Protein AF-A0A537T2X1-F1 (afdb_monomer_lite)

Secondary structure (DSSP, 8-state):
----------PPP-PPP------PPPPPPP--------------PPPPPPP---------------------------HHHHHHHHHHHHHHHHHHHHT----HHHHHH-HHHHHHTS-HHHHHHHHHHHHHHHHTT-TT-EEEE----GGG--SS-SSGGGSGGGGT--EEEESS-STT-HHHHHHHHHHHHTT-B-TT-TT-TTTTTEEBSSS--S--TT-GGGGGB-SSSBS-HHHHHHHHHTTPPPHHHHHHHHHH-----HHHHHHHHHHHHHHHHHT--------------------------------------------------------SSSHHHHHHHHHHHHHHHHHHHHHHHTS--PPPP--------------------

Structure (mmCIF, N/CA/C/O backbone):
data_AF-A0A537T2X1-F1
#
_entry.id   AF-A0A537T2X1-F1
#
loop_
_atom_site.group_PDB
_atom_site.id
_atom_site.type_symbol
_atom_site.label_atom_id
_atom_site.label_alt_id
_atom_site.label_comp_id
_atom_site.label_asym_id
_atom_site.label_entity_id
_atom_site.label_seq_id
_atom_site.pdbx_PDB_ins_code
_atom_site.Cartn_x
_atom_site.Cartn_y
_atom_site.Cartn_z
_atom_site.occupancy
_atom_site.B_iso_or_equiv
_atom_site.auth_seq_id
_atom_site.auth_comp_id
_atom_site.auth_asym_id
_atom_site.auth_atom_id
_atom_site.pdbx_PDB_model_num
ATOM 1 N N . MET A 1 1 ? -58.963 -42.170 32.470 1.00 47.69 1 MET A N 1
ATOM 2 C CA . MET A 1 1 ? -59.673 -42.907 31.391 1.00 47.69 1 MET A CA 1
ATOM 3 C C . MET A 1 1 ? -59.727 -42.048 30.131 1.00 47.69 1 MET A C 1
ATOM 5 O O . MET A 1 1 ? -59.585 -40.842 30.259 1.00 47.69 1 MET A O 1
ATOM 9 N N . ARG A 1 2 ? -60.050 -42.671 28.984 1.00 42.38 2 ARG A N 1
ATOM 10 C CA . ARG A 1 2 ? -60.243 -42.113 27.623 1.00 42.38 2 ARG A CA 1
ATOM 11 C C . ARG A 1 2 ? -58.972 -41.994 26.766 1.00 42.38 2 ARG A C 1
ATOM 13 O O . ARG A 1 2 ? -58.047 -41.256 27.074 1.00 42.38 2 ARG A O 1
ATOM 20 N N . ARG A 1 3 ? -58.984 -42.779 25.682 1.00 45.44 3 ARG A N 1
ATOM 21 C CA . ARG A 1 3 ? -58.049 -42.795 24.550 1.00 45.44 3 ARG A CA 1
ATOM 22 C C . ARG A 1 3 ? -58.657 -41.972 23.407 1.00 45.44 3 ARG A C 1
ATOM 24 O O . ARG A 1 3 ? -59.859 -42.091 23.196 1.00 45.44 3 ARG A O 1
ATOM 31 N N . PHE A 1 4 ? -57.829 -41.287 22.626 1.00 48.16 4 PHE A N 1
ATOM 32 C CA . PHE A 1 4 ? -58.067 -40.915 21.221 1.00 48.16 4 PHE A CA 1
ATOM 33 C C . PHE A 1 4 ? -56.677 -40.968 20.558 1.00 48.16 4 PHE A C 1
ATOM 35 O O . PHE A 1 4 ? -55.762 -40.325 21.058 1.00 48.16 4 PHE A O 1
ATOM 42 N N . LEU A 1 5 ? -56.355 -41.975 19.739 1.00 48.59 5 LEU A N 1
ATOM 43 C CA . LEU A 1 5 ? -56.744 -42.234 18.338 1.00 48.59 5 LEU A CA 1
ATOM 44 C C . LEU A 1 5 ? -56.041 -41.325 17.315 1.00 48.59 5 LEU A C 1
ATOM 46 O O . LEU A 1 5 ? -55.758 -40.162 17.574 1.00 48.59 5 LEU A O 1
ATOM 50 N N . ALA A 1 6 ? -55.676 -41.945 16.192 1.00 41.53 6 ALA A N 1
ATOM 51 C CA . ALA A 1 6 ? -54.606 -41.511 15.300 1.00 41.53 6 ALA A CA 1
ATOM 52 C C . ALA A 1 6 ? -55.057 -40.564 14.177 1.00 41.53 6 ALA A C 1
ATOM 54 O O . ALA A 1 6 ? -56.232 -40.497 13.828 1.00 41.53 6 ALA A O 1
ATOM 55 N N . GLY A 1 7 ? -54.072 -39.913 13.555 1.00 37.66 7 GLY A N 1
ATOM 56 C CA . GLY A 1 7 ? -54.231 -39.138 12.327 1.00 37.66 7 GLY A CA 1
ATOM 57 C C . GLY A 1 7 ? -52.877 -38.858 11.680 1.00 37.66 7 GLY A C 1
ATOM 58 O O . GLY A 1 7 ? -52.331 -37.772 11.843 1.00 37.66 7 GLY A O 1
ATOM 59 N N . ILE A 1 8 ? -52.315 -39.842 10.972 1.00 43.75 8 ILE A N 1
ATOM 60 C CA . ILE A 1 8 ? -51.165 -39.614 10.086 1.00 43.75 8 ILE A CA 1
ATOM 61 C C . ILE A 1 8 ? -51.672 -39.098 8.736 1.00 43.75 8 ILE A C 1
ATOM 63 O O . ILE A 1 8 ? -52.534 -39.721 8.123 1.00 43.75 8 ILE A O 1
ATOM 67 N N . SER A 1 9 ? -51.145 -37.962 8.278 1.00 43.41 9 SER A N 1
ATOM 68 C CA . SER A 1 9 ? -51.460 -37.391 6.966 1.00 43.41 9 SER A CA 1
ATOM 69 C C . SER A 1 9 ? -50.169 -37.075 6.221 1.00 43.41 9 SER A C 1
ATOM 71 O O . SER A 1 9 ? -49.411 -36.182 6.600 1.00 43.41 9 SER A O 1
ATOM 73 N N . THR A 1 10 ? -49.893 -37.857 5.183 1.00 45.09 10 THR A N 1
ATOM 74 C CA . THR A 1 10 ? -48.752 -37.688 4.282 1.00 45.09 10 THR A CA 1
ATOM 75 C C . THR A 1 10 ? -49.095 -36.701 3.171 1.00 45.09 10 THR A C 1
ATOM 77 O O . THR A 1 10 ? -49.865 -37.041 2.273 1.00 45.09 10 THR A O 1
ATOM 80 N N . CYS A 1 11 ? -48.473 -35.521 3.176 1.00 36.66 11 CYS A N 1
ATOM 81 C CA . CYS A 1 11 ? -48.454 -34.634 2.010 1.00 36.66 11 CYS A CA 1
ATOM 82 C C . CYS A 1 11 ? -47.172 -34.857 1.199 1.00 36.66 11 CYS A C 1
ATOM 84 O O . CYS A 1 11 ? -46.069 -34.861 1.745 1.00 36.66 11 CYS A O 1
ATOM 86 N N . ALA A 1 12 ? -47.341 -35.081 -0.104 1.00 40.03 12 ALA A N 1
ATOM 87 C CA . ALA A 1 12 ? -46.273 -35.467 -1.018 1.00 40.03 12 ALA A CA 1
ATOM 88 C C . ALA A 1 12 ? -45.341 -34.301 -1.391 1.00 40.03 12 ALA A C 1
ATOM 90 O O . ALA A 1 12 ? -45.720 -33.131 -1.361 1.00 40.03 12 ALA A O 1
ATOM 91 N N . ALA A 1 13 ? -44.116 -34.651 -1.783 1.00 39.84 13 ALA A N 1
ATOM 92 C CA . ALA A 1 13 ? -43.125 -33.711 -2.287 1.00 39.84 13 ALA A CA 1
ATOM 93 C C . ALA A 1 13 ? -43.448 -33.231 -3.713 1.00 39.84 13 ALA A C 1
ATOM 95 O O . ALA A 1 13 ? -43.927 -34.000 -4.544 1.00 39.84 13 ALA A O 1
ATOM 96 N N . ALA A 1 14 ? -43.064 -31.991 -4.017 1.00 41.38 14 ALA A N 1
ATOM 97 C CA . ALA A 1 14 ? -42.914 -31.488 -5.378 1.00 41.38 14 ALA A CA 1
ATOM 98 C C . ALA A 1 14 ? -41.524 -30.845 -5.511 1.00 41.38 14 ALA A C 1
ATOM 100 O O . ALA A 1 14 ? -41.268 -29.773 -4.964 1.00 41.38 14 ALA A O 1
ATOM 101 N N . LEU A 1 15 ? -40.612 -31.532 -6.202 1.00 44.59 15 LEU A N 1
ATOM 102 C CA . LEU A 1 15 ? -39.289 -31.017 -6.559 1.00 44.59 15 LEU A CA 1
ATOM 103 C C . LEU A 1 15 ? -39.378 -30.289 -7.913 1.00 44.59 15 LEU A C 1
ATOM 105 O O . LEU A 1 15 ? -39.927 -30.868 -8.854 1.00 44.59 15 LEU A O 1
ATOM 109 N N . PRO A 1 16 ? -38.832 -29.069 -8.063 1.00 52.66 16 PRO A N 1
ATOM 110 C CA . PRO A 1 16 ? -38.683 -28.445 -9.374 1.00 52.66 16 PRO A CA 1
ATOM 111 C C . PRO A 1 16 ? -37.537 -29.103 -10.174 1.00 52.66 16 PRO A C 1
ATOM 113 O O . PRO A 1 16 ? -36.561 -29.571 -9.579 1.00 52.66 16 PRO A O 1
ATOM 116 N N . PRO A 1 17 ? -37.622 -29.144 -11.518 1.00 48.66 17 PRO A N 1
ATOM 117 C CA . PRO A 1 17 ? -36.626 -29.800 -12.359 1.00 48.66 17 PRO A CA 1
ATOM 118 C C . PRO A 1 17 ? -35.312 -29.012 -12.436 1.00 48.66 17 PRO A C 1
ATOM 120 O O . PRO A 1 17 ? -35.293 -27.789 -12.576 1.00 48.66 17 PRO A O 1
ATOM 123 N N . LEU A 1 18 ? -34.199 -29.744 -12.400 1.00 41.09 18 LEU A N 1
ATOM 124 C CA . LEU A 1 18 ? -32.846 -29.203 -12.474 1.00 41.09 18 LEU A CA 1
ATOM 125 C C . LEU A 1 18 ? -32.428 -29.081 -13.949 1.00 41.09 18 LEU A C 1
ATOM 127 O O . LEU A 1 18 ? -32.112 -30.075 -14.600 1.00 41.09 18 LEU A O 1
ATOM 131 N N . ALA A 1 19 ? -32.468 -27.863 -14.493 1.00 45.09 19 ALA A N 1
ATOM 132 C CA . ALA A 1 19 ? -32.106 -27.600 -15.884 1.00 45.09 19 ALA A CA 1
ATOM 133 C C . ALA A 1 19 ? -30.582 -27.685 -16.087 1.00 45.09 19 ALA A C 1
ATOM 135 O O . ALA A 1 19 ? -29.830 -26.829 -15.621 1.00 45.09 19 ALA A O 1
ATOM 136 N N . ALA A 1 20 ? -30.125 -28.715 -16.802 1.00 45.88 20 ALA A N 1
ATOM 137 C CA . ALA A 1 20 ? -28.723 -28.878 -17.169 1.00 45.88 20 ALA A CA 1
ATOM 138 C C . ALA A 1 20 ? -28.353 -27.954 -18.343 1.00 45.88 20 ALA A C 1
ATOM 140 O O . ALA A 1 20 ? -28.659 -28.243 -19.500 1.00 45.88 20 ALA A O 1
ATOM 141 N N . ALA A 1 21 ? -27.674 -26.844 -18.051 1.00 45.22 21 ALA A N 1
ATOM 142 C CA . ALA A 1 21 ? -27.079 -25.991 -19.073 1.00 45.22 21 ALA A CA 1
ATOM 143 C C . ALA A 1 21 ? -25.748 -26.593 -19.557 1.00 45.22 21 ALA A C 1
ATOM 145 O O . ALA A 1 21 ? -24.740 -26.545 -18.851 1.00 45.22 21 ALA A O 1
ATOM 146 N N . PHE A 1 22 ? -25.736 -27.142 -20.774 1.00 44.53 22 PHE A N 1
ATOM 147 C CA . PHE A 1 22 ? -24.498 -27.492 -21.471 1.00 44.53 22 PHE A CA 1
ATOM 148 C C . PHE A 1 22 ? -23.734 -26.211 -21.831 1.00 44.53 22 PHE A C 1
ATOM 150 O O . PHE A 1 22 ? -24.141 -25.471 -22.725 1.00 44.53 22 PHE A O 1
ATOM 157 N N . ILE A 1 23 ? -22.611 -25.960 -21.156 1.00 51.25 23 ILE A N 1
ATOM 158 C CA . ILE A 1 23 ? -21.655 -24.923 -21.557 1.00 51.25 23 ILE A CA 1
ATOM 159 C C . ILE A 1 23 ? -20.628 -25.576 -22.481 1.00 51.25 23 ILE A C 1
ATOM 161 O O . ILE A 1 23 ? -19.811 -26.385 -22.044 1.00 51.25 23 ILE A O 1
ATOM 165 N N . ALA A 1 24 ? -20.676 -25.228 -23.766 1.00 49.78 24 ALA A N 1
ATOM 166 C CA . ALA A 1 24 ? -19.638 -25.602 -24.718 1.00 49.78 24 ALA A CA 1
ATOM 167 C C . ALA A 1 24 ? -18.341 -24.842 -24.394 1.00 49.78 24 ALA A C 1
ATOM 169 O O . ALA A 1 24 ? -18.348 -23.613 -24.310 1.00 49.78 24 ALA A O 1
ATOM 170 N N . LEU A 1 25 ? -17.227 -25.562 -24.228 1.00 50.72 25 LEU A N 1
ATOM 171 C CA . LEU A 1 25 ? -15.910 -24.933 -24.132 1.00 50.72 25 LEU A CA 1
ATOM 172 C C . LEU A 1 25 ? -15.464 -24.470 -25.531 1.00 50.72 25 LEU A C 1
ATOM 174 O O . LEU A 1 25 ? -15.489 -25.281 -26.460 1.00 50.72 25 LEU A O 1
ATOM 178 N N . PRO A 1 26 ? -15.017 -23.214 -25.708 1.00 52.19 26 PRO A N 1
ATOM 179 C CA . PRO A 1 26 ? -14.343 -22.807 -26.932 1.00 52.19 26 PRO A CA 1
ATOM 180 C C . PRO A 1 26 ? -12.956 -23.459 -27.009 1.00 52.19 26 PRO A C 1
ATOM 182 O O . PRO A 1 26 ? -12.177 -23.413 -26.056 1.00 52.19 26 PRO A O 1
ATOM 185 N N . SER A 1 27 ? -12.655 -24.058 -28.162 1.00 47.88 27 SER A N 1
ATOM 186 C CA . SER A 1 27 ? -11.349 -24.655 -28.453 1.00 47.88 27 SER A CA 1
ATOM 187 C C . SER A 1 27 ? -10.253 -23.585 -28.470 1.00 47.88 27 SER A C 1
ATOM 189 O O . SER A 1 27 ? -10.406 -22.551 -29.122 1.00 47.88 27 SER A O 1
ATOM 191 N N . VAL A 1 28 ? -9.147 -23.835 -27.769 1.00 51.75 28 VAL A N 1
ATOM 192 C CA . VAL A 1 28 ? -7.973 -22.949 -27.753 1.00 51.75 28 VAL A CA 1
ATOM 193 C C . VAL A 1 28 ? -7.101 -23.259 -28.976 1.00 51.75 28 VAL A C 1
ATOM 195 O O . VAL A 1 28 ? -6.800 -24.433 -29.192 1.00 51.75 28 VAL A O 1
ATOM 198 N N . PRO A 1 29 ? -6.672 -22.268 -29.779 1.00 53.31 29 PRO A N 1
ATOM 199 C CA . PRO A 1 29 ? -5.708 -22.514 -30.842 1.00 53.31 29 PRO A CA 1
ATOM 200 C C . PRO A 1 29 ? -4.303 -22.729 -30.267 1.00 53.31 29 PRO A C 1
ATOM 202 O O . PRO A 1 29 ? -3.816 -21.962 -29.436 1.00 53.31 29 PRO A O 1
ATOM 205 N N . GLU A 1 30 ? -3.656 -23.778 -30.759 1.00 41.47 30 GLU A N 1
ATOM 206 C CA . GLU A 1 30 ? -2.262 -24.129 -30.512 1.00 41.47 30 GLU A CA 1
ATOM 207 C C . GLU A 1 30 ? -1.337 -23.064 -31.128 1.00 41.47 30 GLU A C 1
ATOM 209 O O . GLU A 1 30 ? -1.346 -22.846 -32.340 1.00 41.47 30 GLU A O 1
ATOM 214 N N . VAL A 1 31 ? -0.560 -22.361 -30.296 1.00 49.00 31 VAL A N 1
ATOM 215 C CA . VAL A 1 31 ? 0.422 -21.369 -30.764 1.00 49.00 31 VAL A CA 1
ATOM 216 C C . VAL A 1 31 ? 1.785 -22.041 -30.858 1.00 49.00 31 VAL A C 1
ATOM 218 O O . VAL A 1 31 ? 2.351 -22.456 -29.848 1.00 49.00 31 VAL A O 1
ATOM 221 N N . ALA A 1 32 ? 2.300 -22.137 -32.082 1.00 45.56 32 ALA A N 1
ATOM 222 C CA . ALA A 1 32 ? 3.583 -22.758 -32.370 1.00 45.56 32 ALA A CA 1
ATOM 223 C C . ALA A 1 32 ? 4.750 -22.034 -31.674 1.00 45.56 32 ALA A C 1
ATOM 225 O O . ALA A 1 32 ? 4.881 -20.810 -31.742 1.00 45.56 32 ALA A O 1
ATOM 226 N N . LEU A 1 33 ? 5.628 -22.823 -31.054 1.00 40.62 33 LEU A N 1
ATOM 227 C CA . LEU A 1 33 ? 6.957 -22.396 -30.628 1.00 40.62 33 LEU A CA 1
ATOM 228 C C . LEU A 1 33 ? 7.841 -22.216 -31.868 1.00 40.62 33 LEU A C 1
ATOM 230 O O . LEU A 1 33 ? 8.155 -23.194 -32.544 1.00 40.62 33 LEU A O 1
ATOM 234 N N . SER A 1 34 ? 8.266 -20.982 -32.136 1.00 50.97 34 SER A N 1
ATOM 235 C CA . SER A 1 34 ? 9.348 -20.703 -33.084 1.00 50.97 34 SER A CA 1
ATOM 236 C C . SER A 1 34 ? 10.647 -20.466 -32.324 1.00 50.97 34 SER A C 1
ATOM 238 O O . SER A 1 34 ? 10.750 -19.506 -31.559 1.00 50.97 34 SER A O 1
ATOM 240 N N . ASP A 1 35 ? 11.641 -21.316 -32.577 1.00 43.09 35 ASP A N 1
ATOM 241 C CA . ASP A 1 35 ? 13.030 -21.072 -32.188 1.00 43.09 35 ASP A CA 1
ATOM 242 C C . ASP A 1 35 ? 13.552 -19.771 -32.813 1.00 43.09 35 ASP A C 1
ATOM 244 O O . ASP A 1 35 ? 13.407 -19.536 -34.015 1.00 43.09 35 ASP A O 1
ATOM 248 N N . ALA A 1 36 ? 14.231 -18.956 -32.006 1.00 43.66 36 ALA A N 1
ATOM 249 C CA . ALA A 1 36 ? 15.028 -17.823 -32.464 1.00 43.66 36 ALA A CA 1
ATOM 250 C C . ALA A 1 36 ? 16.471 -18.008 -31.977 1.00 43.66 36 ALA A C 1
ATOM 252 O O . ALA A 1 36 ? 16.859 -17.567 -30.896 1.00 43.66 36 ALA A O 1
ATOM 253 N N . SER A 1 37 ? 17.249 -18.721 -32.789 1.00 50.28 37 SER A N 1
ATOM 254 C CA . SER A 1 37 ? 18.665 -18.996 -32.552 1.00 50.28 37 SER A CA 1
ATOM 255 C C . SER A 1 37 ? 19.538 -17.763 -32.800 1.00 50.28 37 SER A C 1
ATOM 257 O O . SER A 1 37 ? 19.504 -17.205 -33.893 1.00 50.28 37 SER A O 1
ATOM 259 N N . GLY A 1 38 ? 20.372 -17.427 -31.810 1.00 37.88 38 GLY A N 1
ATOM 260 C CA . GLY A 1 38 ? 21.705 -16.843 -31.997 1.00 37.88 38 GLY A CA 1
ATOM 261 C C . GLY A 1 38 ? 21.808 -15.376 -32.446 1.00 37.88 38 GLY A C 1
ATOM 262 O O . GLY A 1 38 ? 21.450 -15.020 -33.565 1.00 37.88 38 GLY A O 1
ATOM 263 N N . SER A 1 39 ? 22.472 -14.548 -31.633 1.00 46.41 39 SER A N 1
ATOM 264 C CA . SER A 1 39 ? 23.580 -13.694 -32.105 1.00 46.41 39 SER A CA 1
ATOM 265 C C . SER A 1 39 ? 24.404 -13.131 -30.946 1.00 46.41 39 SER A C 1
ATOM 267 O O . SER A 1 39 ? 23.932 -13.025 -29.815 1.00 46.41 39 SER A O 1
ATOM 269 N N . ASP A 1 40 ? 25.659 -12.830 -31.264 1.00 37.81 40 ASP A N 1
ATOM 270 C CA . ASP A 1 40 ? 26.779 -12.709 -30.338 1.00 37.81 40 ASP A CA 1
ATOM 271 C C . ASP A 1 40 ? 26.89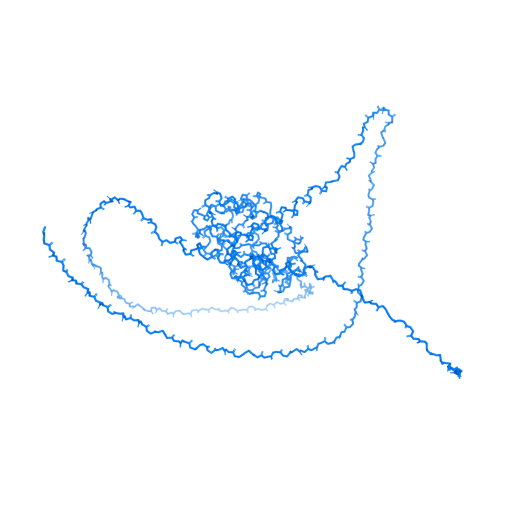9 -11.405 -29.537 1.00 37.81 40 ASP A C 1
ATOM 273 O O . ASP A 1 40 ? 26.270 -10.377 -29.788 1.00 37.81 40 ASP A O 1
ATOM 277 N N . ALA A 1 41 ? 27.807 -11.502 -28.566 1.00 42.09 41 ALA A N 1
ATOM 278 C CA . ALA A 1 41 ? 28.322 -10.463 -27.696 1.00 42.09 41 ALA A CA 1
ATOM 279 C C . ALA A 1 41 ? 28.641 -9.112 -28.366 1.00 42.09 41 ALA A C 1
ATOM 281 O O . ALA A 1 41 ? 29.246 -9.034 -29.434 1.00 42.09 41 ALA A O 1
ATOM 282 N N . SER A 1 42 ? 28.428 -8.042 -27.596 1.00 42.94 42 SER A N 1
ATOM 283 C CA . SER A 1 42 ? 29.261 -6.843 -27.675 1.00 42.94 42 SER A CA 1
ATOM 284 C C . SER A 1 42 ? 29.635 -6.390 -26.265 1.00 42.94 42 SER A C 1
ATOM 286 O O . SER A 1 42 ? 28.782 -5.989 -25.473 1.00 42.94 42 SER A O 1
ATOM 288 N N . LEU A 1 43 ? 30.924 -6.495 -25.941 1.00 45.69 43 LEU A N 1
ATOM 289 C CA . LEU A 1 43 ? 31.507 -5.933 -24.726 1.00 45.69 43 LEU A CA 1
ATOM 290 C C . LEU A 1 43 ? 31.542 -4.408 -24.869 1.00 45.69 43 LEU A C 1
ATOM 292 O O . LEU A 1 43 ? 32.286 -3.896 -25.703 1.00 45.69 43 LEU A O 1
ATOM 296 N N . HIS A 1 44 ? 30.800 -3.681 -24.032 1.00 42.50 44 HIS A N 1
ATOM 297 C CA . HIS A 1 44 ? 30.967 -2.234 -23.896 1.00 42.50 44 HIS A CA 1
ATOM 298 C C . HIS A 1 44 ? 31.601 -1.873 -22.550 1.00 42.50 44 HIS A C 1
ATOM 300 O O . HIS A 1 44 ? 31.263 -2.428 -21.507 1.00 42.50 44 HIS A O 1
ATOM 306 N N . ALA A 1 45 ? 32.589 -0.981 -22.619 1.00 44.31 45 ALA A N 1
ATOM 307 C CA . ALA A 1 45 ? 33.558 -0.737 -21.559 1.00 44.31 45 ALA A CA 1
ATOM 308 C C . ALA A 1 45 ? 32.973 -0.045 -20.316 1.00 44.31 45 ALA A C 1
ATOM 310 O O . ALA A 1 45 ? 32.061 0.777 -20.408 1.00 44.31 45 ALA A O 1
ATOM 311 N N . ALA A 1 46 ? 33.579 -0.333 -19.162 1.00 50.47 46 ALA A N 1
ATOM 312 C CA . ALA A 1 46 ? 33.309 0.366 -17.913 1.00 50.47 46 ALA A CA 1
ATOM 313 C C . ALA A 1 46 ? 33.753 1.846 -17.985 1.00 50.47 46 ALA A C 1
ATOM 315 O O . ALA A 1 46 ? 34.812 2.135 -18.553 1.00 50.47 46 ALA A O 1
ATOM 316 N N . PRO A 1 47 ? 32.993 2.787 -17.393 1.00 60.22 47 PRO A N 1
ATOM 317 C CA . PRO A 1 47 ? 33.422 4.175 -17.256 1.00 60.22 47 PRO A CA 1
ATOM 318 C C . PRO A 1 47 ? 34.554 4.312 -16.214 1.00 60.22 47 PRO A C 1
ATOM 320 O O . PRO A 1 47 ? 34.613 3.528 -15.263 1.00 60.22 47 PRO A O 1
ATOM 323 N N . PRO A 1 48 ? 35.455 5.302 -16.360 1.00 58.09 48 PRO A N 1
ATOM 324 C CA . PRO A 1 48 ? 36.568 5.500 -15.437 1.00 58.09 48 PRO A CA 1
ATOM 325 C C . PRO A 1 48 ? 36.109 6.019 -14.068 1.00 58.09 48 PRO A C 1
ATOM 327 O O . PRO A 1 48 ? 35.234 6.880 -13.965 1.00 58.09 48 PRO A O 1
ATOM 330 N N . VAL A 1 49 ? 36.764 5.522 -13.019 1.00 53.25 49 VAL A N 1
ATOM 331 C CA . VAL A 1 49 ? 36.571 5.950 -11.627 1.00 53.25 49 VAL A CA 1
ATOM 332 C C . VAL A 1 49 ? 37.131 7.372 -11.441 1.00 53.25 49 VAL A C 1
ATOM 334 O O . VAL A 1 49 ? 38.302 7.589 -11.763 1.00 53.25 49 VAL A O 1
ATOM 337 N N . PRO A 1 50 ? 36.361 8.346 -10.917 1.00 60.62 50 PRO A N 1
ATOM 338 C CA . PRO A 1 50 ? 36.911 9.643 -10.534 1.00 60.62 50 PRO A CA 1
ATOM 339 C C . PRO A 1 50 ? 37.793 9.498 -9.285 1.00 60.62 50 PRO A C 1
ATOM 341 O O . PRO A 1 50 ? 37.404 8.871 -8.301 1.00 60.62 50 PRO A O 1
ATOM 344 N N . ALA A 1 51 ? 38.995 10.071 -9.340 1.00 44.25 51 ALA A N 1
ATOM 345 C CA . ALA A 1 51 ? 39.973 10.000 -8.260 1.00 44.25 51 ALA A CA 1
ATOM 346 C C . ALA A 1 51 ? 39.527 10.780 -7.012 1.00 44.25 51 ALA A C 1
ATOM 348 O O . ALA A 1 51 ? 38.886 11.827 -7.116 1.00 44.25 51 ALA A O 1
ATOM 349 N N . CYS A 1 52 ? 39.927 10.298 -5.833 1.00 39.50 52 CYS A N 1
ATOM 350 C CA . CYS A 1 52 ? 39.719 10.996 -4.569 1.00 39.50 52 CYS A CA 1
ATOM 351 C C . CYS A 1 52 ? 40.481 12.330 -4.559 1.00 39.50 52 CYS A C 1
ATOM 353 O O . CYS A 1 52 ? 41.712 12.339 -4.512 1.00 39.50 52 CYS A O 1
ATOM 355 N N . GLY A 1 53 ? 39.748 13.445 -4.568 1.00 37.28 53 GLY A N 1
ATOM 356 C CA . GLY A 1 53 ? 40.289 14.749 -4.195 1.00 37.28 53 GLY A CA 1
ATOM 357 C C . GLY A 1 53 ? 40.571 14.766 -2.695 1.00 37.28 53 GLY A C 1
ATOM 358 O O . GLY A 1 53 ? 39.666 14.541 -1.894 1.00 37.28 53 GLY A O 1
ATOM 359 N N . LEU A 1 54 ? 41.833 14.976 -2.332 1.00 42.94 54 LEU A N 1
ATOM 360 C CA . LEU A 1 54 ? 42.289 15.099 -0.954 1.00 42.94 54 LEU A CA 1
ATOM 361 C C . LEU A 1 54 ? 42.400 16.594 -0.633 1.00 42.94 54 LEU A C 1
ATOM 363 O O . LEU A 1 54 ? 43.416 17.205 -0.949 1.00 42.94 54 LEU A O 1
ATOM 367 N N . ASP A 1 55 ? 41.344 17.185 -0.071 1.00 44.09 55 ASP A N 1
ATOM 368 C CA . ASP A 1 55 ? 41.379 18.579 0.386 1.00 44.09 55 ASP A CA 1
ATOM 369 C C . ASP A 1 55 ? 42.048 18.679 1.767 1.00 44.09 55 ASP A C 1
ATOM 371 O O . ASP A 1 55 ? 41.698 17.961 2.709 1.00 44.09 55 ASP A O 1
ATOM 375 N N . ASP A 1 56 ? 43.024 19.583 1.873 1.00 37.69 56 ASP A N 1
ATOM 376 C CA . ASP A 1 56 ? 43.858 19.788 3.057 1.00 37.69 56 ASP A CA 1
ATOM 377 C C . ASP A 1 56 ? 43.051 20.256 4.281 1.00 37.69 56 ASP A C 1
ATOM 379 O O . ASP A 1 56 ? 42.593 21.401 4.357 1.00 37.69 56 ASP A O 1
ATOM 383 N N . ILE A 1 57 ? 42.976 19.413 5.316 1.00 42.62 57 ILE A N 1
ATOM 384 C CA . ILE A 1 57 ? 42.625 19.867 6.666 1.00 42.62 57 ILE A CA 1
ATOM 385 C C . ILE A 1 57 ? 43.899 20.369 7.347 1.00 42.62 57 ILE A C 1
ATOM 387 O O . ILE A 1 57 ? 44.730 19.592 7.821 1.00 42.62 57 ILE A O 1
ATOM 391 N N . VAL A 1 58 ? 44.027 21.694 7.427 1.00 43.12 58 VAL A N 1
ATOM 392 C CA . VAL A 1 58 ? 45.080 22.372 8.192 1.00 43.12 58 VAL A CA 1
ATOM 393 C C . VAL A 1 58 ? 44.885 22.095 9.686 1.00 43.12 58 VAL A C 1
ATOM 395 O O . VAL A 1 58 ? 44.063 22.723 10.354 1.00 43.12 58 VAL A O 1
ATOM 398 N N . VAL A 1 59 ? 45.665 21.158 10.226 1.00 42.78 59 VAL A N 1
ATOM 399 C CA . VAL A 1 59 ? 45.754 20.915 11.670 1.00 42.78 59 VAL A CA 1
ATOM 400 C C . VAL A 1 59 ? 46.739 21.911 12.282 1.00 42.78 59 VAL A C 1
ATOM 402 O O . VAL A 1 59 ? 47.936 21.872 11.999 1.00 42.78 59 VAL A O 1
ATOM 405 N N . HIS A 1 60 ? 46.244 22.790 13.154 1.00 47.88 60 HIS A N 1
ATOM 406 C CA . HIS A 1 60 ? 47.101 23.621 13.998 1.00 47.88 60 HIS A CA 1
ATOM 407 C C . HIS A 1 60 ? 47.879 22.741 14.995 1.00 47.88 60 HIS A C 1
ATOM 409 O O . HIS A 1 60 ? 47.245 22.005 15.756 1.00 47.88 60 HIS A O 1
ATOM 415 N N . PRO A 1 61 ? 49.220 22.835 15.071 1.00 46.59 61 PRO A N 1
ATOM 416 C CA . PRO A 1 61 ? 49.963 22.217 16.160 1.00 46.59 61 PRO A CA 1
ATOM 417 C C . PRO A 1 61 ? 49.629 22.938 17.474 1.00 46.59 61 PRO A C 1
ATOM 419 O O . PRO A 1 61 ? 49.701 24.162 17.554 1.00 46.59 61 PRO A O 1
ATOM 422 N N . SER A 1 62 ? 49.257 22.171 18.498 1.00 46.53 62 SER A N 1
ATOM 423 C CA . SER A 1 62 ? 49.139 22.631 19.887 1.00 46.53 62 SER A CA 1
ATOM 424 C C . SER A 1 62 ? 50.133 21.851 20.747 1.00 46.53 62 SER A C 1
ATOM 426 O O . SER A 1 62 ? 50.354 20.663 20.507 1.00 46.53 62 SER A O 1
ATOM 428 N N . ASP A 1 63 ? 50.760 22.536 21.703 1.00 48.22 63 ASP A N 1
ATOM 429 C CA . ASP A 1 63 ? 51.951 22.059 22.413 1.00 48.22 63 ASP A CA 1
ATOM 430 C C . ASP A 1 63 ? 51.744 20.794 23.280 1.00 48.22 63 ASP A C 1
ATOM 432 O O . ASP A 1 63 ? 50.658 20.567 23.825 1.00 48.22 63 ASP A O 1
ATOM 436 N N . PRO A 1 64 ? 52.797 19.976 23.481 1.00 54.72 64 PRO A N 1
ATOM 437 C CA . PRO A 1 64 ? 52.725 18.752 24.274 1.00 54.72 64 PRO A CA 1
ATOM 438 C C . PRO A 1 64 ? 52.966 19.019 25.769 1.00 54.72 64 PRO A C 1
ATOM 440 O O . PRO A 1 64 ? 54.107 19.200 26.195 1.00 54.72 64 PRO A O 1
ATOM 443 N N . SER A 1 65 ? 51.921 18.977 26.604 1.00 48.59 65 SER A N 1
ATOM 444 C CA . SER A 1 65 ? 52.068 18.907 28.074 1.00 48.59 65 SER A CA 1
ATOM 445 C C . SER A 1 65 ? 50.808 18.413 28.801 1.00 48.59 65 SER A C 1
ATOM 447 O O . SER A 1 65 ? 50.006 19.222 29.254 1.00 48.59 65 SER A O 1
ATOM 449 N N . ALA A 1 66 ? 50.664 17.088 28.944 1.00 51.03 66 ALA A N 1
ATOM 450 C CA . ALA A 1 66 ? 50.187 16.376 30.151 1.00 51.03 66 ALA A CA 1
ATOM 451 C C . ALA A 1 66 ? 49.805 14.914 29.815 1.00 51.03 66 ALA A C 1
ATOM 453 O O . ALA A 1 66 ? 49.241 14.664 28.749 1.00 51.03 66 ALA A O 1
ATOM 454 N N . PRO A 1 67 ? 50.056 13.939 30.709 1.00 58.50 67 PRO A N 1
ATOM 455 C CA . PRO A 1 67 ? 49.582 12.571 30.536 1.00 58.50 67 PRO A CA 1
ATOM 456 C C . PRO A 1 67 ? 48.145 12.428 31.055 1.00 58.50 67 PRO A C 1
ATOM 458 O O . PRO A 1 67 ? 47.849 12.786 32.194 1.00 58.50 67 PRO A O 1
ATOM 461 N N . SER A 1 68 ? 47.259 11.834 30.257 1.00 45.56 68 SER A N 1
ATOM 462 C CA . SER A 1 68 ? 45.952 11.379 30.731 1.00 45.56 68 SER A CA 1
ATOM 463 C C . SER A 1 68 ? 45.694 9.974 30.207 1.00 45.56 68 SER A C 1
ATOM 465 O O . SER A 1 68 ? 45.590 9.756 29.001 1.00 45.56 68 SER A O 1
ATOM 467 N N . ALA A 1 69 ? 45.648 9.011 31.126 1.00 56.47 69 ALA A N 1
ATOM 468 C CA . ALA A 1 69 ? 45.179 7.674 30.819 1.00 56.47 69 ALA A CA 1
ATOM 469 C C . ALA A 1 69 ? 43.673 7.744 30.551 1.00 56.47 69 ALA A C 1
ATOM 471 O O . ALA A 1 69 ? 42.919 8.161 31.425 1.00 56.47 69 ALA A O 1
ATOM 472 N N . ASN A 1 70 ? 43.249 7.314 29.368 1.00 43.78 70 ASN A N 1
ATOM 473 C CA . ASN A 1 70 ? 41.871 6.920 29.123 1.00 43.78 70 ASN A CA 1
ATOM 474 C C . ASN A 1 70 ? 41.869 5.683 28.235 1.00 43.78 70 ASN A C 1
ATOM 476 O O . ASN A 1 70 ? 42.563 5.614 27.220 1.00 43.78 70 ASN A O 1
ATOM 480 N N . GLU A 1 71 ? 41.112 4.694 28.683 1.00 50.78 71 GLU A N 1
ATOM 481 C CA . GLU A 1 71 ? 40.942 3.407 28.031 1.00 50.78 71 GLU A CA 1
ATOM 482 C C . GLU A 1 71 ? 40.239 3.624 26.689 1.00 50.78 71 GLU A C 1
ATOM 484 O O . GLU A 1 71 ? 39.181 4.248 26.637 1.00 50.78 71 GLU A O 1
ATOM 489 N N . THR A 1 72 ? 40.816 3.120 25.597 1.00 51.56 72 THR A N 1
ATOM 490 C CA . THR A 1 72 ? 40.161 3.141 24.286 1.00 51.56 72 THR A CA 1
ATOM 491 C C . THR A 1 72 ? 39.004 2.142 24.305 1.00 51.56 72 THR A C 1
ATOM 493 O O . THR A 1 72 ? 39.272 0.937 24.351 1.00 51.56 72 THR A O 1
ATOM 496 N N . PRO A 1 73 ? 37.729 2.568 24.231 1.00 51.50 73 PRO A N 1
ATOM 497 C CA . PRO A 1 73 ? 36.633 1.628 24.090 1.00 51.50 73 PRO A CA 1
ATOM 498 C C . PRO A 1 73 ? 36.686 1.071 22.670 1.00 51.50 73 PRO A C 1
ATOM 500 O O . PRO A 1 73 ? 36.731 1.831 21.698 1.00 51.50 73 PRO A O 1
ATOM 503 N N . CYS A 1 74 ? 36.658 -0.252 22.532 1.00 43.25 74 CYS A N 1
ATOM 504 C CA . CYS A 1 74 ? 36.380 -0.871 21.244 1.00 43.25 74 CYS A CA 1
ATOM 505 C C . CYS A 1 74 ? 35.018 -0.361 20.759 1.00 43.25 74 CYS A C 1
ATOM 507 O O . CYS A 1 74 ? 34.004 -0.618 21.405 1.00 43.25 74 CYS A O 1
ATOM 509 N N . ILE A 1 75 ? 34.992 0.368 19.640 1.00 46.44 75 ILE A N 1
ATOM 510 C CA . ILE A 1 75 ? 33.737 0.786 19.014 1.00 46.44 75 ILE A CA 1
ATOM 511 C C . ILE A 1 75 ? 33.049 -0.481 18.505 1.00 46.44 75 ILE A C 1
ATOM 513 O O . ILE A 1 75 ? 33.454 -1.054 17.493 1.00 46.44 75 ILE A O 1
ATOM 517 N N . GLU A 1 76 ? 32.026 -0.932 19.230 1.00 42.75 76 GLU A N 1
ATOM 518 C CA . GLU A 1 76 ? 31.150 -2.004 18.776 1.00 42.75 76 GLU A CA 1
ATOM 519 C C . GLU A 1 76 ? 30.438 -1.553 17.498 1.00 42.75 76 GLU A C 1
ATOM 521 O O . GLU A 1 76 ? 29.653 -0.603 17.488 1.00 42.75 76 GLU A O 1
ATOM 526 N N . THR A 1 77 ? 30.727 -2.233 16.392 1.00 47.78 77 THR A N 1
ATOM 527 C CA . THR A 1 77 ? 30.077 -1.986 15.107 1.00 47.78 77 THR A CA 1
ATOM 528 C C . THR A 1 77 ? 28.577 -2.294 15.233 1.00 47.78 77 THR A C 1
ATOM 530 O O . THR A 1 77 ? 28.242 -3.397 15.677 1.00 47.78 77 THR A O 1
ATOM 533 N N . PRO A 1 78 ? 27.650 -1.406 14.813 1.00 46.78 78 PRO A N 1
ATOM 534 C CA . PRO A 1 78 ? 26.204 -1.583 15.006 1.00 46.78 78 PRO A CA 1
ATOM 535 C C . PRO A 1 78 ? 25.573 -2.613 14.042 1.00 46.78 78 PRO A C 1
ATOM 537 O O . PRO A 1 78 ? 24.609 -2.348 13.331 1.00 46.78 78 PRO A O 1
ATOM 540 N N . SER A 1 79 ? 26.075 -3.850 14.059 1.00 50.81 79 SER A N 1
ATOM 541 C CA . SER A 1 79 ? 25.515 -5.008 13.338 1.00 50.81 79 SER A CA 1
ATOM 542 C C . SER A 1 79 ? 24.131 -5.437 13.880 1.00 50.81 79 SER A C 1
ATOM 544 O O . SER A 1 79 ? 23.361 -6.157 13.235 1.00 50.81 79 SER A O 1
ATOM 546 N N . GLY A 1 80 ? 23.789 -4.966 15.086 1.00 46.56 80 GLY A N 1
ATOM 547 C CA . GLY A 1 80 ? 22.547 -5.282 15.789 1.00 46.56 80 GLY A CA 1
ATOM 548 C C . GLY A 1 80 ? 21.295 -4.529 15.324 1.00 46.56 80 GLY A C 1
ATOM 549 O O . GLY A 1 80 ? 20.206 -4.920 15.741 1.00 46.56 80 GLY A O 1
ATOM 550 N N . GLU A 1 81 ? 21.405 -3.480 14.500 1.00 49.69 81 GLU A N 1
ATOM 551 C CA . GLU A 1 81 ? 20.230 -2.755 13.980 1.00 49.69 81 GLU A CA 1
ATOM 552 C C . GLU A 1 81 ? 19.698 -3.387 12.689 1.00 49.69 81 GLU A C 1
ATOM 554 O O . GLU A 1 81 ? 18.560 -3.853 12.676 1.00 49.69 81 GLU A O 1
ATOM 559 N N . ALA A 1 82 ? 20.536 -3.539 11.657 1.00 55.84 82 ALA A N 1
ATOM 560 C CA . ALA A 1 82 ? 20.133 -4.123 10.368 1.00 55.84 82 ALA A CA 1
ATOM 561 C C . ALA A 1 82 ? 19.525 -5.538 10.495 1.00 55.84 82 ALA A C 1
ATOM 563 O O . ALA A 1 82 ? 18.580 -5.896 9.787 1.00 55.84 82 ALA A O 1
ATOM 564 N N . SER A 1 83 ? 20.029 -6.335 11.444 1.00 55.69 83 SER A N 1
ATOM 565 C CA . SER A 1 83 ? 19.513 -7.681 11.730 1.00 55.69 83 SER A CA 1
ATOM 566 C C . SER A 1 83 ? 18.092 -7.666 12.314 1.00 55.69 83 SER A C 1
ATOM 568 O O . SER A 1 83 ? 17.311 -8.579 12.046 1.00 55.69 83 SER A O 1
ATOM 570 N N . LYS A 1 84 ? 17.734 -6.632 13.091 1.00 57.88 84 LYS A N 1
ATOM 571 C CA . LYS A 1 84 ? 16.370 -6.454 13.617 1.00 57.88 84 LYS A CA 1
ATOM 572 C C . LYS A 1 84 ? 15.415 -6.041 12.501 1.00 57.88 84 LYS A C 1
ATOM 574 O O . LYS A 1 84 ? 14.336 -6.615 12.407 1.00 57.88 84 LYS A O 1
ATOM 579 N N . THR A 1 85 ? 15.852 -5.149 11.609 1.00 86.88 85 THR A N 1
ATOM 580 C CA . THR A 1 85 ? 15.049 -4.669 10.476 1.00 86.88 85 THR A CA 1
ATOM 581 C C . THR A 1 85 ? 14.574 -5.817 9.579 1.00 86.88 85 THR A C 1
ATOM 583 O O . THR A 1 85 ? 13.397 -5.884 9.242 1.00 86.88 85 THR A O 1
ATOM 586 N N . LEU A 1 86 ? 15.442 -6.775 9.224 1.00 91.81 86 LEU A N 1
ATOM 587 C CA . LEU A 1 86 ? 15.043 -7.911 8.374 1.00 91.81 86 LEU A CA 1
ATOM 588 C C . LEU A 1 86 ? 14.023 -8.847 9.042 1.00 91.81 86 LEU A C 1
ATOM 590 O O . LEU A 1 86 ? 13.107 -9.328 8.371 1.00 91.81 86 LEU A O 1
ATOM 594 N N . ALA A 1 87 ? 14.158 -9.096 10.348 1.00 94.50 87 ALA A N 1
ATOM 595 C CA . ALA A 1 87 ? 13.200 -9.902 11.103 1.00 94.50 87 ALA A CA 1
ATOM 596 C C . ALA A 1 87 ? 11.839 -9.193 11.226 1.00 94.50 87 ALA A C 1
ATOM 598 O O . ALA A 1 87 ? 10.804 -9.815 10.993 1.00 94.50 87 ALA A O 1
ATOM 599 N N . GLU A 1 88 ? 11.848 -7.888 11.502 1.00 96.19 88 GLU A N 1
ATOM 600 C CA . GLU A 1 88 ? 10.663 -7.024 11.565 1.00 96.19 88 GLU A CA 1
ATOM 601 C C . GLU A 1 88 ? 9.920 -6.969 10.218 1.00 96.19 88 GLU A C 1
ATOM 603 O O . GLU A 1 88 ? 8.709 -7.176 10.169 1.00 96.19 88 GLU A O 1
ATOM 608 N N . ILE A 1 89 ? 10.637 -6.804 9.099 1.00 97.12 89 ILE A N 1
ATOM 609 C CA . ILE A 1 89 ? 10.059 -6.862 7.743 1.00 97.12 89 ILE A CA 1
ATOM 610 C C . ILE A 1 89 ? 9.404 -8.227 7.476 1.00 97.12 89 ILE A C 1
ATOM 612 O O . ILE A 1 89 ? 8.337 -8.294 6.856 1.00 97.12 89 ILE A O 1
ATOM 616 N N . ALA A 1 90 ? 10.038 -9.321 7.909 1.00 97.62 90 ALA A N 1
ATOM 617 C CA . ALA A 1 90 ? 9.514 -10.670 7.722 1.00 97.62 90 ALA A CA 1
ATOM 618 C C . ALA A 1 90 ? 8.253 -10.923 8.566 1.00 97.62 90 ALA A C 1
ATOM 620 O O . ALA A 1 90 ? 7.276 -11.455 8.034 1.00 97.62 90 ALA A O 1
ATOM 621 N N . GLU A 1 91 ? 8.239 -10.500 9.836 1.00 98.25 91 GLU A N 1
ATOM 622 C CA . GLU A 1 91 ? 7.055 -10.568 10.701 1.00 98.25 91 GLU A CA 1
ATOM 623 C C . GLU A 1 91 ? 5.911 -9.715 10.140 1.00 98.25 91 GLU A C 1
ATOM 625 O O . GLU A 1 91 ? 4.801 -10.222 9.963 1.00 98.25 91 GLU A O 1
ATOM 630 N N . ALA A 1 92 ? 6.192 -8.465 9.762 1.00 98.50 92 ALA A N 1
ATOM 631 C CA . ALA A 1 92 ? 5.196 -7.561 9.203 1.00 98.50 92 ALA A CA 1
ATOM 632 C C . ALA A 1 92 ? 4.555 -8.147 7.935 1.00 98.50 92 ALA A C 1
ATOM 634 O O . ALA A 1 92 ? 3.331 -8.216 7.815 1.00 98.50 92 ALA A O 1
ATOM 635 N N . ARG A 1 93 ? 5.367 -8.655 6.995 1.00 98.62 93 ARG A N 1
ATOM 636 C CA . ARG A 1 93 ? 4.861 -9.330 5.786 1.00 98.62 93 ARG A CA 1
ATOM 637 C C . ARG A 1 93 ? 4.055 -10.588 6.120 1.00 98.62 93 ARG A C 1
ATOM 639 O O . ARG A 1 93 ? 3.018 -10.800 5.492 1.00 98.62 93 ARG 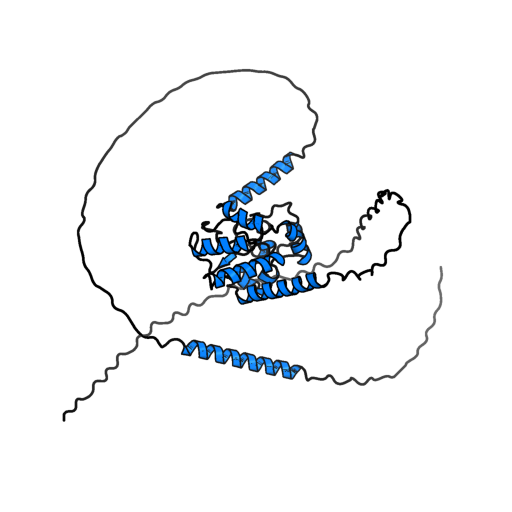A O 1
ATOM 646 N N . ALA A 1 94 ? 4.477 -11.395 7.095 1.00 98.69 94 ALA A N 1
ATOM 647 C CA . ALA A 1 94 ? 3.738 -12.585 7.519 1.00 98.69 94 ALA A CA 1
ATOM 648 C C . ALA A 1 94 ? 2.356 -12.227 8.093 1.00 98.69 94 ALA A C 1
ATOM 650 O O . ALA A 1 94 ? 1.355 -12.801 7.664 1.00 98.69 94 ALA A O 1
ATOM 651 N N . TYR A 1 95 ? 2.279 -11.227 8.975 1.00 98.81 95 TYR A N 1
ATOM 652 C CA . TYR A 1 95 ? 1.018 -10.735 9.535 1.00 98.81 95 TYR A CA 1
ATOM 653 C C . TYR A 1 95 ? 0.095 -10.138 8.461 1.00 98.81 95 TYR A C 1
ATOM 655 O O . TYR A 1 95 ? -1.111 -10.402 8.446 1.00 98.81 95 TYR A O 1
ATOM 663 N N . LEU A 1 96 ? 0.647 -9.358 7.525 1.00 98.81 96 LEU A N 1
ATOM 664 C CA . LEU A 1 96 ? -0.111 -8.811 6.397 1.00 98.81 96 LEU A CA 1
ATOM 665 C C . LEU A 1 96 ? -0.691 -9.919 5.504 1.00 98.81 96 LEU A C 1
ATOM 667 O O . LEU A 1 96 ? -1.817 -9.774 5.034 1.00 98.81 96 LEU A O 1
ATOM 671 N N . VAL A 1 97 ? 0.044 -11.017 5.277 1.00 98.75 97 VAL A N 1
ATOM 672 C CA . VAL A 1 97 ? -0.444 -12.187 4.521 1.00 98.75 97 VAL A CA 1
ATOM 673 C C . VAL A 1 97 ? -1.523 -12.936 5.303 1.00 98.75 97 VAL A C 1
ATOM 675 O O . VAL A 1 97 ? -2.589 -13.195 4.748 1.00 98.75 97 VAL A O 1
ATOM 678 N N . GLU A 1 98 ? -1.288 -13.240 6.585 1.00 98.62 98 GLU A N 1
ATOM 679 C CA . GLU A 1 98 ? -2.243 -13.944 7.456 1.00 98.62 98 GLU A CA 1
ATOM 680 C C . GLU A 1 98 ? -3.589 -13.209 7.541 1.00 98.62 98 GLU A C 1
ATOM 682 O O . GLU A 1 98 ? -4.656 -13.824 7.504 1.00 98.62 98 GLU A O 1
ATOM 687 N N . THR A 1 99 ? -3.542 -11.878 7.639 1.00 98.56 99 THR A N 1
ATOM 688 C CA . THR A 1 99 ? -4.731 -11.037 7.810 1.00 98.56 99 THR A CA 1
ATOM 689 C C . THR A 1 99 ? -5.345 -10.533 6.505 1.00 98.56 99 THR A C 1
ATOM 691 O O . THR A 1 99 ? -6.391 -9.881 6.561 1.00 98.56 99 THR A O 1
ATOM 694 N N . ALA A 1 100 ? -4.745 -10.816 5.342 1.00 98.50 100 ALA A N 1
ATOM 695 C CA . ALA A 1 100 ? -5.224 -10.334 4.049 1.00 98.50 100 ALA A CA 1
ATOM 696 C C . ALA A 1 100 ? -6.664 -10.782 3.744 1.00 98.50 100 ALA A C 1
ATOM 698 O O . ALA A 1 100 ? -7.098 -11.882 4.083 1.00 98.50 100 ALA A O 1
ATOM 699 N N . SER A 1 101 ? -7.385 -9.951 2.988 1.00 98.38 101 SER A N 1
ATOM 700 C CA . SER A 1 101 ? -8.668 -10.298 2.369 1.00 98.38 101 SER A CA 1
ATOM 701 C C . SER A 1 101 ? -8.538 -10.210 0.842 1.00 98.38 101 SER A C 1
ATOM 703 O O . SER A 1 101 ? -9.055 -9.250 0.265 1.00 98.38 101 SER A O 1
ATOM 705 N N . PRO A 1 102 ? -7.847 -11.154 0.165 1.00 97.69 102 PRO A N 1
ATOM 706 C CA . PRO A 1 102 ? -7.382 -10.974 -1.210 1.00 97.69 102 PRO A CA 1
ATOM 707 C C . PRO A 1 102 ? -8.493 -10.612 -2.202 1.00 97.69 102 PRO A C 1
ATOM 709 O O . PRO A 1 102 ? -9.466 -11.347 -2.376 1.00 97.69 102 PRO A O 1
ATOM 712 N N . GLY A 1 103 ? -8.319 -9.478 -2.874 1.00 95.00 103 GLY A N 1
ATOM 713 C CA . GLY A 1 103 ? -9.057 -9.093 -4.069 1.00 95.00 103 GLY A CA 1
ATOM 714 C C . GLY A 1 103 ? -8.437 -9.676 -5.338 1.00 95.00 103 GLY A C 1
ATOM 715 O O . GLY A 1 103 ? -7.345 -10.239 -5.311 1.00 95.00 103 GLY A O 1
ATOM 716 N N . TYR A 1 104 ? -9.123 -9.490 -6.469 1.00 91.50 104 TYR A N 1
ATOM 717 C CA . TYR A 1 104 ? -8.844 -10.138 -7.760 1.00 91.50 104 TYR A CA 1
ATOM 718 C C . TYR A 1 104 ? -7.351 -10.286 -8.116 1.00 91.50 104 TYR A C 1
ATOM 720 O O . TYR A 1 104 ? -6.877 -11.393 -8.355 1.00 91.50 104 TYR A O 1
ATOM 728 N N . THR A 1 105 ? -6.577 -9.197 -8.094 1.00 92.81 105 THR A N 1
ATOM 729 C CA . THR A 1 105 ? -5.145 -9.223 -8.442 1.00 92.81 105 THR A CA 1
ATOM 730 C C . THR A 1 105 ? -4.272 -9.963 -7.432 1.00 92.81 105 THR A C 1
ATOM 732 O O . THR A 1 105 ? -3.251 -10.519 -7.823 1.00 92.81 105 THR A O 1
ATOM 735 N N . MET A 1 106 ? -4.642 -9.991 -6.149 1.00 97.12 106 MET A N 1
ATOM 736 C CA . MET A 1 106 ? -3.963 -10.813 -5.138 1.00 97.12 106 MET A CA 1
ATOM 737 C C . MET A 1 106 ? -4.387 -12.280 -5.232 1.00 97.12 106 MET A C 1
ATOM 739 O O . MET A 1 106 ? -3.549 -13.156 -5.060 1.00 97.12 106 MET A O 1
ATOM 743 N N . THR A 1 107 ? -5.646 -12.567 -5.574 1.00 97.19 107 THR A N 1
ATOM 744 C CA . THR A 1 107 ? -6.115 -13.937 -5.839 1.00 97.19 107 THR A CA 1
ATOM 745 C C . THR A 1 107 ? -5.395 -14.571 -7.034 1.00 97.19 107 THR A C 1
ATOM 747 O O . THR A 1 107 ? -5.104 -15.760 -6.992 1.00 97.19 107 THR A O 1
ATOM 750 N N . LEU A 1 108 ? -5.079 -13.793 -8.079 1.00 95.88 108 LEU A N 1
ATOM 751 C CA . LEU A 1 108 ? -4.380 -14.296 -9.269 1.00 95.88 108 LEU A CA 1
ATOM 752 C C . LEU A 1 108 ? -2.898 -14.627 -9.038 1.00 95.88 108 LEU A C 1
ATOM 754 O O . LEU A 1 108 ? -2.415 -15.609 -9.592 1.00 95.88 108 LEU A O 1
ATOM 758 N N . GLN A 1 109 ? -2.168 -13.807 -8.273 1.00 97.12 109 GLN A N 1
ATOM 759 C CA . GLN A 1 109 ? -0.713 -13.969 -8.083 1.00 97.12 109 GLN A CA 1
ATOM 760 C C . GLN A 1 109 ? -0.315 -14.596 -6.734 1.00 97.12 109 GLN A C 1
ATOM 762 O O . GLN A 1 109 ? 0.852 -14.918 -6.541 1.00 97.12 109 GLN A O 1
ATOM 767 N N . GLY A 1 110 ? -1.266 -14.752 -5.808 1.00 98.19 110 GLY A N 1
ATOM 768 C CA . GLY A 1 110 ? -1.031 -15.115 -4.408 1.00 98.19 110 GLY A CA 1
ATOM 769 C C . GLY A 1 110 ? -0.826 -13.881 -3.509 1.00 98.19 110 GLY A C 1
ATOM 770 O O . GLY A 1 110 ? -0.145 -12.928 -3.916 1.00 98.19 110 GLY A O 1
ATOM 771 N N . PRO A 1 111 ? -1.399 -13.850 -2.287 1.00 98.31 111 PRO A N 1
ATOM 772 C CA . PRO A 1 111 ? -1.152 -12.768 -1.335 1.00 98.31 111 PRO A CA 1
ATOM 773 C C . PRO A 1 111 ? 0.326 -12.671 -0.937 1.00 98.31 111 PRO A C 1
ATOM 775 O O . PRO A 1 111 ? 0.825 -11.560 -0.780 1.00 98.31 111 PRO A O 1
ATOM 778 N N . GLU A 1 112 ? 1.043 -13.794 -0.862 1.00 98.56 112 GLU A N 1
ATOM 779 C CA . GLU A 1 112 ? 2.472 -13.872 -0.540 1.00 98.56 112 GLU A CA 1
ATOM 780 C C . GLU A 1 112 ? 3.316 -13.097 -1.558 1.00 98.56 112 GLU A C 1
ATOM 782 O O . GLU A 1 112 ? 4.181 -12.309 -1.181 1.00 98.56 112 GLU A O 1
ATOM 787 N N . VAL A 1 113 ? 3.031 -13.260 -2.855 1.00 98.50 113 VAL A N 1
ATOM 788 C CA . VAL A 1 113 ? 3.728 -12.539 -3.933 1.00 98.50 113 VAL A CA 1
ATOM 789 C C . VAL A 1 113 ? 3.358 -11.058 -3.917 1.00 98.50 113 VAL A C 1
ATOM 791 O O . VAL A 1 113 ? 4.227 -10.200 -4.054 1.00 98.50 113 VAL A O 1
ATOM 794 N N . ALA A 1 114 ? 2.078 -10.734 -3.725 1.00 98.56 114 ALA A N 1
ATOM 795 C CA . ALA A 1 114 ? 1.619 -9.350 -3.757 1.00 98.56 114 ALA A CA 1
ATOM 796 C C . ALA A 1 114 ? 2.107 -8.518 -2.552 1.00 98.56 114 ALA A C 1
ATOM 798 O O . ALA A 1 114 ? 2.380 -7.327 -2.701 1.00 98.56 114 ALA A O 1
ATOM 799 N N . ILE A 1 115 ? 2.221 -9.130 -1.369 1.00 98.69 115 ILE A N 1
ATOM 800 C CA . ILE A 1 115 ? 2.697 -8.485 -0.133 1.00 98.69 115 ILE A CA 1
ATOM 801 C C . ILE A 1 115 ? 4.224 -8.557 -0.024 1.00 98.69 115 ILE A C 1
ATOM 803 O O . ILE A 1 115 ? 4.854 -7.577 0.366 1.00 98.69 115 ILE A O 1
ATOM 807 N N . GLY A 1 116 ? 4.848 -9.660 -0.450 1.00 98.31 116 GLY A N 1
ATOM 808 C CA . GLY A 1 116 ? 6.308 -9.793 -0.517 1.00 98.31 116 GLY A CA 1
ATOM 809 C C . GLY A 1 116 ? 6.977 -8.782 -1.457 1.00 98.31 116 GLY A C 1
ATOM 810 O O . GLY A 1 116 ? 8.155 -8.482 -1.294 1.00 98.31 116 GLY A O 1
ATOM 811 N N . ARG A 1 117 ? 6.213 -8.210 -2.397 1.00 98.50 117 ARG A N 1
ATOM 812 C CA . ARG A 1 117 ? 6.635 -7.127 -3.300 1.00 98.50 117 ARG A CA 1
ATOM 813 C C . ARG A 1 117 ? 6.280 -5.715 -2.811 1.00 98.50 117 ARG A C 1
ATOM 815 O O . ARG A 1 117 ? 6.499 -4.767 -3.558 1.00 98.50 117 ARG A O 1
ATOM 822 N N . LEU A 1 118 ? 5.737 -5.543 -1.601 1.00 98.69 118 LEU A N 1
ATOM 823 C CA . LEU A 1 118 ? 5.617 -4.218 -0.976 1.00 98.69 118 LEU A CA 1
ATOM 824 C C . LEU A 1 118 ? 6.983 -3.722 -0.498 1.00 98.69 118 LEU A C 1
ATOM 826 O O . LEU A 1 118 ? 7.790 -4.519 -0.009 1.00 98.69 118 LEU A O 1
ATOM 830 N N . HIS A 1 119 ? 7.205 -2.409 -0.587 1.00 98.50 119 HIS A N 1
ATOM 831 C CA . HIS A 1 119 ? 8.403 -1.763 -0.049 1.00 98.50 119 HIS A CA 1
ATOM 832 C C . HIS A 1 119 ? 8.588 -2.122 1.439 1.00 98.50 119 HIS A C 1
ATOM 834 O O . HIS A 1 119 ? 7.606 -2.032 2.182 1.00 98.50 119 HIS A O 1
ATOM 840 N N . PRO A 1 120 ? 9.789 -2.520 1.903 1.00 97.94 120 PRO A N 1
ATOM 841 C CA . PRO A 1 120 ? 9.963 -3.082 3.243 1.00 97.94 120 PRO A CA 1
ATOM 842 C C . PRO A 1 120 ? 9.460 -2.170 4.369 1.00 97.94 120 PRO A C 1
ATOM 844 O O . PRO A 1 120 ? 8.629 -2.588 5.172 1.00 97.94 120 PRO A O 1
ATOM 847 N N . GLU A 1 121 ? 9.859 -0.897 4.363 1.00 97.50 121 GLU A N 1
ATOM 848 C CA . GLU A 1 121 ? 9.400 0.084 5.357 1.00 97.50 121 GLU A CA 1
ATOM 849 C C . GLU A 1 121 ? 7.881 0.329 5.292 1.00 97.50 121 GLU A C 1
ATOM 851 O O . GLU A 1 121 ? 7.216 0.479 6.318 1.00 97.50 121 GLU A O 1
ATOM 856 N N . PHE A 1 122 ? 7.296 0.315 4.089 1.00 98.44 122 PHE A N 1
ATOM 857 C CA . PHE A 1 122 ? 5.853 0.481 3.928 1.00 98.44 122 PHE A CA 1
ATOM 858 C C . PHE A 1 122 ? 5.087 -0.722 4.488 1.00 98.44 122 PHE A C 1
ATOM 860 O O . PHE A 1 122 ? 4.031 -0.533 5.085 1.00 98.44 122 PHE A O 1
ATOM 867 N N . ALA A 1 123 ? 5.624 -1.940 4.353 1.00 98.62 123 ALA A N 1
ATOM 868 C CA . ALA A 1 123 ? 5.033 -3.136 4.945 1.00 98.62 123 ALA A CA 1
ATOM 869 C C . ALA A 1 123 ? 5.003 -3.057 6.483 1.00 98.62 123 ALA A C 1
ATOM 871 O O . ALA A 1 123 ? 3.957 -3.322 7.068 1.00 98.62 123 ALA A O 1
ATOM 872 N N . VAL A 1 124 ? 6.094 -2.621 7.125 1.00 98.31 124 VAL A N 1
ATOM 873 C CA . VAL A 1 124 ? 6.160 -2.431 8.591 1.00 98.31 124 VAL A CA 1
ATOM 874 C C . VAL A 1 124 ? 5.158 -1.368 9.059 1.00 98.31 124 VAL A C 1
ATOM 876 O O . VAL A 1 124 ? 4.310 -1.637 9.909 1.00 98.31 124 VAL A O 1
ATOM 879 N N . ARG A 1 125 ? 5.169 -0.179 8.441 1.00 98.19 125 ARG A N 1
ATOM 880 C CA . ARG A 1 125 ? 4.226 0.914 8.752 1.00 98.19 125 ARG A CA 1
ATOM 881 C C . ARG A 1 125 ? 2.758 0.507 8.581 1.00 98.19 125 ARG A C 1
ATOM 883 O O . ARG A 1 125 ? 1.909 0.839 9.409 1.00 98.19 125 ARG A O 1
ATOM 890 N N . LEU A 1 126 ? 2.450 -0.219 7.504 1.00 98.75 126 LEU A N 1
ATOM 891 C CA . LEU A 1 126 ? 1.106 -0.718 7.217 1.00 98.75 126 LEU A CA 1
ATOM 892 C C . LEU A 1 126 ? 0.661 -1.788 8.218 1.00 98.75 126 LEU A C 1
ATOM 894 O O . LEU A 1 126 ? -0.515 -1.831 8.580 1.00 98.75 126 LEU A O 1
ATOM 898 N N . GLU A 1 127 ? 1.581 -2.632 8.675 1.00 98.69 127 GLU A N 1
ATOM 899 C CA . GLU A 1 127 ? 1.300 -3.638 9.689 1.00 98.69 127 GLU A CA 1
ATOM 900 C C . GLU A 1 127 ? 0.916 -2.991 11.026 1.00 98.69 127 GLU A C 1
ATOM 902 O O . GLU A 1 127 ? -0.183 -3.256 11.528 1.00 98.69 127 GLU A O 1
ATOM 907 N N . HIS A 1 128 ? 1.726 -2.043 11.514 1.00 98.69 128 HIS A N 1
ATOM 908 C CA . HIS A 1 128 ? 1.427 -1.273 12.724 1.00 98.69 128 HIS A CA 1
ATOM 909 C C . HIS A 1 128 ? 0.066 -0.562 12.619 1.00 98.69 128 HIS A C 1
ATOM 911 O O . HIS A 1 128 ? -0.767 -0.667 13.527 1.00 98.69 128 HIS A O 1
ATOM 917 N N . ALA A 1 129 ? -0.217 0.075 11.474 1.00 98.69 129 ALA A N 1
ATOM 918 C CA . ALA A 1 129 ? -1.505 0.715 11.207 1.00 98.69 129 ALA A CA 1
ATOM 919 C C . ALA A 1 129 ? -2.688 -0.270 11.272 1.00 98.69 129 ALA A C 1
ATOM 921 O O . ALA A 1 129 ? -3.739 0.062 11.821 1.00 98.69 129 ALA A O 1
ATOM 922 N N . ILE A 1 130 ? -2.544 -1.487 10.735 1.00 98.88 130 ILE A N 1
ATOM 923 C CA . ILE A 1 130 ? -3.601 -2.510 10.763 1.00 98.88 130 ILE A CA 1
ATOM 924 C C . ILE A 1 130 ? -3.777 -3.087 12.173 1.00 98.88 130 ILE A C 1
ATOM 926 O O . ILE A 1 130 ? -4.920 -3.268 12.601 1.00 98.88 130 ILE A O 1
ATOM 930 N N . ARG A 1 131 ? -2.695 -3.334 12.925 1.00 98.75 131 ARG A N 1
ATOM 931 C CA . ARG A 1 131 ? -2.788 -3.775 14.329 1.00 98.75 131 ARG A CA 1
ATOM 932 C C . ARG A 1 131 ? -3.519 -2.744 15.188 1.00 98.75 131 ARG A C 1
ATOM 934 O O . ARG A 1 131 ? -4.442 -3.115 15.915 1.00 98.75 131 ARG A O 1
ATOM 941 N N . GLU A 1 132 ? -3.164 -1.463 15.063 1.00 98.75 132 GLU A N 1
ATOM 942 C CA . GLU A 1 132 ? -3.842 -0.369 15.769 1.00 98.75 132 GLU A CA 1
ATOM 943 C C . GLU A 1 132 ? -5.303 -0.215 15.316 1.00 98.75 132 GLU A C 1
ATOM 945 O O . GLU A 1 132 ? -6.195 -0.095 16.150 1.00 98.75 132 GLU A O 1
ATOM 950 N N . ALA A 1 133 ? -5.594 -0.303 14.015 1.00 98.75 133 ALA A N 1
ATOM 951 C CA . ALA A 1 133 ? -6.967 -0.252 13.512 1.00 98.75 133 ALA A CA 1
ATOM 952 C C . ALA A 1 133 ? -7.840 -1.376 14.094 1.00 98.75 133 ALA A C 1
ATOM 954 O O . ALA A 1 133 ? -8.975 -1.135 14.513 1.00 98.75 133 ALA A O 1
ATOM 955 N N . ARG A 1 134 ? -7.307 -2.601 14.171 1.00 98.75 134 ARG A N 1
ATOM 956 C CA . ARG A 1 134 ? -8.033 -3.769 14.690 1.00 98.75 134 ARG A CA 1
ATOM 957 C C . ARG A 1 134 ? -8.281 -3.681 16.194 1.00 98.75 134 ARG A C 1
ATOM 959 O O . ARG A 1 134 ? -9.365 -4.070 16.624 1.00 98.75 134 ARG A O 1
ATOM 966 N N . SER A 1 135 ? -7.348 -3.134 16.977 1.00 98.62 135 SER A N 1
ATOM 967 C CA . SER A 1 135 ? -7.564 -2.880 18.410 1.00 98.62 135 SER A CA 1
ATOM 968 C C . SER A 1 135 ? -8.482 -1.677 18.674 1.00 98.62 135 SER A C 1
ATOM 970 O O . SER A 1 135 ? -9.242 -1.697 19.640 1.00 98.62 135 SER A O 1
ATOM 972 N N . ALA A 1 136 ? -8.494 -0.678 17.785 1.00 98.44 136 ALA A N 1
ATOM 973 C CA . ALA A 1 136 ? -9.344 0.514 17.866 1.00 98.44 136 ALA A CA 1
ATOM 974 C C . ALA A 1 136 ? -10.798 0.316 17.379 1.00 98.44 136 ALA A C 1
ATOM 976 O O . ALA A 1 136 ? -11.572 1.273 17.376 1.00 98.44 136 ALA A O 1
ATOM 977 N N . GLY A 1 137 ? -11.191 -0.899 16.976 1.00 98.25 137 GLY A N 1
ATOM 978 C CA . GLY A 1 137 ? -12.575 -1.225 16.599 1.00 98.25 137 GLY A CA 1
ATOM 979 C C . GLY A 1 137 ? -12.821 -1.519 15.115 1.00 98.25 137 GLY A C 1
ATOM 980 O O . GLY A 1 137 ? -13.975 -1.676 14.725 1.00 98.25 137 GLY A O 1
ATOM 981 N N . LEU A 1 138 ? -11.773 -1.665 14.296 1.00 98.62 138 LEU A N 1
ATOM 982 C CA . LEU A 1 138 ? -11.855 -2.119 12.898 1.00 98.62 138 LEU A CA 1
ATOM 983 C C . LEU A 1 138 ? -11.318 -3.562 12.754 1.00 98.62 138 LEU A C 1
ATOM 985 O O . LEU A 1 138 ? -10.312 -3.779 12.079 1.00 98.62 138 LEU A O 1
ATOM 989 N N . PRO A 1 139 ? -11.946 -4.587 13.371 1.00 98.31 139 PRO A N 1
ATOM 990 C CA . PRO A 1 139 ? -11.376 -5.939 13.488 1.00 98.31 139 PRO A CA 1
ATOM 991 C C . PRO A 1 139 ? -11.169 -6.661 12.146 1.00 98.31 139 PRO A C 1
ATOM 993 O O . PRO A 1 139 ? -10.421 -7.635 12.083 1.00 98.31 139 PRO A O 1
ATOM 996 N N . SER A 1 140 ? -11.816 -6.184 11.079 1.00 98.44 140 SER A N 1
ATOM 997 C CA . SER A 1 140 ? -11.700 -6.712 9.714 1.00 98.44 140 SER A CA 1
ATOM 998 C C . SER A 1 140 ? -10.739 -5.911 8.823 1.00 98.44 140 SER A C 1
ATOM 1000 O O . SER A 1 140 ? -10.620 -6.233 7.638 1.00 98.44 140 SER A O 1
ATOM 1002 N N . ALA A 1 141 ? -10.074 -4.873 9.353 1.00 98.75 141 ALA A N 1
ATOM 1003 C CA . ALA A 1 141 ? -9.081 -4.098 8.613 1.00 98.75 141 ALA A CA 1
ATOM 1004 C C . ALA A 1 141 ? -7.991 -5.032 8.064 1.00 98.75 141 ALA A C 1
ATOM 1006 O O . ALA A 1 141 ? -7.401 -5.828 8.805 1.00 98.75 141 ALA A O 1
ATOM 1007 N N . SER A 1 142 ? -7.808 -4.995 6.744 1.00 98.69 142 SER A N 1
ATOM 1008 C CA . SER A 1 142 ? -6.967 -5.937 6.002 1.00 98.69 142 SER A CA 1
ATOM 1009 C C . SER A 1 142 ? -6.611 -5.418 4.607 1.00 98.69 142 SER A C 1
ATOM 1011 O O . SER A 1 142 ? -7.341 -4.616 4.016 1.00 98.69 142 SER A O 1
ATOM 1013 N N . VAL A 1 143 ? -5.496 -5.909 4.063 1.00 98.75 143 VAL A N 1
ATOM 1014 C CA . VAL A 1 143 ? -5.073 -5.645 2.680 1.00 98.75 143 VAL A CA 1
ATOM 1015 C C . VAL A 1 143 ? -5.990 -6.386 1.700 1.00 98.75 143 VAL A C 1
ATOM 1017 O O . VAL A 1 143 ? -6.224 -7.587 1.849 1.00 98.75 143 VAL A O 1
ATOM 1020 N N . PHE A 1 144 ? -6.492 -5.681 0.682 1.00 98.50 144 PHE A N 1
ATOM 1021 C CA . PHE A 1 144 ? -7.320 -6.230 -0.400 1.00 98.50 144 PHE A CA 1
ATOM 1022 C C . PHE A 1 144 ? -6.590 -6.266 -1.747 1.00 98.50 144 PHE A C 1
ATOM 1024 O O . PHE A 1 144 ? -6.711 -7.240 -2.488 1.00 98.50 144 PHE A O 1
ATOM 1031 N N . SER A 1 145 ? -5.801 -5.240 -2.062 1.00 98.38 145 SER A N 1
ATOM 1032 C CA . SER A 1 145 ? -4.821 -5.289 -3.152 1.00 98.38 145 SER A CA 1
ATOM 1033 C C . SER A 1 145 ? -3.495 -4.731 -2.663 1.00 98.38 145 SER A C 1
ATOM 1035 O O . SER A 1 145 ? -3.482 -3.688 -2.029 1.00 98.38 145 SER A O 1
ATOM 1037 N N . ALA A 1 146 ? -2.388 -5.379 -3.011 1.00 98.50 146 ALA A N 1
ATOM 1038 C CA . ALA A 1 146 ? -1.031 -4.883 -2.793 1.00 98.50 146 ALA A CA 1
ATOM 1039 C C . ALA A 1 146 ? -0.360 -4.662 -4.157 1.00 98.50 146 ALA A C 1
ATOM 1041 O O . ALA A 1 146 ? -0.992 -4.078 -5.042 1.00 98.50 146 ALA A O 1
ATOM 1042 N N . TYR A 1 147 ? 0.871 -5.135 -4.358 1.00 98.50 147 TYR A N 1
ATOM 1043 C CA . TYR A 1 147 ? 1.571 -5.057 -5.640 1.00 98.50 147 TYR A CA 1
ATOM 1044 C C . TYR A 1 147 ? 0.720 -5.571 -6.828 1.00 98.50 147 TYR A C 1
ATOM 1046 O O . TYR A 1 147 ? -0.001 -6.570 -6.718 1.00 98.50 147 TYR A O 1
ATOM 1054 N N . ARG A 1 148 ? 0.812 -4.904 -7.989 1.00 97.75 148 ARG A N 1
ATOM 1055 C CA . ARG A 1 148 ? 0.136 -5.292 -9.245 1.00 97.75 148 ARG A CA 1
ATOM 1056 C C . ARG A 1 148 ? 1.105 -5.185 -10.437 1.00 97.75 148 ARG A C 1
ATOM 1058 O O . ARG A 1 148 ? 1.538 -4.070 -10.735 1.00 97.75 148 ARG A O 1
ATOM 1065 N N . PRO A 1 149 ? 1.408 -6.274 -11.172 1.00 97.38 149 PRO A N 1
ATOM 1066 C CA . PRO A 1 149 ? 2.239 -6.181 -12.371 1.00 97.38 149 PRO A CA 1
ATOM 1067 C C . PRO A 1 149 ? 1.480 -5.436 -13.490 1.00 97.38 149 PRO A C 1
ATOM 1069 O O . PRO A 1 149 ? 0.276 -5.668 -13.658 1.00 97.38 149 PRO A O 1
ATOM 1072 N N . PRO A 1 150 ? 2.132 -4.558 -14.280 1.00 97.62 150 PRO A N 1
ATOM 1073 C CA . PRO A 1 150 ? 1.460 -3.764 -15.316 1.00 97.62 150 PRO A CA 1
ATOM 1074 C C . PRO A 1 150 ? 0.649 -4.589 -16.327 1.00 97.62 150 PRO A C 1
ATOM 1076 O O . PRO A 1 150 ? -0.421 -4.152 -16.755 1.00 97.62 150 PRO A O 1
ATOM 1079 N N . ALA A 1 151 ? 1.113 -5.798 -16.667 1.00 97.06 151 ALA A N 1
ATOM 1080 C CA . ALA A 1 151 ? 0.453 -6.718 -17.595 1.00 97.06 151 ALA A CA 1
ATOM 1081 C C . ALA A 1 151 ? -0.956 -7.156 -17.153 1.00 97.06 151 ALA A C 1
ATOM 1083 O O . ALA A 1 151 ? -1.752 -7.555 -17.998 1.00 97.06 151 ALA A O 1
ATOM 1084 N N . PHE A 1 152 ? -1.310 -7.047 -15.865 1.00 96.12 152 PHE A N 1
ATOM 1085 C CA . PHE A 1 152 ? -2.671 -7.353 -15.404 1.00 96.12 152 PHE A CA 1
ATOM 1086 C C . PHE A 1 152 ? -3.713 -6.321 -15.866 1.00 96.12 152 PHE A C 1
ATOM 1088 O O . PHE A 1 152 ? -4.908 -6.594 -15.792 1.00 96.12 152 PHE A O 1
ATOM 1095 N N . GLY A 1 153 ? -3.309 -5.124 -16.308 1.00 95.06 153 GLY A N 1
ATOM 1096 C CA . GLY A 1 153 ? -4.232 -4.139 -16.885 1.00 95.06 153 GLY A CA 1
ATOM 1097 C C . GLY A 1 153 ? -5.246 -3.508 -15.910 1.00 95.06 153 GLY A C 1
ATOM 1098 O O . GLY A 1 153 ? -6.081 -2.708 -16.334 1.00 95.06 153 GLY A O 1
ATOM 1099 N N . VAL A 1 154 ? -5.176 -3.807 -14.610 1.00 92.06 154 VAL A N 1
ATOM 1100 C CA . VAL A 1 154 ? -6.123 -3.331 -13.578 1.00 92.06 154 VAL A CA 1
ATOM 1101 C C . VAL A 1 154 ? -5.846 -1.870 -13.168 1.00 92.06 154 VAL A C 1
ATOM 1103 O O . VAL A 1 154 ? -4.748 -1.355 -13.368 1.00 92.06 154 VAL A O 1
ATOM 1106 N N . GLY A 1 155 ? -6.848 -1.166 -12.630 1.00 90.62 155 GLY A N 1
ATOM 1107 C CA . GLY A 1 155 ? -6.730 0.203 -12.094 1.00 90.62 155 GLY A CA 1
ATOM 1108 C C . GLY A 1 155 ? -7.079 1.321 -13.089 1.00 90.62 155 GLY A C 1
ATOM 1109 O O . GLY A 1 155 ? -7.156 1.088 -14.296 1.00 90.62 155 GLY A O 1
ATOM 1110 N N . GLY A 1 156 ? -7.296 2.541 -12.582 1.00 90.56 156 GLY A N 1
ATOM 1111 C CA . GLY A 1 156 ? -7.847 3.669 -13.353 1.00 90.56 156 GLY A CA 1
ATOM 1112 C C . GLY A 1 156 ? -6.922 4.293 -14.408 1.00 90.56 156 GLY A C 1
ATOM 1113 O O . GLY A 1 156 ? -7.409 4.891 -15.368 1.00 90.56 156 GLY A O 1
ATOM 1114 N N . PHE A 1 157 ? -5.602 4.144 -14.269 1.00 94.25 157 PHE A N 1
ATOM 1115 C CA . PHE A 1 157 ? -4.638 4.672 -15.238 1.00 94.25 157 PHE A CA 1
ATOM 1116 C C . PHE A 1 157 ? -4.658 3.883 -16.553 1.00 94.25 157 PHE A C 1
ATOM 1118 O O . PHE A 1 157 ? -4.736 2.654 -16.554 1.00 94.25 157 PHE A O 1
ATOM 1125 N N . SER A 1 158 ? -4.536 4.589 -17.677 1.00 94.19 158 SER A N 1
ATOM 1126 C CA . SER A 1 158 ? -4.355 4.012 -19.015 1.00 94.19 158 SER A CA 1
ATOM 1127 C C . SER A 1 158 ? -2.960 3.407 -19.181 1.00 94.19 158 SER A C 1
ATOM 1129 O O . SER A 1 158 ? -2.832 2.252 -19.580 1.00 94.19 158 SER A O 1
ATOM 1131 N N . ASN A 1 159 ? -1.921 4.149 -18.793 1.00 96.25 159 ASN A N 1
ATOM 1132 C CA . ASN A 1 159 ? -0.564 3.633 -18.666 1.00 96.25 159 ASN A CA 1
ATOM 1133 C C . ASN A 1 159 ? -0.376 3.049 -17.257 1.00 96.25 159 ASN A C 1
ATOM 1135 O O . ASN A 1 159 ? -0.414 3.778 -16.271 1.00 96.25 159 ASN A O 1
ATOM 1139 N N . LYS A 1 160 ? -0.176 1.733 -17.143 1.00 97.12 160 LYS A N 1
ATOM 1140 C CA . LYS A 1 160 ? -0.116 1.048 -15.839 1.00 97.12 160 LYS A CA 1
ATOM 1141 C C . LYS A 1 160 ? 1.138 1.377 -15.028 1.00 97.12 160 LYS A C 1
ATOM 1143 O O . LYS A 1 160 ? 1.044 1.447 -13.809 1.00 97.12 160 LYS A O 1
ATOM 1148 N N . PHE A 1 161 ? 2.226 1.767 -15.693 1.00 97.56 161 PHE A N 1
ATOM 1149 C CA . PHE A 1 161 ? 3.430 2.334 -15.070 1.00 97.56 161 PHE A CA 1
ATOM 1150 C C . PHE A 1 161 ? 3.191 3.706 -14.395 1.00 97.56 161 PHE A C 1
ATOM 1152 O O . PHE A 1 161 ? 4.100 4.282 -13.810 1.00 97.56 161 PHE A O 1
ATOM 1159 N N . ASN A 1 162 ? 1.976 4.263 -14.461 1.00 98.06 162 ASN A N 1
ATOM 1160 C CA . ASN A 1 162 ? 1.591 5.439 -13.678 1.00 98.06 162 ASN A CA 1
ATOM 1161 C C . ASN A 1 162 ? 1.170 5.089 -12.232 1.00 98.06 162 ASN A C 1
ATOM 1163 O O . ASN A 1 162 ? 1.137 5.981 -11.386 1.00 98.06 162 ASN A O 1
ATOM 1167 N N . SER A 1 163 ? 0.813 3.829 -11.943 1.00 97.69 163 SER A N 1
ATOM 1168 C CA . SER A 1 163 ? 0.239 3.413 -10.654 1.00 97.69 163 SER A CA 1
ATOM 1169 C C . SER A 1 163 ? 1.307 3.032 -9.628 1.00 97.69 163 SER A C 1
ATOM 1171 O O . SER A 1 163 ? 2.200 2.247 -9.929 1.00 97.69 163 SER A O 1
ATOM 1173 N N . LEU A 1 164 ? 1.160 3.476 -8.376 1.00 98.31 164 LEU A N 1
ATOM 1174 C CA . LEU A 1 164 ? 2.074 3.101 -7.289 1.00 98.31 164 LEU A CA 1
ATOM 1175 C C . LEU A 1 164 ? 2.009 1.605 -6.916 1.00 98.31 164 LEU A C 1
ATOM 1177 O O . LEU A 1 164 ? 2.976 1.060 -6.384 1.00 98.31 164 LEU A O 1
ATOM 1181 N N . HIS A 1 165 ? 0.935 0.894 -7.284 1.00 98.56 165 HIS A N 1
ATOM 1182 C CA . HIS A 1 165 ? 0.862 -0.565 -7.124 1.00 98.56 165 HIS A CA 1
ATOM 1183 C C . HIS A 1 165 ? 1.884 -1.321 -7.974 1.00 98.56 165 HIS A C 1
ATOM 1185 O O . HIS A 1 165 ? 2.276 -2.425 -7.602 1.00 98.56 165 HIS A O 1
ATOM 1191 N N . THR A 1 166 ? 2.325 -0.746 -9.094 1.00 98.44 166 THR A N 1
ATOM 1192 C CA . THR A 1 166 ? 3.380 -1.328 -9.936 1.00 98.44 166 THR A CA 1
ATOM 1193 C C . THR A 1 166 ? 4.728 -1.396 -9.219 1.00 98.44 166 THR A C 1
ATOM 1195 O O . THR A 1 166 ? 5.552 -2.229 -9.579 1.00 98.44 166 THR A O 1
ATOM 1198 N N . TYR A 1 167 ? 4.919 -0.583 -8.179 1.00 98.56 167 TYR A N 1
ATOM 1199 C CA . TYR A 1 167 ? 6.197 -0.381 -7.493 1.00 98.56 167 TYR A CA 1
ATOM 1200 C C . TYR A 1 167 ? 6.195 -0.885 -6.045 1.00 98.56 167 TYR A C 1
ATOM 1202 O O . TYR A 1 167 ? 7.122 -0.616 -5.293 1.00 98.56 167 TYR A O 1
ATOM 1210 N N . GLY A 1 168 ? 5.127 -1.567 -5.612 1.00 98.44 168 GLY A N 1
ATOM 1211 C CA . GLY A 1 168 ? 4.993 -1.982 -4.211 1.00 98.44 168 GLY A CA 1
ATOM 1212 C C . GLY A 1 168 ? 4.764 -0.822 -3.233 1.00 98.44 168 GLY A C 1
ATOM 1213 O O . GLY A 1 168 ? 4.947 -0.997 -2.030 1.00 98.44 168 GLY A O 1
ATOM 1214 N N . LEU A 1 169 ? 4.361 0.349 -3.740 1.00 98.69 169 LEU A N 1
ATOM 1215 C CA . LEU A 1 169 ? 4.177 1.594 -2.986 1.00 98.69 169 LEU A CA 1
ATOM 1216 C C . LEU A 1 169 ? 2.695 1.960 -2.799 1.00 98.69 169 LEU A C 1
ATOM 1218 O O . LEU A 1 169 ? 2.382 3.113 -2.531 1.00 98.69 169 LEU A O 1
ATOM 1222 N N . ALA A 1 170 ? 1.767 1.013 -2.963 1.00 98.62 170 ALA A N 1
ATOM 1223 C CA . ALA A 1 170 ? 0.355 1.235 -2.657 1.00 98.62 170 ALA A CA 1
ATOM 1224 C C . ALA A 1 170 ? -0.389 -0.055 -2.287 1.00 98.62 170 ALA A C 1
ATOM 1226 O O . ALA A 1 170 ? -0.076 -1.144 -2.783 1.00 98.62 170 ALA A O 1
ATOM 1227 N N . VAL A 1 171 ? -1.417 0.105 -1.454 1.00 98.75 171 VAL A N 1
ATOM 1228 C CA . VAL A 1 171 ? -2.409 -0.909 -1.098 1.00 98.75 171 VAL A CA 1
ATOM 1229 C C . VAL A 1 171 ? -3.831 -0.359 -1.225 1.00 98.75 171 VAL A C 1
ATOM 1231 O O . VAL A 1 171 ? -4.087 0.805 -0.930 1.00 98.75 171 VAL A O 1
ATOM 1234 N N . ASP A 1 172 ? -4.764 -1.223 -1.619 1.00 98.56 172 ASP A N 1
ATOM 1235 C CA . ASP A 1 172 ? -6.197 -0.991 -1.451 1.00 98.56 172 ASP A CA 1
ATOM 1236 C C . ASP A 1 172 ? -6.638 -1.766 -0.202 1.00 98.56 172 ASP A C 1
ATOM 1238 O O . ASP A 1 172 ? -6.342 -2.960 -0.070 1.00 98.56 172 ASP A O 1
ATOM 1242 N N . MET A 1 173 ? -7.354 -1.106 0.703 1.00 98.69 173 MET A N 1
ATOM 1243 C CA . MET A 1 173 ? -7.789 -1.649 1.991 1.00 98.69 173 MET A CA 1
ATOM 1244 C C . MET A 1 173 ? -9.216 -2.212 1.949 1.00 98.69 173 MET A C 1
ATOM 1246 O O . MET A 1 173 ? -10.039 -1.836 1.111 1.00 98.69 173 MET A O 1
ATOM 1250 N N . ARG A 1 174 ? -9.538 -3.096 2.898 1.00 98.44 174 ARG A N 1
ATOM 1251 C CA . ARG A 1 174 ? -10.892 -3.608 3.156 1.00 98.44 174 ARG A CA 1
ATOM 1252 C C . ARG A 1 174 ? -11.155 -3.701 4.658 1.00 98.44 174 ARG A C 1
ATOM 1254 O O . ARG A 1 174 ? -10.226 -3.759 5.456 1.00 98.44 174 ARG A O 1
ATOM 1261 N N . GLY A 1 175 ? -12.434 -3.689 5.038 1.00 98.44 175 GLY A N 1
ATOM 1262 C CA . GLY A 1 175 ? -12.858 -3.746 6.443 1.00 98.44 175 GLY A CA 1
ATOM 1263 C C . GLY A 1 175 ? -12.728 -2.418 7.196 1.00 98.44 175 GLY A C 1
ATOM 1264 O O . GLY A 1 175 ? -12.786 -2.417 8.419 1.00 98.44 175 GLY A O 1
ATOM 1265 N N . ILE A 1 176 ? -12.578 -1.312 6.460 1.00 98.62 176 ILE A N 1
ATOM 1266 C CA . ILE A 1 176 ? -12.424 0.063 6.966 1.00 98.62 176 ILE A CA 1
ATOM 1267 C C . ILE A 1 176 ? -13.693 0.920 6.775 1.00 98.62 176 ILE A C 1
ATOM 1269 O O . ILE A 1 176 ? -13.628 2.139 6.838 1.00 98.62 176 ILE A O 1
ATOM 1273 N N . GLY A 1 177 ? -14.836 0.292 6.484 1.00 98.25 177 GLY A N 1
ATOM 1274 C CA . GLY A 1 177 ? -16.098 0.981 6.198 1.00 98.25 177 GLY A CA 1
ATOM 1275 C C . GLY A 1 177 ? -16.226 1.583 4.790 1.00 98.25 177 GLY A C 1
ATOM 1276 O O . GLY A 1 177 ? -15.367 1.434 3.916 1.00 98.25 177 GLY A O 1
ATOM 1277 N N . GLU A 1 178 ? -17.362 2.246 4.587 1.00 98.19 178 GLU A N 1
ATOM 1278 C CA . GLU A 1 178 ? -17.772 2.915 3.345 1.00 98.19 178 GLU A CA 1
ATOM 1279 C C . GLU A 1 178 ? -17.208 4.353 3.255 1.00 98.19 178 GLU A C 1
ATOM 1281 O O . GLU A 1 178 ? -16.798 4.907 4.284 1.00 98.19 178 GLU A O 1
ATOM 1286 N N . PRO A 1 179 ? -17.203 5.005 2.073 1.00 97.88 179 PRO A N 1
ATOM 1287 C CA . PRO A 1 179 ? -16.700 6.371 1.935 1.00 97.88 179 PRO A CA 1
ATOM 1288 C C . PRO A 1 179 ? -17.440 7.346 2.861 1.00 97.88 179 PRO A C 1
ATOM 1290 O O . PRO A 1 179 ? -18.666 7.450 2.828 1.00 97.88 179 PRO A O 1
ATOM 1293 N N . GLY A 1 180 ? -16.690 8.090 3.673 1.00 96.25 180 GLY A N 1
ATOM 1294 C CA . GLY A 1 180 ? -17.206 9.070 4.630 1.00 96.25 180 GLY A CA 1
ATOM 1295 C C . GLY A 1 180 ? -17.836 8.483 5.895 1.00 96.25 180 GLY A C 1
ATOM 1296 O O . GLY A 1 180 ? -18.442 9.233 6.657 1.00 96.25 180 GLY A O 1
ATOM 1297 N N . SER A 1 181 ? -17.705 7.175 6.128 1.00 98.31 181 SER A N 1
ATOM 1298 C CA . SER A 1 181 ? -18.084 6.538 7.394 1.00 98.31 181 SER A CA 1
ATOM 1299 C C . SER A 1 181 ? -17.128 6.906 8.539 1.00 98.31 181 SER A C 1
ATOM 1301 O O . SER A 1 181 ? -15.983 7.306 8.310 1.00 98.31 181 SER A O 1
ATOM 1303 N N . ALA A 1 182 ? -17.581 6.742 9.786 1.00 98.31 182 ALA A N 1
ATOM 1304 C CA . ALA A 1 182 ? -16.746 6.975 10.969 1.00 98.31 182 ALA A CA 1
ATOM 1305 C C . ALA A 1 182 ? -15.567 5.986 11.031 1.00 98.31 182 ALA A C 1
ATOM 1307 O O . ALA A 1 182 ? -14.482 6.331 11.496 1.00 98.31 182 ALA A O 1
ATOM 1308 N N . GLU A 1 183 ? -15.773 4.779 10.511 1.00 98.69 183 GLU A N 1
ATOM 1309 C CA . GLU A 1 183 ? -14.784 3.727 10.324 1.00 98.69 183 GLU A CA 1
ATOM 1310 C C . GLU A 1 183 ? -13.696 4.143 9.325 1.00 98.69 183 GLU A C 1
ATOM 1312 O O . GLU A 1 183 ? -12.508 3.975 9.609 1.00 98.69 183 GLU A O 1
ATOM 1317 N N . ALA A 1 184 ? -14.077 4.764 8.202 1.00 98.38 184 ALA A N 1
ATOM 1318 C CA . ALA A 1 184 ? -13.122 5.276 7.223 1.00 98.38 184 ALA A CA 1
ATOM 1319 C C . ALA A 1 184 ? -12.327 6.459 7.795 1.00 98.38 184 ALA A C 1
ATOM 1321 O O . ALA A 1 184 ? -11.107 6.512 7.654 1.00 98.38 184 ALA A O 1
ATOM 1322 N N . GLU A 1 185 ? -12.981 7.383 8.506 1.00 98.06 185 GLU A N 1
ATOM 1323 C CA . GLU A 1 185 ? -12.289 8.479 9.198 1.00 98.06 185 GLU A CA 1
ATOM 1324 C C . GLU A 1 185 ? -11.346 7.972 10.307 1.00 98.06 185 GLU A C 1
ATOM 1326 O O . GLU A 1 185 ? -10.263 8.529 10.497 1.00 98.06 185 GLU A O 1
ATOM 1331 N N . LEU A 1 186 ? -11.707 6.893 11.012 1.00 98.50 186 LEU A N 1
ATOM 1332 C CA . LEU A 1 186 ? -10.842 6.238 11.995 1.00 98.50 186 LEU A CA 1
ATOM 1333 C C . LEU A 1 186 ? -9.621 5.586 11.334 1.00 98.50 186 LEU A C 1
ATOM 1335 O O . LEU A 1 186 ? -8.502 5.843 11.779 1.00 98.50 186 LEU A O 1
ATOM 1339 N N . TRP A 1 187 ? -9.817 4.810 10.261 1.00 98.62 187 TRP A N 1
ATOM 1340 C CA . TRP A 1 187 ? -8.718 4.217 9.492 1.00 98.62 187 TRP A CA 1
ATOM 1341 C C . TRP A 1 187 ? -7.741 5.285 8.997 1.00 98.62 187 TRP A C 1
ATOM 1343 O O . TRP A 1 187 ? -6.543 5.161 9.225 1.00 98.62 187 TRP A O 1
ATOM 1353 N N . HIS A 1 188 ? -8.239 6.364 8.384 1.00 98.31 188 HIS A N 1
ATOM 1354 C CA . HIS A 1 188 ? -7.390 7.422 7.822 1.00 98.31 188 HIS A CA 1
ATOM 1355 C C . HIS A 1 188 ? -6.540 8.129 8.886 1.00 98.31 188 HIS A C 1
ATOM 1357 O O . HIS A 1 188 ? -5.374 8.422 8.626 1.00 98.31 188 HIS A O 1
ATOM 1363 N N . ARG A 1 189 ? -7.070 8.350 10.099 1.00 98.00 189 ARG A N 1
ATOM 1364 C CA . ARG A 1 189 ? -6.280 8.892 11.223 1.00 98.00 189 ARG A CA 1
ATOM 1365 C C . ARG A 1 189 ? -5.194 7.924 11.697 1.00 98.00 189 ARG A C 1
ATOM 1367 O O . ARG A 1 189 ? -4.070 8.356 11.939 1.00 98.00 189 ARG A O 1
ATOM 1374 N N . ILE A 1 190 ? -5.517 6.636 11.830 1.00 98.44 190 ILE A N 1
ATOM 1375 C CA . ILE A 1 190 ? -4.568 5.607 12.290 1.00 98.44 190 ILE A CA 1
ATOM 1376 C C . ILE A 1 190 ? -3.469 5.373 11.248 1.00 98.44 190 ILE A C 1
ATOM 1378 O O . ILE A 1 190 ? -2.294 5.320 11.604 1.00 98.44 190 ILE A O 1
ATOM 1382 N N . ALA A 1 191 ? -3.830 5.303 9.966 1.00 98.31 191 ALA A N 1
ATOM 1383 C CA . ALA A 1 191 ? -2.888 5.213 8.859 1.00 98.31 191 ALA A CA 1
ATOM 1384 C C . ALA A 1 191 ? -1.902 6.392 8.885 1.00 98.31 191 ALA A C 1
ATOM 1386 O O . ALA A 1 191 ? -0.692 6.176 8.958 1.00 98.31 191 ALA A O 1
ATOM 1387 N N . ALA A 1 192 ? -2.412 7.628 8.939 1.00 97.12 192 ALA A N 1
ATOM 1388 C CA . ALA A 1 192 ? -1.584 8.832 8.937 1.00 97.12 192 ALA A CA 1
ATOM 1389 C C . ALA A 1 192 ? -0.624 8.890 10.142 1.00 97.12 192 ALA A C 1
ATOM 1391 O O . ALA A 1 192 ? 0.559 9.181 9.971 1.00 97.12 192 ALA A O 1
ATOM 1392 N N . LYS A 1 193 ? -1.100 8.518 11.342 1.00 97.25 193 LYS A N 1
ATOM 1393 C CA . LYS A 1 193 ? -0.283 8.389 12.565 1.00 97.25 193 LYS A CA 1
ATOM 1394 C C . LYS A 1 193 ? 0.878 7.394 12.412 1.00 97.25 193 LYS A C 1
ATOM 1396 O O . LYS A 1 193 ? 1.940 7.616 12.981 1.00 97.25 193 LYS A O 1
ATOM 1401 N N . ASN A 1 194 ? 0.681 6.318 11.651 1.00 98.00 194 ASN A N 1
ATOM 1402 C CA . ASN A 1 194 ? 1.672 5.265 11.410 1.00 98.00 194 ASN A CA 1
ATOM 1403 C C . ASN A 1 194 ? 2.481 5.488 10.112 1.00 98.00 194 ASN A C 1
ATOM 1405 O O . ASN A 1 194 ? 3.103 4.562 9.598 1.00 98.00 194 ASN A O 1
ATOM 1409 N N . GLY A 1 195 ? 2.482 6.701 9.546 1.00 96.81 195 GLY A N 1
ATOM 1410 C CA . GLY A 1 195 ? 3.274 7.007 8.351 1.00 96.81 195 GLY A CA 1
ATOM 1411 C C . GLY A 1 195 ? 2.701 6.455 7.038 1.00 96.81 195 GLY A C 1
ATOM 1412 O O . GLY A 1 195 ? 3.452 6.300 6.072 1.00 96.81 195 GLY A O 1
ATOM 1413 N N . VAL A 1 196 ? 1.400 6.144 6.995 1.00 98.31 196 VAL A N 1
ATOM 1414 C CA . VAL A 1 196 ? 0.667 5.671 5.810 1.00 98.31 196 VAL A CA 1
ATOM 1415 C C . VAL A 1 196 ? -0.314 6.749 5.339 1.00 98.31 196 VAL A C 1
ATOM 1417 O O . VAL A 1 196 ? -1.219 7.159 6.059 1.00 98.31 196 VAL A O 1
ATOM 1420 N N . VAL A 1 197 ? -0.162 7.196 4.097 1.00 97.69 197 VAL A N 1
ATOM 1421 C CA . VAL A 1 197 ? -0.959 8.260 3.478 1.00 97.69 197 VAL A CA 1
ATOM 1422 C C . VAL A 1 197 ? -2.063 7.660 2.615 1.00 97.69 197 VAL A C 1
ATOM 1424 O O . VAL A 1 197 ? -1.792 6.861 1.727 1.00 97.69 197 VAL A O 1
ATOM 1427 N N . CYS A 1 198 ? -3.307 8.093 2.805 1.00 97.50 198 CYS A N 1
ATOM 1428 C CA . CYS A 1 198 ? -4.426 7.735 1.930 1.00 97.50 198 CYS A CA 1
ATOM 1429 C C . CYS A 1 198 ? -4.837 8.986 1.119 1.00 97.50 198 CYS A C 1
ATOM 1431 O O . CYS A 1 198 ? -5.679 9.770 1.563 1.00 97.50 198 CYS A O 1
ATOM 1433 N N . PRO A 1 199 ? -4.204 9.254 -0.043 1.00 95.56 199 PRO A N 1
ATOM 1434 C CA . PRO A 1 199 ? -4.058 10.606 -0.610 1.00 95.56 199 PRO A CA 1
ATOM 1435 C C . PRO A 1 199 ? -5.339 11.205 -1.220 1.00 95.56 199 PRO A C 1
ATOM 1437 O O . PRO A 1 199 ? -5.351 12.365 -1.646 1.00 95.56 199 PRO A O 1
ATOM 1440 N N . TYR A 1 200 ? -6.417 10.427 -1.287 1.00 94.88 200 TYR A N 1
ATOM 1441 C CA . TYR A 1 200 ? -7.745 10.862 -1.731 1.00 94.88 200 TYR A CA 1
ATOM 1442 C C . TYR A 1 200 ? -8.675 11.236 -0.566 1.00 94.88 200 TYR A C 1
ATOM 1444 O O . TYR A 1 200 ? -9.638 11.975 -0.763 1.00 94.88 200 TYR A O 1
ATOM 1452 N N . GLY A 1 201 ? -8.342 10.805 0.656 1.00 95.69 201 GLY A N 1
ATOM 1453 C CA . GLY A 1 201 ? -9.097 11.093 1.874 1.00 95.69 201 GLY A CA 1
ATOM 1454 C C . GLY A 1 201 ? -10.314 10.179 2.079 1.00 95.69 201 GLY A C 1
ATOM 1455 O O . GLY A 1 201 ? -10.740 9.471 1.164 1.00 95.69 201 GLY A O 1
ATOM 1456 N N . PRO A 1 202 ? -10.910 10.182 3.285 1.00 96.69 202 PRO A N 1
ATOM 1457 C CA . PRO A 1 202 ? -11.885 9.166 3.689 1.00 96.69 202 PRO A CA 1
ATOM 1458 C C . PRO A 1 202 ? -13.228 9.279 2.960 1.00 96.69 202 PRO A C 1
ATOM 1460 O O . PRO A 1 202 ? -14.029 8.353 3.018 1.00 96.69 202 PRO A O 1
ATOM 1463 N N . ARG A 1 203 ? -13.493 10.408 2.289 1.00 95.81 203 ARG A N 1
ATOM 1464 C CA . ARG A 1 203 ? -14.769 10.734 1.625 1.00 95.81 203 ARG A CA 1
ATOM 1465 C C . ARG A 1 203 ? -14.739 10.548 0.102 1.00 95.81 203 ARG A C 1
ATOM 1467 O O . ARG A 1 203 ? -15.764 10.769 -0.543 1.00 95.81 203 ARG A O 1
ATOM 1474 N N . ASP A 1 204 ? -13.602 10.169 -0.484 1.00 95.31 204 ASP A N 1
ATOM 1475 C CA . ASP A 1 204 ? -13.517 9.922 -1.927 1.00 95.31 204 ASP A CA 1
ATOM 1476 C C . ASP A 1 204 ? -14.283 8.646 -2.307 1.00 95.31 204 ASP A C 1
ATOM 1478 O O . ASP A 1 204 ? -14.010 7.561 -1.810 1.00 95.31 204 ASP A O 1
ATOM 1482 N N . ARG A 1 205 ? -15.269 8.752 -3.201 1.00 94.94 205 ARG A N 1
ATOM 1483 C CA . ARG A 1 205 ? -16.165 7.627 -3.524 1.00 94.94 205 ARG A CA 1
ATOM 1484 C C . ARG A 1 205 ? -15.556 6.553 -4.433 1.00 94.94 205 ARG A C 1
ATOM 1486 O O . ARG A 1 205 ? -16.258 5.594 -4.745 1.00 94.94 205 ARG A O 1
ATOM 1493 N N . ALA A 1 206 ? -14.321 6.727 -4.897 1.00 93.69 206 ALA A N 1
ATOM 1494 C CA . ALA A 1 206 ? -13.631 5.790 -5.777 1.00 93.69 206 ALA A CA 1
ATOM 1495 C C . ALA A 1 206 ? -12.380 5.190 -5.121 1.00 93.69 206 ALA A C 1
ATOM 1497 O O . ALA A 1 206 ? -12.152 3.994 -5.272 1.00 93.69 206 ALA A O 1
ATOM 1498 N N . GLU A 1 207 ? -11.597 5.998 -4.397 1.00 95.81 207 GLU A N 1
ATOM 1499 C CA . GLU A 1 207 ? -10.265 5.610 -3.902 1.00 95.81 207 GLU A CA 1
ATOM 1500 C C . GLU A 1 207 ? -10.056 5.920 -2.394 1.00 95.81 207 GLU A C 1
ATOM 1502 O O . GLU A 1 207 ? -8.921 6.014 -1.932 1.00 95.81 207 GLU A O 1
ATOM 1507 N N . TRP A 1 208 ? -11.124 6.025 -1.578 1.00 97.31 208 TRP A N 1
ATOM 1508 C CA . TRP A 1 208 ? -11.020 6.175 -0.105 1.00 97.31 208 TRP A CA 1
ATOM 1509 C C . TRP A 1 208 ? -10.216 5.071 0.585 1.00 97.31 208 TRP A C 1
ATOM 1511 O O . TRP A 1 208 ? -9.667 5.291 1.662 1.00 97.31 208 TRP A O 1
ATOM 1521 N N . ASN A 1 209 ? -10.176 3.872 0.011 1.00 98.06 209 ASN A N 1
ATOM 1522 C CA . ASN A 1 209 ? -9.451 2.739 0.569 1.00 98.06 209 ASN A CA 1
ATOM 1523 C C . ASN A 1 209 ? -8.018 2.613 0.036 1.00 98.06 209 ASN A C 1
ATOM 1525 O O . ASN A 1 209 ? -7.311 1.699 0.453 1.00 98.06 209 ASN A O 1
ATOM 1529 N N . HIS A 1 210 ? -7.593 3.501 -0.862 1.00 98.25 210 HIS A N 1
ATOM 1530 C CA . HIS A 1 210 ? -6.260 3.497 -1.443 1.00 98.25 210 HIS A CA 1
ATOM 1531 C C . HIS A 1 210 ? -5.267 4.239 -0.541 1.00 98.25 210 HIS A C 1
ATOM 1533 O O . HIS A 1 210 ? -5.456 5.420 -0.233 1.00 98.25 210 HIS A O 1
ATOM 1539 N N . CYS A 1 211 ? -4.199 3.553 -0.134 1.00 98.50 211 CYS A N 1
ATOM 1540 C CA . CYS A 1 211 ? -3.180 4.076 0.770 1.00 98.50 211 CYS A CA 1
ATOM 1541 C C . CYS A 1 211 ? -1.762 3.671 0.332 1.00 98.50 211 CYS A C 1
ATOM 1543 O O . CYS A 1 211 ? -1.553 2.643 -0.305 1.00 98.50 211 CYS A O 1
ATOM 1545 N N . GLN A 1 212 ? -0.778 4.500 0.662 1.00 98.25 212 GLN A N 1
ATOM 1546 C CA . GLN A 1 212 ? 0.579 4.507 0.112 1.00 98.25 212 GLN A CA 1
ATOM 1547 C C . GLN A 1 212 ? 1.539 5.202 1.102 1.00 98.25 212 GLN A C 1
ATOM 1549 O O . GLN A 1 212 ? 1.080 5.960 1.952 1.00 98.25 212 GLN A O 1
ATOM 1554 N N . PRO A 1 213 ? 2.868 5.019 1.029 1.00 97.62 213 PRO A N 1
ATOM 1555 C CA . PRO A 1 213 ? 3.817 5.652 1.954 1.00 97.62 213 PRO A CA 1
ATOM 1556 C C . PRO A 1 213 ? 4.157 7.108 1.571 1.00 97.62 213 PRO A C 1
ATOM 1558 O O . PRO A 1 213 ? 5.185 7.639 1.982 1.00 97.62 213 PRO A O 1
ATOM 1561 N N . THR A 1 214 ? 3.348 7.746 0.718 1.00 96.56 214 THR A N 1
ATOM 1562 C CA . THR A 1 214 ? 3.683 9.015 0.059 1.00 96.56 214 THR A CA 1
ATOM 1563 C C . THR A 1 214 ? 2.439 9.806 -0.338 1.00 96.56 214 THR A C 1
ATOM 1565 O O . THR A 1 214 ? 1.361 9.238 -0.483 1.00 96.56 214 THR A O 1
ATOM 1568 N N . SER A 1 215 ? 2.571 11.106 -0.601 1.00 95.12 215 SER A N 1
ATOM 1569 C CA . SER A 1 215 ? 1.494 11.951 -1.148 1.00 95.12 215 SER A CA 1
ATOM 1570 C C . SER A 1 215 ? 1.390 11.910 -2.678 1.00 95.12 215 SER A C 1
ATOM 1572 O O . SER A 1 215 ? 0.425 12.417 -3.253 1.00 95.12 215 SER A O 1
ATOM 1574 N N . VAL A 1 216 ? 2.394 11.356 -3.366 1.00 94.81 216 VAL A N 1
ATOM 1575 C CA . VAL A 1 216 ? 2.458 11.338 -4.834 1.00 94.81 216 VAL A CA 1
ATOM 1576 C C . VAL A 1 216 ? 1.402 10.390 -5.405 1.00 94.81 216 VAL A C 1
ATOM 1578 O O . VAL A 1 216 ? 1.532 9.178 -5.296 1.00 94.81 216 VAL A O 1
ATOM 1581 N N . LYS A 1 217 ? 0.366 10.931 -6.055 1.00 95.62 217 LYS A N 1
ATOM 1582 C CA . LYS A 1 217 ? -0.757 10.144 -6.610 1.00 95.62 217 LYS A CA 1
ATOM 1583 C C . LYS A 1 217 ? -0.436 9.389 -7.910 1.00 95.62 217 LYS A C 1
ATOM 1585 O O . LYS A 1 217 ? -1.271 8.639 -8.405 1.00 95.62 217 LYS A O 1
ATOM 1590 N N . MET A 1 218 ? 0.718 9.646 -8.529 1.00 96.38 218 MET A N 1
ATOM 1591 C CA . MET A 1 218 ? 1.063 9.100 -9.844 1.00 96.38 218 MET A CA 1
ATOM 1592 C C . MET A 1 218 ? 2.572 9.131 -10.104 1.00 96.38 218 MET A C 1
ATOM 1594 O O . MET A 1 218 ? 3.213 10.161 -9.906 1.00 96.38 218 MET A O 1
ATOM 1598 N N . ILE A 1 219 ? 3.119 8.042 -10.645 1.00 97.50 219 ILE A N 1
ATOM 1599 C CA . ILE A 1 219 ? 4.509 7.979 -11.114 1.00 97.50 219 ILE A CA 1
ATOM 1600 C C . ILE A 1 219 ? 4.598 8.553 -12.537 1.00 97.50 219 ILE A C 1
ATOM 1602 O O . ILE A 1 219 ? 3.980 8.034 -13.468 1.00 97.50 219 ILE A O 1
ATOM 1606 N N . VAL A 1 220 ? 5.350 9.641 -12.723 1.00 96.38 220 VAL A N 1
ATOM 1607 C CA . VAL A 1 220 ? 5.567 10.301 -14.031 1.00 96.38 220 VAL A CA 1
ATOM 1608 C C . VAL A 1 220 ? 6.597 9.563 -14.894 1.00 96.38 220 VAL A C 1
ATOM 1610 O O . VAL A 1 220 ? 7.268 8.652 -14.411 1.00 96.38 220 VAL A O 1
ATOM 1613 N N . ALA A 1 221 ? 6.709 9.918 -16.180 1.00 95.19 221 ALA A N 1
ATOM 1614 C CA . ALA A 1 221 ? 7.567 9.228 -17.151 1.00 95.19 221 ALA A CA 1
ATOM 1615 C C . ALA A 1 221 ? 9.069 9.278 -16.807 1.00 95.19 221 ALA A C 1
ATOM 1617 O O . ALA A 1 221 ? 9.790 8.343 -17.126 1.00 95.19 221 ALA A O 1
ATOM 1618 N N . GLN A 1 222 ? 9.513 10.341 -16.136 1.00 95.88 222 GLN A N 1
ATOM 1619 C CA . GLN A 1 222 ? 10.910 10.619 -15.786 1.00 95.88 222 GLN A CA 1
ATOM 1620 C C . GLN A 1 222 ? 11.305 10.121 -14.384 1.00 95.88 222 GLN A C 1
ATOM 1622 O O . GLN A 1 222 ? 12.387 10.441 -13.905 1.00 95.88 222 GLN A O 1
ATOM 1627 N N . ASN A 1 223 ? 10.420 9.410 -13.679 1.00 97.12 223 ASN A N 1
ATOM 1628 C CA . ASN A 1 223 ? 10.732 8.900 -12.346 1.00 97.12 223 ASN A CA 1
ATOM 1629 C C . ASN A 1 223 ? 11.555 7.595 -12.460 1.00 97.12 223 ASN A C 1
ATOM 1631 O O . ASN A 1 223 ? 11.098 6.681 -13.155 1.00 97.12 223 ASN A O 1
ATOM 1635 N N . PRO A 1 224 ? 12.706 7.470 -11.767 1.00 96.81 224 PRO A N 1
ATOM 1636 C CA . PRO A 1 224 ? 13.622 6.332 -11.910 1.00 96.81 224 PRO A CA 1
ATOM 1637 C C . PRO A 1 224 ? 12.999 4.978 -11.544 1.00 96.81 224 PRO A C 1
ATOM 1639 O O 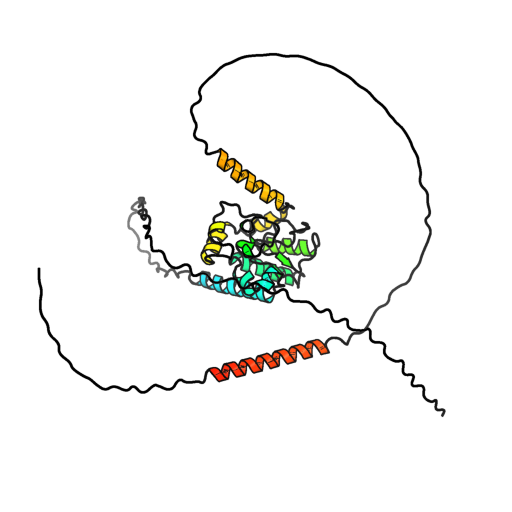. PRO A 1 224 ? 13.413 3.955 -12.083 1.00 96.81 224 PRO A O 1
ATOM 1642 N N . LEU A 1 225 ? 11.931 4.944 -10.732 1.00 97.31 225 LEU A N 1
ATOM 1643 C CA . LEU A 1 225 ? 11.171 3.714 -10.480 1.00 97.31 225 LEU A CA 1
ATOM 1644 C C . LEU A 1 225 ? 10.731 3.018 -11.773 1.00 97.31 225 LEU A C 1
ATOM 1646 O O . LEU A 1 225 ? 10.678 1.790 -11.812 1.00 97.31 225 LEU A O 1
ATOM 1650 N N . ARG A 1 226 ? 10.451 3.765 -12.852 1.00 97.69 226 ARG A N 1
ATOM 1651 C CA . ARG A 1 226 ? 10.051 3.185 -14.144 1.00 97.69 226 ARG A CA 1
ATOM 1652 C C . ARG A 1 226 ? 11.079 2.241 -14.750 1.00 97.69 226 ARG A C 1
ATOM 1654 O O . ARG A 1 226 ? 10.678 1.333 -15.469 1.00 97.69 226 ARG A O 1
ATOM 1661 N N . GLU A 1 227 ? 12.357 2.440 -14.460 1.00 97.81 227 GLU A N 1
ATOM 1662 C CA . GLU A 1 227 ? 13.455 1.647 -15.015 1.00 97.81 227 GLU A CA 1
ATOM 1663 C C . GLU A 1 227 ? 13.618 0.307 -14.276 1.00 97.81 227 GLU A C 1
ATOM 1665 O O . GLU A 1 227 ? 14.162 -0.645 -14.825 1.00 97.81 227 GLU A O 1
ATOM 1670 N N . THR A 1 228 ? 13.055 0.188 -13.069 1.00 98.44 228 THR A N 1
ATOM 1671 C CA . THR A 1 228 ? 13.147 -1.016 -12.220 1.00 98.44 228 THR A CA 1
ATOM 1672 C C . THR A 1 228 ? 12.126 -2.111 -12.565 1.00 98.44 228 THR A C 1
ATOM 1674 O O . THR A 1 228 ? 12.211 -3.224 -12.042 1.00 98.44 228 THR A O 1
ATOM 1677 N N . VAL A 1 229 ? 11.167 -1.835 -13.461 1.00 98.19 229 VAL A N 1
ATOM 1678 C CA . VAL A 1 229 ? 10.034 -2.727 -13.769 1.00 98.19 229 VAL A CA 1
ATOM 1679 C C . VAL A 1 229 ? 9.813 -2.963 -15.266 1.00 98.19 229 VAL A C 1
ATOM 1681 O O . VAL A 1 229 ? 9.901 -2.068 -16.103 1.00 98.19 229 VAL A O 1
ATOM 1684 N N . SER A 1 230 ? 9.413 -4.189 -15.587 1.00 98.12 230 SER A N 1
ATOM 1685 C CA . SER A 1 230 ? 8.826 -4.596 -16.866 1.00 98.12 230 SER A CA 1
ATOM 1686 C C . SER A 1 230 ? 7.294 -4.647 -16.785 1.00 98.12 230 SER A C 1
ATOM 1688 O O . SER A 1 230 ? 6.689 -4.390 -15.741 1.00 98.12 230 SER A O 1
ATOM 1690 N N . SER A 1 231 ? 6.637 -5.059 -17.873 1.00 97.31 231 SER A N 1
ATOM 1691 C CA . SER A 1 231 ? 5.207 -5.381 -17.841 1.00 97.31 231 SER A CA 1
ATOM 1692 C C . SER A 1 231 ? 4.877 -6.592 -16.952 1.00 97.31 231 SER A C 1
ATOM 1694 O O . SER A 1 231 ? 3.813 -6.611 -16.333 1.00 97.31 231 SER A O 1
ATOM 1696 N N . ALA A 1 232 ? 5.777 -7.576 -16.852 1.00 97.12 232 ALA A N 1
ATOM 1697 C CA . ALA A 1 232 ? 5.608 -8.774 -16.025 1.00 97.12 232 ALA A CA 1
ATOM 1698 C C . ALA A 1 232 ? 5.914 -8.524 -14.534 1.00 97.12 232 ALA A C 1
ATOM 1700 O O . ALA A 1 232 ? 5.372 -9.205 -13.661 1.00 97.12 232 ALA A O 1
ATOM 1701 N N . GLY A 1 233 ? 6.753 -7.528 -14.241 1.00 97.19 233 GLY A N 1
ATOM 1702 C CA . GLY A 1 233 ? 7.062 -7.064 -12.892 1.00 97.19 233 GLY A CA 1
ATOM 1703 C C . GLY A 1 233 ? 8.493 -6.544 -12.727 1.00 97.19 233 GLY A C 1
ATOM 1704 O O . GLY A 1 233 ? 9.137 -6.272 -13.742 1.00 97.19 233 GLY A O 1
ATOM 1705 N N . PRO A 1 234 ? 8.981 -6.360 -11.484 1.00 98.06 234 PRO A N 1
ATOM 1706 C CA . PRO A 1 234 ? 10.337 -5.875 -11.228 1.00 98.06 234 PRO A CA 1
ATOM 1707 C C . PRO A 1 234 ? 11.389 -6.774 -11.877 1.00 98.06 234 PRO A C 1
ATOM 1709 O O . PRO A 1 234 ? 11.234 -7.996 -11.875 1.00 98.06 234 PRO A O 1
ATOM 1712 N N . TYR A 1 235 ? 12.443 -6.163 -12.423 1.00 98.12 235 TYR A N 1
ATOM 1713 C CA . TYR A 1 235 ? 13.635 -6.891 -12.876 1.00 98.12 235 TYR A CA 1
ATOM 1714 C C . TYR A 1 235 ? 14.422 -7.430 -11.681 1.00 98.12 235 TYR A C 1
ATOM 1716 O O . TYR A 1 235 ? 14.864 -8.574 -11.684 1.00 98.12 235 TYR A O 1
ATOM 1724 N N . ASP A 1 236 ? 14.531 -6.593 -10.652 1.00 98.06 236 ASP A N 1
ATOM 1725 C CA . ASP A 1 236 ? 15.136 -6.876 -9.363 1.00 98.06 236 ASP A CA 1
ATOM 1726 C C . ASP A 1 236 ? 14.324 -6.156 -8.272 1.00 98.06 236 ASP A C 1
ATOM 1728 O O . ASP A 1 236 ? 13.819 -5.050 -8.491 1.00 98.06 236 ASP A O 1
ATOM 1732 N N . LEU A 1 237 ? 14.144 -6.803 -7.118 1.00 97.56 237 LEU A N 1
ATOM 1733 C CA . LEU A 1 237 ? 13.359 -6.240 -6.018 1.00 97.56 237 LEU A CA 1
ATOM 1734 C C . LEU A 1 237 ? 14.153 -5.215 -5.223 1.00 97.56 237 LEU A C 1
ATOM 1736 O O . LEU A 1 237 ? 13.589 -4.180 -4.874 1.00 97.56 237 LEU A O 1
ATOM 1740 N N . ASP A 1 238 ? 15.436 -5.469 -4.983 1.00 97.38 238 ASP A N 1
ATOM 1741 C CA . ASP A 1 238 ? 16.261 -4.597 -4.152 1.00 97.38 238 ASP A CA 1
ATOM 1742 C C . ASP A 1 238 ? 16.478 -3.251 -4.860 1.00 97.38 238 ASP A C 1
ATOM 1744 O O . ASP A 1 238 ? 16.254 -2.202 -4.266 1.00 97.38 238 ASP A O 1
ATOM 1748 N N . SER A 1 239 ? 16.727 -3.266 -6.174 1.00 97.75 239 SER A N 1
ATOM 1749 C CA . SER A 1 239 ? 16.762 -2.068 -7.029 1.00 97.75 239 SER A CA 1
ATOM 1750 C C . SER A 1 239 ? 15.430 -1.300 -7.060 1.00 97.75 239 SER A C 1
ATOM 1752 O O . SER A 1 239 ? 15.426 -0.067 -7.071 1.00 97.75 239 SER A O 1
ATOM 1754 N N . MET A 1 240 ? 14.284 -1.999 -7.069 1.00 98.25 240 MET A N 1
ATOM 1755 C CA . MET A 1 240 ? 12.957 -1.360 -7.012 1.00 98.25 240 MET A CA 1
ATOM 1756 C C . MET A 1 240 ? 12.700 -0.711 -5.646 1.00 98.25 240 MET A C 1
ATOM 1758 O O . MET A 1 240 ? 12.101 0.364 -5.584 1.00 98.25 240 MET A O 1
ATOM 1762 N N . PHE A 1 241 ? 13.142 -1.347 -4.559 1.00 97.75 241 PHE A N 1
ATOM 1763 C CA . PHE A 1 241 ? 13.026 -0.796 -3.212 1.00 97.75 241 PHE A CA 1
ATOM 1764 C C . PHE A 1 241 ? 13.981 0.386 -3.009 1.00 97.75 241 PHE A C 1
ATOM 1766 O O . PHE A 1 241 ? 13.538 1.435 -2.561 1.00 97.75 241 PHE A O 1
ATOM 1773 N N . GLU A 1 242 ? 15.233 0.294 -3.455 1.00 97.12 242 GLU A N 1
ATOM 1774 C CA . GLU A 1 242 ? 16.209 1.383 -3.345 1.00 97.12 242 GLU A CA 1
ATOM 1775 C C . GLU A 1 242 ? 15.744 2.651 -4.083 1.00 97.12 242 GLU A C 1
ATOM 1777 O O . GLU A 1 242 ? 15.727 3.745 -3.518 1.00 97.12 242 GLU A O 1
ATOM 1782 N N . ALA A 1 243 ? 15.230 2.507 -5.311 1.00 97.12 243 ALA A N 1
ATOM 1783 C CA . ALA A 1 243 ? 14.584 3.607 -6.036 1.00 97.12 243 ALA A CA 1
ATOM 1784 C C . ALA A 1 243 ? 13.275 4.097 -5.370 1.00 97.12 243 ALA A C 1
ATOM 1786 O O . ALA A 1 243 ? 12.823 5.218 -5.620 1.00 97.12 243 ALA A O 1
ATOM 1787 N N . GLY A 1 244 ? 12.656 3.262 -4.531 1.00 97.38 244 GLY A N 1
ATOM 1788 C CA . GLY A 1 244 ? 11.455 3.551 -3.752 1.00 97.38 244 GLY A CA 1
ATOM 1789 C C . GLY A 1 244 ? 11.709 4.327 -2.457 1.00 97.38 244 GLY A C 1
ATOM 1790 O O . GLY A 1 244 ? 10.815 5.069 -2.048 1.00 97.38 244 GLY A O 1
ATOM 1791 N N . ASN A 1 245 ? 12.908 4.245 -1.865 1.00 96.56 245 ASN A N 1
ATOM 1792 C CA . ASN A 1 245 ? 13.276 4.948 -0.626 1.00 96.56 245 ASN A CA 1
ATOM 1793 C C . ASN A 1 245 ? 12.959 6.452 -0.704 1.00 96.56 245 ASN A C 1
ATOM 1795 O O . ASN A 1 245 ? 12.316 7.009 0.183 1.00 96.56 245 ASN A O 1
ATOM 1799 N N . ALA A 1 246 ? 13.310 7.101 -1.821 1.00 95.00 246 ALA A N 1
ATOM 1800 C CA . ALA A 1 246 ? 13.063 8.528 -2.060 1.00 95.00 246 ALA A CA 1
ATOM 1801 C C . ALA A 1 246 ? 11.569 8.920 -2.147 1.00 95.00 246 ALA A C 1
ATOM 1803 O O . ALA A 1 246 ? 11.239 10.107 -2.137 1.00 95.00 246 ALA A O 1
ATOM 1804 N N . MET A 1 247 ? 10.658 7.947 -2.256 1.00 96.31 247 MET A N 1
ATOM 1805 C CA . MET A 1 247 ? 9.213 8.184 -2.241 1.00 96.31 247 MET A CA 1
ATOM 1806 C C . MET A 1 247 ? 8.622 8.134 -0.831 1.00 96.31 247 MET A C 1
ATOM 1808 O O . MET A 1 247 ? 7.550 8.710 -0.628 1.00 96.31 247 MET A O 1
ATOM 1812 N N . ILE A 1 248 ? 9.268 7.447 0.119 1.00 95.75 248 ILE A N 1
ATOM 1813 C CA . ILE A 1 248 ? 8.749 7.259 1.476 1.00 95.75 248 ILE A CA 1
ATOM 1814 C C . ILE A 1 248 ? 8.778 8.598 2.221 1.00 95.75 248 ILE A C 1
ATOM 1816 O O . ILE A 1 248 ? 9.828 9.200 2.421 1.00 95.75 248 ILE A O 1
ATOM 1820 N N . GLN A 1 249 ? 7.609 9.082 2.636 1.00 93.62 249 GLN A N 1
ATOM 1821 C CA . GLN A 1 249 ? 7.502 10.294 3.449 1.00 93.62 249 GLN A CA 1
ATOM 1822 C C . GLN A 1 249 ? 7.809 9.995 4.918 1.00 93.62 249 GLN A C 1
ATOM 1824 O O . GLN A 1 249 ? 7.561 8.892 5.406 1.00 93.62 249 GLN A O 1
ATOM 1829 N N . ASP A 1 250 ? 8.295 10.984 5.661 1.00 93.12 250 ASP A N 1
ATOM 1830 C CA . ASP A 1 250 ? 8.374 10.891 7.116 1.00 93.12 250 ASP A CA 1
ATOM 1831 C C . ASP A 1 250 ? 6.966 10.847 7.755 1.00 93.12 250 ASP A C 1
ATOM 1833 O O . ASP A 1 250 ? 5.952 11.186 7.131 1.00 93.12 250 ASP A O 1
ATOM 1837 N N . MET A 1 251 ? 6.885 10.414 9.016 1.00 88.88 251 MET A N 1
ATOM 1838 C CA . MET A 1 251 ? 5.600 10.249 9.707 1.00 88.88 251 MET A CA 1
ATOM 1839 C C . MET A 1 251 ? 4.859 11.575 9.956 1.00 88.88 251 MET A C 1
ATOM 1841 O O . MET A 1 251 ? 3.629 11.578 9.979 1.00 88.88 251 MET A O 1
ATOM 1845 N N . ALA A 1 252 ? 5.563 12.702 10.111 1.00 88.62 252 ALA A N 1
ATOM 1846 C CA . ALA A 1 252 ? 4.921 14.000 10.319 1.00 88.62 252 ALA A CA 1
ATOM 1847 C C . ALA A 1 252 ? 4.304 14.521 9.010 1.00 88.62 252 ALA A C 1
ATOM 1849 O O . ALA A 1 252 ? 3.137 14.915 8.995 1.00 88.62 252 ALA A O 1
ATOM 1850 N N . SER A 1 253 ? 5.020 14.404 7.887 1.00 89.38 253 SER A N 1
ATOM 1851 C CA . SER A 1 253 ? 4.472 14.664 6.549 1.00 89.38 253 SER A CA 1
ATOM 1852 C C . SER A 1 253 ? 3.249 13.794 6.244 1.00 89.38 253 SER A C 1
ATOM 1854 O O . SER A 1 253 ? 2.288 14.270 5.633 1.00 89.38 253 SER A O 1
ATOM 1856 N N . ALA A 1 254 ? 3.236 12.530 6.683 1.00 87.25 254 ALA A N 1
ATOM 1857 C CA . ALA A 1 254 ? 2.077 11.656 6.514 1.00 87.25 254 ALA A CA 1
ATOM 1858 C C . ALA A 1 254 ? 0.851 12.132 7.321 1.00 87.25 254 ALA A C 1
ATOM 1860 O O . ALA A 1 254 ? -0.265 12.122 6.795 1.00 87.25 254 ALA A O 1
ATOM 1861 N N . ALA A 1 255 ? 1.053 12.621 8.550 1.00 86.50 255 ALA A N 1
ATOM 1862 C CA . ALA A 1 255 ? 0.000 13.238 9.359 1.00 86.50 255 ALA A CA 1
ATOM 1863 C C . ALA A 1 255 ? -0.573 14.509 8.699 1.00 86.50 255 ALA A C 1
ATOM 1865 O O . ALA A 1 255 ? -1.791 14.638 8.550 1.00 86.50 255 ALA A O 1
ATOM 1866 N N . ASP A 1 256 ? 0.293 15.403 8.212 1.00 87.44 256 ASP A N 1
ATOM 1867 C CA . ASP A 1 256 ? -0.094 16.624 7.489 1.00 87.44 256 ASP A CA 1
ATOM 1868 C C . ASP A 1 256 ? -0.875 16.335 6.196 1.00 87.44 256 ASP A C 1
ATOM 1870 O O . ASP A 1 256 ? -1.770 17.093 5.802 1.00 87.44 256 ASP A O 1
ATOM 1874 N N . SER A 1 257 ? -0.557 15.221 5.532 1.00 83.25 257 SER A N 1
ATOM 1875 C CA . SER A 1 257 ? -1.180 14.811 4.271 1.00 83.25 257 SER A CA 1
ATOM 1876 C C . SER A 1 257 ? -2.682 14.556 4.408 1.00 83.25 257 SER A C 1
ATOM 1878 O O . SER A 1 257 ? -3.427 14.834 3.467 1.00 83.25 257 SER A O 1
ATOM 1880 N N . LEU A 1 258 ? -3.155 14.113 5.580 1.00 82.81 258 LEU A N 1
ATOM 1881 C CA . LEU A 1 258 ? -4.582 13.906 5.847 1.00 82.81 258 LEU A CA 1
ATOM 1882 C C . LEU A 1 258 ? -5.389 15.211 5.723 1.00 82.81 258 LEU A C 1
ATOM 1884 O O . LEU A 1 258 ? -6.491 15.206 5.179 1.00 82.81 258 LEU A O 1
ATOM 1888 N N . SER A 1 259 ? -4.816 16.340 6.149 1.00 79.31 259 SER A N 1
ATOM 1889 C CA . SER A 1 259 ? -5.440 17.669 6.040 1.00 79.31 259 SER A CA 1
ATOM 1890 C C . SER A 1 259 ? -5.452 18.218 4.608 1.00 79.31 259 SER A C 1
ATOM 1892 O O . SER A 1 259 ? -6.239 19.108 4.291 1.00 79.31 259 SER A O 1
ATOM 1894 N N . ARG A 1 260 ? -4.579 17.698 3.735 1.00 82.38 260 ARG A N 1
ATOM 1895 C CA . ARG A 1 260 ? -4.466 18.079 2.314 1.00 82.38 260 ARG A CA 1
ATOM 1896 C C . ARG A 1 260 ? -5.194 17.113 1.375 1.00 82.38 260 ARG A C 1
ATOM 1898 O O . ARG A 1 260 ? -5.252 17.363 0.171 1.00 82.38 260 ARG A O 1
ATOM 1905 N N . ALA A 1 261 ? -5.724 16.010 1.903 1.00 82.00 261 ALA A N 1
ATOM 1906 C CA . ALA A 1 261 ? -6.366 14.966 1.125 1.00 82.00 261 ALA A CA 1
ATOM 1907 C C . ALA A 1 261 ? -7.641 15.496 0.448 1.00 82.00 261 ALA A C 1
ATOM 1909 O O . ALA A 1 261 ? -8.643 15.802 1.093 1.00 82.00 261 ALA A O 1
ATOM 1910 N N . ALA A 1 262 ? -7.586 15.600 -0.878 1.00 77.31 262 ALA A N 1
ATOM 1911 C CA . ALA A 1 262 ? -8.679 16.077 -1.712 1.00 77.31 262 ALA A CA 1
ATOM 1912 C C . ALA A 1 262 ? -8.986 15.057 -2.820 1.00 77.31 262 ALA A C 1
ATOM 1914 O O . ALA A 1 262 ? -8.041 14.510 -3.410 1.00 77.31 262 ALA A O 1
ATOM 1915 N N . PRO A 1 263 ? -10.268 14.845 -3.174 1.00 77.06 263 PRO A N 1
ATOM 1916 C CA . PRO A 1 263 ? -10.647 14.093 -4.363 1.00 77.06 263 PRO A CA 1
ATOM 1917 C C . PRO A 1 263 ? -9.942 14.650 -5.601 1.00 77.06 263 PRO A C 1
ATOM 1919 O O . PRO A 1 263 ? -9.932 15.857 -5.848 1.00 77.06 263 PRO A O 1
ATOM 1922 N N . THR A 1 264 ? -9.307 13.786 -6.388 1.00 79.19 264 THR A N 1
ATOM 1923 C CA . THR A 1 264 ? -8.620 14.195 -7.621 1.00 79.19 264 THR A CA 1
ATOM 1924 C C . THR A 1 264 ? -8.832 13.119 -8.675 1.00 79.19 264 THR A C 1
ATOM 1926 O O . THR A 1 264 ? -8.258 12.042 -8.538 1.00 79.19 264 THR A O 1
ATOM 1929 N N . PRO A 1 265 ? -9.635 13.369 -9.725 1.00 81.19 265 PRO A N 1
ATOM 1930 C CA . PRO A 1 265 ? -9.901 12.359 -10.738 1.00 81.19 265 PRO A CA 1
ATOM 1931 C C . PRO A 1 265 ? -8.612 11.902 -11.427 1.00 81.19 265 PRO A C 1
ATOM 1933 O O . PRO A 1 265 ? -7.851 12.731 -11.930 1.00 81.19 265 PRO A O 1
ATOM 1936 N N . VAL A 1 266 ? -8.412 10.587 -11.545 1.00 78.12 266 VAL A N 1
ATOM 1937 C CA . VAL A 1 266 ? -7.244 9.981 -12.217 1.00 78.12 266 VAL A CA 1
ATOM 1938 C C . VAL A 1 266 ? -7.006 10.568 -13.617 1.00 78.12 266 VAL A C 1
ATOM 1940 O O . VAL A 1 266 ? -5.871 10.848 -13.998 1.00 78.12 266 VAL A O 1
ATOM 1943 N N . ARG A 1 267 ? -8.078 10.862 -14.367 1.00 78.94 267 ARG A N 1
ATOM 1944 C CA . ARG A 1 267 ? -7.998 11.510 -15.690 1.00 78.94 267 ARG A CA 1
ATOM 1945 C C . ARG A 1 267 ? -7.358 12.900 -15.669 1.00 78.94 267 ARG A C 1
ATOM 1947 O O . ARG A 1 267 ? -6.687 13.257 -16.633 1.00 78.94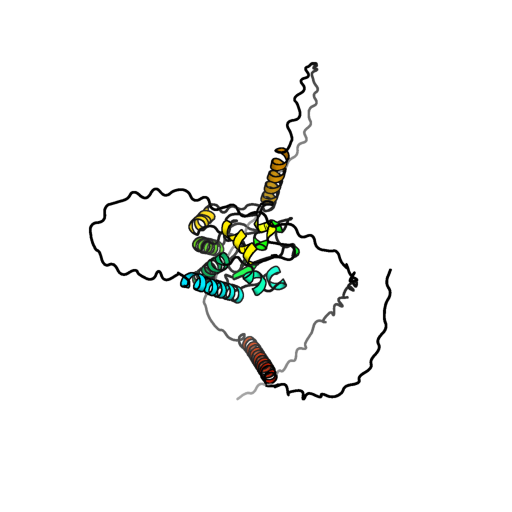 267 ARG A O 1
ATOM 1954 N N . ALA A 1 268 ? -7.542 13.671 -14.597 1.00 82.25 268 ALA A N 1
ATOM 1955 C CA . ALA A 1 268 ? -6.904 14.976 -14.443 1.00 82.25 268 ALA A CA 1
ATOM 1956 C C . ALA A 1 268 ? -5.393 14.826 -14.201 1.00 82.25 268 ALA A C 1
ATOM 1958 O O . ALA A 1 268 ? -4.609 15.569 -14.786 1.00 82.25 268 ALA A O 1
ATOM 1959 N N . LEU A 1 269 ? -4.977 13.819 -13.422 1.00 83.62 269 LEU A N 1
ATOM 1960 C CA . LEU A 1 269 ? -3.560 13.489 -13.226 1.00 83.62 269 LEU A CA 1
ATOM 1961 C C . LEU A 1 269 ? -2.897 13.104 -14.562 1.00 83.62 269 LEU A C 1
ATOM 1963 O O . LEU A 1 269 ? -1.871 13.675 -14.928 1.00 83.62 269 LEU A O 1
ATOM 1967 N N . GLU A 1 270 ? -3.519 12.203 -15.334 1.00 84.56 270 GLU A N 1
ATOM 1968 C CA . GLU A 1 270 ? -3.015 11.789 -16.655 1.00 84.56 270 GLU A CA 1
ATOM 1969 C C . GLU A 1 270 ? -2.897 12.951 -17.652 1.00 84.56 270 GLU A C 1
ATOM 1971 O O . GLU A 1 270 ? -1.941 12.998 -18.429 1.00 84.56 270 GLU A O 1
ATOM 1976 N N . ALA A 1 271 ? -3.865 13.873 -17.659 1.00 83.56 271 ALA A N 1
ATOM 1977 C CA . ALA A 1 271 ? -3.838 15.049 -18.524 1.00 83.56 271 ALA A CA 1
ATOM 1978 C C . ALA A 1 271 ? -2.683 15.995 -18.155 1.00 83.56 271 ALA A C 1
ATOM 1980 O O . ALA A 1 271 ? -1.966 16.455 -19.044 1.00 83.56 271 ALA A O 1
ATOM 1981 N N . SER A 1 272 ? -2.459 16.221 -16.857 1.00 80.25 272 SER A N 1
ATOM 1982 C CA . SER A 1 272 ? -1.355 17.048 -16.361 1.00 80.25 272 SER A CA 1
ATOM 1983 C C . SER A 1 272 ? 0.019 16.461 -16.692 1.00 80.25 272 SER A C 1
ATOM 1985 O O . SER A 1 272 ? 0.882 17.194 -17.154 1.00 80.25 272 SER A O 1
ATOM 1987 N N . ALA A 1 273 ? 0.245 15.148 -16.550 1.00 79.69 273 ALA A N 1
ATOM 1988 C CA . ALA A 1 273 ? 1.535 14.563 -16.950 1.00 79.69 273 ALA A CA 1
ATOM 1989 C C . ALA A 1 273 ? 1.822 14.738 -18.452 1.00 79.69 273 ALA A C 1
ATOM 1991 O O . ALA A 1 273 ? 2.931 15.112 -18.832 1.00 79.69 273 ALA A O 1
ATOM 1992 N N . LYS A 1 274 ? 0.809 14.547 -19.309 1.00 77.44 274 LYS A N 1
ATOM 1993 C CA . LYS A 1 274 ? 0.952 14.730 -20.763 1.00 77.44 274 LYS A CA 1
ATOM 1994 C C . LYS A 1 274 ? 1.288 16.173 -21.157 1.00 77.44 274 LYS A C 1
ATOM 1996 O O . LYS A 1 274 ? 1.938 16.373 -22.182 1.00 77.44 274 LYS A O 1
ATOM 2001 N N . SER A 1 275 ? 0.863 17.176 -20.381 1.00 71.25 275 SER A N 1
ATOM 2002 C CA . SER A 1 275 ? 1.199 18.575 -20.675 1.00 71.25 275 SER A CA 1
ATOM 2003 C C . SER A 1 275 ? 2.656 18.911 -20.339 1.00 71.25 275 SER A C 1
ATOM 2005 O O . SER A 1 275 ? 3.286 19.644 -21.101 1.00 71.25 275 SER A O 1
ATOM 2007 N N . VAL A 1 276 ? 3.230 18.324 -19.280 1.00 70.00 276 VAL A N 1
ATOM 2008 C CA . VAL A 1 276 ? 4.651 18.511 -18.926 1.00 70.00 276 VAL A CA 1
ATOM 2009 C C . VAL A 1 276 ? 5.571 17.967 -20.025 1.00 70.00 276 VAL A C 1
ATOM 2011 O O . VAL A 1 276 ? 6.473 18.679 -20.471 1.00 70.00 276 VAL A O 1
ATOM 2014 N N . ASP A 1 277 ? 5.290 16.765 -20.543 1.00 60.59 277 ASP A N 1
ATOM 2015 C CA . ASP A 1 277 ? 6.046 16.169 -21.657 1.00 60.59 277 ASP A CA 1
ATOM 2016 C C . ASP A 1 277 ? 6.005 17.034 -22.931 1.00 60.59 277 ASP A C 1
ATOM 2018 O O . ASP A 1 277 ? 6.990 17.114 -23.671 1.00 60.59 277 ASP A O 1
ATOM 2022 N N . ALA A 1 278 ? 4.877 17.701 -23.196 1.00 62.41 278 ALA A N 1
ATOM 2023 C CA . ALA A 1 278 ? 4.734 18.600 -24.338 1.00 62.41 278 ALA A CA 1
ATOM 2024 C C . ALA A 1 278 ? 5.569 19.883 -24.170 1.00 62.41 278 ALA A C 1
ATOM 2026 O O . ALA A 1 278 ? 6.245 20.300 -25.111 1.00 62.41 278 ALA A O 1
ATOM 2027 N N . VAL A 1 279 ? 5.574 20.487 -22.976 1.00 62.47 279 VAL A N 1
ATOM 2028 C CA . VAL A 1 279 ? 6.352 21.707 -22.690 1.00 62.47 279 VAL A CA 1
ATOM 2029 C C . VAL A 1 279 ? 7.857 21.427 -22.727 1.00 62.47 279 VAL A C 1
ATOM 2031 O O . VAL A 1 279 ? 8.599 22.190 -23.348 1.00 62.47 279 VAL A O 1
ATOM 2034 N N . ALA A 1 280 ? 8.309 20.303 -22.161 1.00 59.03 280 ALA A N 1
ATOM 2035 C CA . ALA A 1 280 ? 9.715 19.894 -22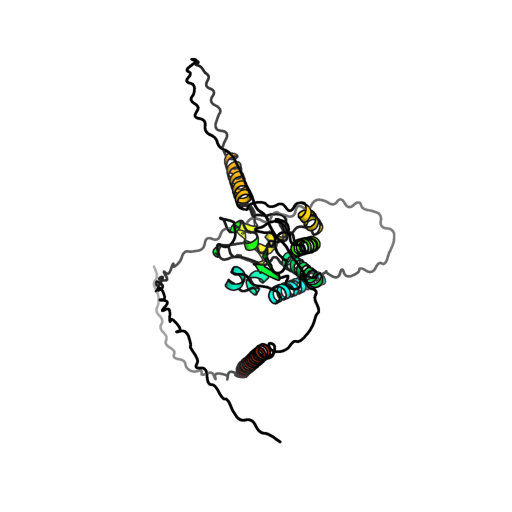.203 1.00 59.03 280 ALA A CA 1
ATOM 2036 C C . ALA A 1 280 ? 10.241 19.734 -23.645 1.00 59.03 280 ALA A C 1
ATOM 2038 O O . ALA A 1 280 ? 11.375 20.108 -23.941 1.00 59.03 280 ALA A O 1
ATOM 2039 N N . ARG A 1 281 ? 9.402 19.250 -24.572 1.00 56.28 281 ARG A N 1
ATOM 2040 C CA . ARG A 1 281 ? 9.754 19.102 -25.997 1.00 56.28 281 ARG A CA 1
ATOM 2041 C C . ARG A 1 281 ? 9.824 20.428 -26.763 1.00 56.28 281 ARG A C 1
ATOM 2043 O O . ARG A 1 281 ? 10.569 20.513 -27.733 1.00 56.28 281 ARG A O 1
ATOM 2050 N N . VAL A 1 282 ? 9.101 21.468 -26.340 1.00 53.91 282 VAL A N 1
ATOM 2051 C CA . VAL A 1 282 ? 9.140 22.798 -26.989 1.00 53.91 282 VAL A CA 1
ATOM 2052 C C . VAL A 1 282 ? 10.387 23.602 -26.589 1.00 53.91 282 VAL A C 1
ATOM 2054 O O . VAL A 1 282 ? 10.828 24.463 -27.348 1.00 53.91 282 VAL A O 1
ATOM 2057 N N . ALA A 1 283 ? 11.014 23.289 -25.451 1.00 53.25 283 ALA A N 1
ATOM 2058 C CA . ALA A 1 283 ? 12.254 23.935 -25.011 1.00 53.25 283 ALA A CA 1
ATOM 2059 C C . ALA A 1 283 ? 13.497 23.566 -25.855 1.00 53.25 283 ALA A C 1
ATOM 2061 O O . ALA A 1 283 ? 14.523 24.239 -25.751 1.00 53.25 283 ALA A O 1
ATOM 2062 N N . VAL A 1 284 ? 13.416 22.538 -26.712 1.00 49.38 284 VAL A N 1
ATOM 2063 C CA . VAL A 1 284 ? 14.527 22.058 -27.555 1.00 49.38 284 VAL A CA 1
ATOM 2064 C C . VAL A 1 284 ? 14.284 22.399 -29.031 1.00 49.38 284 VAL A C 1
ATOM 2066 O O . VAL A 1 284 ? 14.186 21.528 -29.891 1.00 49.38 284 VAL A O 1
ATOM 2069 N N . PHE A 1 285 ? 14.223 23.697 -29.339 1.00 51.50 285 PHE A N 1
ATOM 2070 C CA . PHE A 1 285 ? 14.382 24.196 -30.709 1.00 51.50 285 PHE A CA 1
ATOM 2071 C C . PHE A 1 285 ? 15.653 25.053 -30.819 1.00 51.50 285 PHE A C 1
ATOM 2073 O O . PHE A 1 285 ? 15.810 26.015 -30.060 1.00 51.50 285 PHE A O 1
ATOM 2080 N N . PRO A 1 286 ? 16.569 24.757 -31.762 1.00 47.41 286 PRO A N 1
ATOM 2081 C CA . PRO A 1 286 ? 17.744 25.591 -31.976 1.00 47.41 286 PRO A CA 1
ATOM 2082 C C . PRO A 1 286 ? 17.320 26.977 -32.477 1.00 47.41 286 PRO A C 1
ATOM 2084 O O . PRO A 1 286 ? 16.466 27.096 -33.356 1.00 47.41 286 PRO A O 1
ATOM 2087 N N . ARG A 1 287 ? 17.949 28.036 -31.948 1.00 53.41 287 ARG A N 1
ATOM 2088 C CA . ARG A 1 287 ? 17.732 29.433 -32.370 1.00 53.41 287 ARG A CA 1
ATOM 2089 C C . ARG A 1 287 ? 18.237 29.650 -33.803 1.00 53.41 287 ARG A C 1
ATOM 2091 O O . ARG A 1 287 ? 19.326 30.184 -34.010 1.00 53.41 287 ARG A O 1
ATOM 2098 N N . THR A 1 288 ? 17.453 29.257 -34.803 1.00 50.41 288 THR A N 1
ATOM 2099 C CA . THR A 1 288 ? 17.711 29.614 -36.201 1.00 50.41 288 THR A CA 1
ATOM 2100 C C . THR A 1 288 ? 17.482 31.108 -36.429 1.00 50.41 288 THR A C 1
ATOM 2102 O O . THR A 1 288 ? 16.674 31.768 -35.774 1.00 50.41 288 THR A O 1
ATOM 2105 N N . LYS A 1 289 ? 18.312 31.675 -37.308 1.00 50.75 289 LYS A N 1
ATOM 2106 C CA . LYS A 1 289 ? 18.564 33.116 -37.402 1.00 50.75 289 LYS A CA 1
ATOM 2107 C C . LYS A 1 289 ? 17.306 33.922 -37.740 1.00 50.75 289 LYS A C 1
ATOM 2109 O O . LYS A 1 289 ? 16.643 33.690 -38.745 1.00 50.75 289 LYS A O 1
ATOM 2114 N N . ARG A 1 290 ? 17.084 34.964 -36.938 1.00 43.50 290 ARG A N 1
ATOM 2115 C CA . ARG A 1 290 ? 16.177 36.089 -37.195 1.00 43.50 290 ARG A CA 1
ATOM 2116 C C . ARG A 1 290 ? 16.552 36.765 -38.522 1.00 43.50 290 ARG A C 1
ATOM 2118 O O . ARG A 1 290 ? 17.524 37.514 -38.560 1.00 43.50 290 ARG A O 1
ATOM 2125 N N . ILE A 1 291 ? 15.780 36.532 -39.584 1.00 47.81 291 ILE A N 1
ATOM 2126 C CA . ILE A 1 291 ? 15.824 37.348 -40.806 1.00 47.81 291 ILE A CA 1
ATOM 2127 C C . ILE A 1 291 ? 14.640 38.312 -40.773 1.00 47.81 291 ILE A C 1
ATOM 2129 O O . ILE A 1 291 ? 13.481 37.910 -40.699 1.00 47.81 291 ILE A O 1
ATOM 2133 N N . SER A 1 292 ? 14.955 39.602 -40.792 1.00 50.53 292 SER A N 1
ATOM 2134 C CA . SER A 1 292 ? 13.992 40.700 -40.768 1.00 50.53 292 SER A CA 1
ATOM 2135 C C . SER A 1 292 ? 13.284 40.848 -42.116 1.00 50.53 292 SER A C 1
ATOM 2137 O O . SER A 1 292 ? 13.960 40.923 -43.141 1.00 50.53 292 SER A O 1
ATOM 2139 N N . ARG A 1 293 ? 11.953 41.013 -42.124 1.00 44.53 293 ARG A N 1
ATOM 2140 C CA . ARG A 1 293 ? 11.245 41.672 -43.236 1.00 44.53 293 ARG A CA 1
ATOM 2141 C C . ARG A 1 293 ? 9.939 42.349 -42.795 1.00 44.53 293 ARG A C 1
ATOM 2143 O O . ARG A 1 293 ? 8.950 41.708 -42.464 1.00 44.53 293 ARG A O 1
ATOM 2150 N N . THR A 1 294 ? 9.994 43.676 -42.798 1.00 42.38 294 THR A N 1
ATOM 2151 C CA . THR A 1 294 ? 8.901 44.638 -43.025 1.00 42.38 294 THR A CA 1
ATOM 2152 C C . THR A 1 294 ? 8.251 44.416 -44.411 1.00 42.38 294 THR A C 1
ATOM 2154 O O . THR A 1 294 ? 8.899 43.825 -45.271 1.00 42.38 294 THR A O 1
ATOM 2157 N N . ALA A 1 295 ? 7.036 44.879 -44.756 1.00 43.59 295 ALA A N 1
ATOM 2158 C CA . ALA A 1 295 ? 5.914 45.515 -44.032 1.00 43.59 295 ALA A CA 1
ATOM 2159 C C . ALA A 1 295 ? 4.661 45.607 -44.962 1.00 43.59 295 ALA A C 1
ATOM 2161 O O . ALA A 1 295 ? 4.809 45.369 -46.156 1.00 43.59 295 ALA A O 1
ATOM 2162 N N . LEU A 1 296 ? 3.511 46.088 -44.431 1.00 42.12 296 LEU A N 1
ATOM 2163 C CA . LEU A 1 296 ? 2.320 46.648 -45.146 1.00 42.12 296 LEU A CA 1
ATOM 2164 C C . LEU A 1 296 ? 1.484 45.637 -45.988 1.00 42.12 296 LEU A C 1
ATOM 2166 O O . LEU A 1 296 ? 2.038 44.685 -46.511 1.00 42.12 296 LEU A O 1
ATOM 2170 N N . THR A 1 297 ? 0.151 45.710 -46.159 1.00 40.62 297 THR A N 1
ATOM 2171 C CA . THR A 1 297 ? -0.926 46.733 -46.002 1.00 40.62 297 THR A CA 1
ATOM 2172 C C . THR A 1 297 ? -2.198 46.090 -45.375 1.00 40.62 297 THR A C 1
ATOM 2174 O O . THR A 1 297 ? -2.402 44.891 -45.502 1.00 40.62 297 THR A O 1
ATOM 2177 N N . ARG A 1 298 ? -3.004 46.726 -44.503 1.00 41.91 298 ARG A N 1
ATOM 2178 C CA . ARG A 1 298 ? -4.108 47.711 -44.706 1.00 41.91 298 ARG A CA 1
ATOM 2179 C C . ARG A 1 298 ? -5.233 47.346 -45.707 1.00 41.91 298 ARG A C 1
ATOM 2181 O O . ARG A 1 298 ? -5.017 47.467 -46.905 1.00 41.91 298 ARG A O 1
ATOM 2188 N N . SER A 1 299 ? -6.425 47.026 -45.164 1.00 35.66 299 SER A N 1
ATOM 2189 C CA . SER A 1 299 ? -7.791 47.575 -45.439 1.00 35.66 299 SER A CA 1
ATOM 2190 C C . SER A 1 299 ? -8.842 46.559 -44.929 1.00 35.66 299 SER A C 1
ATOM 2192 O O . SER A 1 299 ? -8.738 45.389 -45.261 1.00 35.66 299 SER A O 1
ATOM 2194 N N . ALA A 1 300 ? -9.727 46.822 -43.960 1.00 45.00 300 ALA A N 1
ATOM 2195 C CA . ALA A 1 300 ? -10.787 47.836 -43.850 1.00 45.00 300 ALA A CA 1
ATOM 2196 C C . ALA A 1 300 ? -12.006 47.569 -44.757 1.00 45.00 300 ALA A C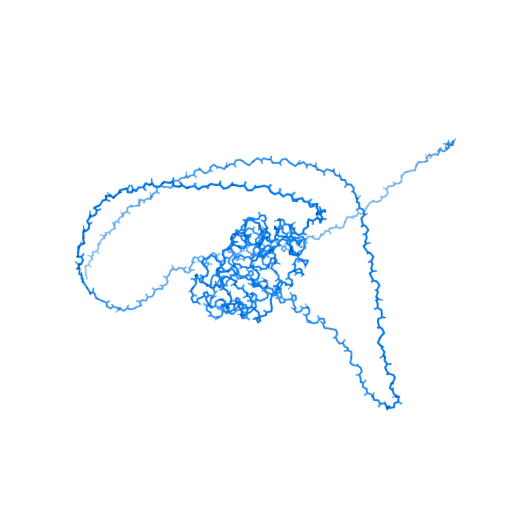 1
ATOM 2198 O O . ALA A 1 300 ? -11.969 47.947 -45.918 1.00 45.00 300 ALA A O 1
ATOM 2199 N N . ASP A 1 301 ? -13.098 47.031 -44.186 1.00 39.59 301 ASP A N 1
ATOM 2200 C CA . ASP A 1 301 ? -14.447 47.569 -44.434 1.00 39.59 301 ASP A CA 1
ATOM 2201 C C . ASP A 1 301 ? -15.475 47.207 -43.332 1.00 39.59 301 ASP A C 1
ATOM 2203 O O . ASP A 1 301 ? -15.189 46.385 -42.458 1.00 39.59 301 ASP A O 1
ATOM 2207 N N . LYS A 1 302 ? -16.633 47.893 -43.315 1.00 42.66 302 LYS A N 1
ATOM 2208 C CA . LYS A 1 302 ? -17.670 47.822 -42.253 1.00 42.66 302 LYS A CA 1
ATOM 2209 C C . LYS A 1 302 ? -19.009 47.150 -42.730 1.00 42.66 302 LYS A C 1
ATOM 2211 O O . LYS A 1 302 ? -18.908 46.102 -43.353 1.00 42.66 302 LYS A O 1
ATOM 2216 N N . PRO A 1 303 ? -20.254 47.542 -42.329 1.00 62.47 303 PRO A N 1
ATOM 2217 C CA . PRO A 1 303 ? -21.095 46.636 -41.521 1.00 62.47 303 PRO A CA 1
ATOM 2218 C C . PRO A 1 303 ? -22.565 46.441 -42.005 1.00 62.47 303 PRO A C 1
ATOM 2220 O O . PRO A 1 303 ? -22.981 47.020 -43.002 1.00 62.47 303 PRO A O 1
ATOM 2223 N N . LYS A 1 304 ? -23.378 45.780 -41.148 1.00 41.44 304 LYS A N 1
ATOM 2224 C CA . LYS A 1 304 ? -24.872 45.707 -41.072 1.00 41.44 304 LYS A CA 1
ATOM 2225 C C . LYS A 1 304 ? -25.555 44.515 -41.768 1.00 41.44 304 LYS A C 1
ATOM 2227 O O . LYS A 1 304 ? -25.415 44.331 -42.964 1.00 41.44 304 LYS A O 1
ATOM 2232 N N . HIS A 1 305 ? -26.400 43.790 -41.023 1.00 40.66 305 HIS A N 1
ATOM 2233 C CA . HIS A 1 305 ? -27.884 43.843 -41.037 1.00 40.66 305 HIS A CA 1
ATOM 2234 C C . HIS A 1 305 ? -28.414 42.690 -40.137 1.00 40.66 305 HIS A C 1
ATOM 2236 O O . HIS A 1 305 ? -27.976 41.558 -40.268 1.00 40.66 305 HIS A O 1
ATOM 2242 N N . ASN A 1 306 ? -29.124 42.944 -39.029 1.00 38.03 306 ASN A N 1
ATOM 2243 C CA . ASN A 1 306 ? -30.576 43.178 -38.892 1.00 38.03 306 ASN A CA 1
ATOM 2244 C C . ASN A 1 306 ? -31.501 42.016 -39.330 1.00 38.03 306 ASN A C 1
ATOM 2246 O O . ASN A 1 306 ? -31.811 41.904 -40.510 1.00 38.03 306 ASN A O 1
ATOM 2250 N N . ALA A 1 307 ? -32.073 41.290 -38.355 1.00 40.06 307 ALA A N 1
ATOM 2251 C CA . ALA A 1 307 ? -33.441 40.736 -38.389 1.00 40.06 307 ALA A CA 1
ATOM 2252 C C . ALA A 1 307 ? -33.940 40.422 -36.953 1.00 40.06 307 ALA A C 1
ATOM 2254 O O . ALA A 1 307 ? -33.133 40.155 -36.065 1.00 40.06 307 ALA A O 1
ATOM 2255 N N . LYS A 1 308 ? -35.259 40.495 -36.707 1.00 41.75 308 LYS A N 1
ATOM 2256 C CA . LYS A 1 308 ? -35.917 40.365 -35.382 1.00 41.75 308 LYS A CA 1
ATOM 2257 C C . LYS A 1 308 ? -36.949 39.223 -35.354 1.00 41.75 308 LYS A C 1
ATOM 2259 O O . LYS A 1 308 ? -37.584 38.993 -36.374 1.00 41.75 308 LYS A O 1
ATOM 2264 N N . ALA A 1 309 ? -37.264 38.756 -34.133 1.00 38.34 309 ALA A N 1
ATOM 2265 C CA . ALA A 1 309 ? -38.552 38.159 -33.703 1.00 38.34 309 ALA A CA 1
ATOM 2266 C C . ALA A 1 309 ? -38.904 36.772 -34.319 1.00 38.34 309 ALA A C 1
ATOM 2268 O O . ALA A 1 309 ? -38.357 36.399 -35.342 1.00 38.34 309 ALA A O 1
ATOM 2269 N N . VAL A 1 310 ? -39.736 35.901 -33.719 1.00 38.31 310 VAL A N 1
ATOM 2270 C CA . VAL A 1 310 ? -41.072 36.107 -33.102 1.00 38.31 310 VAL A CA 1
ATOM 2271 C C . VAL A 1 310 ? -41.360 35.148 -31.914 1.00 38.31 310 VAL A C 1
ATOM 2273 O O . VAL A 1 310 ? -40.784 34.071 -31.814 1.00 38.31 310 VAL A O 1
ATOM 2276 N N . ARG A 1 311 ? -42.269 35.561 -31.007 1.00 41.16 311 ARG A N 1
ATOM 2277 C CA . ARG A 1 311 ? -42.827 34.814 -29.845 1.00 41.16 311 ARG A CA 1
ATOM 2278 C C . ARG A 1 311 ? -44.017 33.898 -30.207 1.00 41.16 311 ARG A C 1
ATOM 2280 O O . ARG A 1 311 ? -44.869 34.357 -30.959 1.00 41.16 311 ARG A O 1
ATOM 2287 N N . VAL A 1 312 ? -44.205 32.778 -29.479 1.00 40.94 312 VAL A N 1
ATOM 2288 C CA . VAL A 1 312 ? -45.516 32.174 -29.075 1.00 40.94 312 VAL A CA 1
ATOM 2289 C C . VAL A 1 312 ? -45.364 31.490 -27.681 1.00 40.94 312 VAL A C 1
ATOM 2291 O O . VAL A 1 312 ? -44.240 31.301 -27.226 1.00 40.94 312 VAL A O 1
ATOM 2294 N N . ALA A 1 313 ? -46.435 31.153 -26.941 1.00 39.78 313 ALA A N 1
ATOM 2295 C CA . ALA A 1 313 ? -46.861 31.975 -25.789 1.00 39.78 313 ALA A CA 1
ATOM 2296 C C . ALA A 1 313 ? -47.886 31.339 -24.778 1.00 39.78 313 ALA A C 1
ATOM 2298 O O . ALA A 1 313 ? -48.685 32.081 -24.205 1.00 39.78 313 ALA A O 1
ATOM 2299 N N . ALA A 1 314 ? -47.901 30.018 -24.511 1.00 35.44 314 ALA A N 1
ATOM 2300 C CA . ALA A 1 314 ? -48.849 29.367 -23.561 1.00 35.44 314 ALA A CA 1
ATOM 2301 C C . ALA A 1 314 ? -48.096 28.541 -22.480 1.00 35.44 314 ALA A C 1
ATOM 2303 O O . ALA A 1 314 ? -47.149 27.856 -22.846 1.00 35.44 314 ALA A O 1
ATOM 2304 N N . LYS A 1 315 ? -48.311 28.625 -21.145 1.00 38.81 315 LYS A N 1
ATOM 2305 C CA . LYS A 1 315 ? -49.531 28.637 -20.277 1.00 38.81 315 LYS A CA 1
ATOM 2306 C C . LYS A 1 315 ? -50.148 27.217 -20.209 1.00 38.81 315 LYS A C 1
ATOM 2308 O O . LYS A 1 315 ? -50.449 26.672 -21.260 1.00 38.81 315 LYS A O 1
ATOM 2313 N N . SER A 1 316 ? -50.265 26.511 -19.069 1.00 36.94 316 SER A N 1
ATOM 2314 C CA . SER A 1 316 ? -50.870 26.839 -17.743 1.00 36.94 316 SER A CA 1
ATOM 2315 C C . SER A 1 316 ? -50.245 25.960 -16.611 1.00 36.94 316 SER A C 1
ATOM 2317 O O . SER A 1 316 ? -49.673 24.928 -16.935 1.00 36.94 316 SER A O 1
ATOM 2319 N N . ALA A 1 317 ? -50.128 26.356 -15.327 1.00 34.25 317 ALA A N 1
ATOM 2320 C CA . ALA A 1 317 ? -51.092 26.221 -14.193 1.00 34.25 317 ALA A CA 1
ATOM 2321 C C . ALA A 1 317 ? -51.771 24.827 -14.043 1.00 34.25 317 ALA A C 1
ATOM 2323 O O . ALA A 1 317 ? -52.220 24.301 -15.053 1.00 34.25 317 ALA A O 1
ATOM 2324 N N . SER A 1 318 ? -51.987 24.196 -12.868 1.00 38.41 318 SER A N 1
ATOM 2325 C CA . SER A 1 318 ? -51.643 24.449 -11.439 1.00 38.41 318 SER A CA 1
ATOM 2326 C C . SER A 1 318 ? -51.955 23.175 -10.573 1.00 38.41 318 SER A C 1
ATOM 2328 O O . SER A 1 318 ? -52.468 22.212 -11.141 1.00 38.41 318 SER A O 1
ATOM 2330 N N . PRO A 1 319 ? -51.656 23.103 -9.247 1.00 64.12 319 PRO A N 1
ATOM 2331 C CA . PRO A 1 319 ? -51.582 21.835 -8.478 1.00 64.12 319 PRO A CA 1
ATOM 2332 C C . PRO A 1 319 ? -52.748 21.528 -7.498 1.00 64.12 319 PRO A C 1
ATOM 2334 O O . PRO A 1 319 ? -53.436 22.445 -7.057 1.00 64.12 319 PRO A O 1
ATOM 2337 N N . ALA A 1 320 ? -52.889 20.253 -7.079 1.00 35.62 320 ALA A N 1
ATOM 2338 C CA . ALA A 1 320 ? -53.626 19.728 -5.897 1.00 35.62 320 ALA A CA 1
ATOM 2339 C C . ALA A 1 320 ? -53.514 18.172 -5.842 1.00 35.62 320 ALA A C 1
ATOM 2341 O O . ALA A 1 320 ? -53.242 17.588 -6.885 1.00 35.62 320 ALA A O 1
ATOM 2342 N N . LYS A 1 321 ? -53.785 17.399 -4.767 1.00 36.72 321 LYS A N 1
ATOM 2343 C CA . LYS A 1 321 ? -53.792 17.539 -3.280 1.00 36.72 321 LYS A CA 1
ATOM 2344 C C . LYS A 1 321 ? -54.115 16.131 -2.675 1.00 36.72 321 LYS A C 1
ATOM 2346 O O . LYS A 1 321 ? -54.536 15.260 -3.426 1.00 36.72 321 LYS A O 1
ATOM 2351 N N . ALA A 1 322 ? -54.011 15.969 -1.343 1.00 34.81 322 ALA A N 1
ATOM 2352 C CA . ALA A 1 322 ? -54.347 14.805 -0.481 1.00 34.81 322 ALA A CA 1
ATOM 2353 C C . ALA A 1 322 ? -53.190 13.797 -0.288 1.00 34.81 322 ALA A C 1
ATOM 2355 O O . ALA A 1 322 ? -52.677 13.268 -1.263 1.00 34.81 322 ALA A O 1
ATOM 2356 N N . GLU A 1 323 ? -52.637 13.524 0.905 1.00 32.34 323 GLU A N 1
ATOM 2357 C CA . GLU A 1 323 ? -53.017 13.736 2.327 1.00 32.34 323 GLU A CA 1
ATOM 2358 C C . GLU A 1 323 ? -54.054 12.755 2.927 1.00 32.34 323 GLU A C 1
ATOM 2360 O O . GLU A 1 323 ? -55.104 12.515 2.337 1.00 32.34 323 GLU A O 1
ATOM 2365 N N . ARG A 1 324 ? -53.767 12.330 4.178 1.00 32.38 324 ARG A N 1
ATOM 2366 C CA . ARG A 1 324 ? -54.492 11.448 5.130 1.00 32.38 324 ARG A CA 1
ATOM 2367 C C . ARG A 1 324 ? -54.178 9.937 5.046 1.00 32.38 324 ARG A C 1
ATOM 2369 O O . ARG A 1 324 ? -54.130 9.389 3.958 1.00 32.38 324 ARG A O 1
ATOM 2376 N N . LEU A 1 325 ? -54.012 9.196 6.158 1.00 37.12 325 LEU A N 1
ATOM 2377 C CA . LEU A 1 325 ? -53.885 9.545 7.595 1.00 37.12 325 LEU A CA 1
ATOM 2378 C C . LEU A 1 325 ? -53.312 8.346 8.407 1.00 37.12 325 LEU A C 1
ATOM 2380 O O . LEU A 1 325 ? -53.524 7.211 8.010 1.00 37.12 325 LEU A O 1
ATOM 2384 N N . ALA A 1 326 ? -52.657 8.643 9.546 1.00 32.91 326 ALA A N 1
ATOM 2385 C CA . ALA A 1 326 ? -52.700 7.997 10.887 1.00 32.91 326 ALA A CA 1
ATOM 2386 C C . ALA A 1 326 ? -53.023 6.482 11.091 1.00 32.91 326 ALA A C 1
ATOM 2388 O O . ALA A 1 326 ? -53.877 5.925 10.422 1.00 32.91 326 ALA A O 1
ATOM 2389 N N . ALA A 1 327 ? -52.561 5.785 12.149 1.00 30.33 327 ALA A N 1
ATOM 2390 C CA . ALA A 1 327 ? -51.558 6.029 13.211 1.00 30.33 327 ALA A CA 1
ATOM 2391 C C . ALA A 1 327 ? -51.455 4.785 14.148 1.00 30.33 327 ALA A C 1
ATOM 2393 O O . ALA A 1 327 ? -52.286 3.886 14.055 1.00 30.33 327 ALA A O 1
ATOM 2394 N N . LYS A 1 328 ? -50.547 4.849 15.148 1.00 35.03 328 LYS A N 1
ATOM 2395 C CA . LYS A 1 328 ? -50.379 3.960 16.336 1.00 35.03 328 LYS A CA 1
ATOM 2396 C C . LYS A 1 328 ? -49.767 2.569 16.071 1.00 35.03 328 LYS A C 1
ATOM 2398 O O . LYS A 1 328 ? -49.885 2.051 14.975 1.00 35.03 328 LYS A O 1
ATOM 2403 N N . SER A 1 329 ? -49.197 1.852 17.050 1.00 31.11 329 SER A N 1
ATOM 2404 C CA . SER A 1 329 ? -48.482 2.158 18.322 1.00 31.11 329 SER A CA 1
ATOM 2405 C C . SER A 1 329 ? -48.229 0.805 19.018 1.00 31.11 329 SER A C 1
ATOM 2407 O O . SER A 1 329 ? -49.179 0.034 19.132 1.00 31.11 329 SER A O 1
ATOM 2409 N N . GLY A 1 330 ? -47.027 0.493 19.526 1.00 29.97 330 GLY A N 1
ATOM 2410 C CA . GLY A 1 330 ? -46.823 -0.769 20.265 1.00 29.97 330 GLY A CA 1
ATOM 2411 C C . GLY A 1 330 ? -45.383 -1.057 20.709 1.00 29.97 330 GLY A C 1
ATOM 2412 O O . GLY A 1 330 ? -44.475 -1.096 19.890 1.00 29.97 330 GLY A O 1
ATOM 2413 N N . ARG A 1 331 ? -45.186 -1.253 22.019 1.00 30.80 331 ARG A N 1
ATOM 2414 C CA . ARG A 1 331 ? -43.900 -1.478 22.716 1.00 30.80 331 ARG A CA 1
ATOM 2415 C C . ARG A 1 331 ? -43.235 -2.847 22.455 1.00 30.80 331 ARG A C 1
ATOM 2417 O O . ARG A 1 331 ? -43.913 -3.841 22.230 1.00 30.80 331 ARG A O 1
ATOM 2424 N N . HIS A 1 332 ? -41.915 -2.882 22.684 1.00 34.00 332 HIS A N 1
ATOM 2425 C CA . HIS A 1 332 ? -41.088 -4.058 23.036 1.00 34.00 332 HIS A CA 1
ATOM 2426 C C . HIS A 1 332 ? -41.642 -4.880 24.232 1.00 34.00 332 HIS A C 1
ATOM 2428 O O . HIS A 1 332 ? -42.365 -4.315 25.061 1.00 34.00 332 HIS A O 1
ATOM 2434 N N . PRO A 1 333 ? -41.280 -6.179 24.375 1.00 45.12 333 PRO A N 1
ATOM 2435 C CA . PRO A 1 333 ? -40.029 -6.562 25.064 1.00 45.12 333 PRO A CA 1
ATOM 2436 C C . PRO A 1 333 ? -39.132 -7.564 24.277 1.00 45.12 333 PRO A C 1
ATOM 2438 O O . PRO A 1 333 ? -38.963 -7.393 23.073 1.00 45.12 333 PRO A O 1
ATOM 2441 N N . LYS A 1 334 ? -38.421 -8.479 24.964 1.00 32.28 334 LYS A N 1
ATOM 2442 C CA . LYS A 1 334 ? -37.031 -8.922 24.681 1.00 32.28 334 LYS A CA 1
ATOM 2443 C C . LYS A 1 334 ? -36.812 -10.431 24.968 1.00 32.28 334 LYS A C 1
ATOM 2445 O O . LYS A 1 334 ? -37.517 -10.961 25.818 1.00 32.28 334 LYS A O 1
ATOM 2450 N N . ALA A 1 335 ? -35.748 -11.017 24.383 1.00 30.38 335 ALA A N 1
ATOM 2451 C CA . ALA A 1 335 ? -35.175 -12.369 24.628 1.00 30.38 335 ALA A CA 1
ATOM 2452 C C . ALA A 1 335 ? -35.979 -13.559 24.020 1.00 30.38 335 ALA A C 1
ATOM 2454 O O . ALA A 1 335 ? -37.152 -13.385 23.719 1.00 30.38 335 ALA A O 1
ATOM 2455 N N . GLU A 1 336 ? -35.435 -14.759 23.738 1.00 30.91 336 GLU A N 1
ATOM 2456 C CA . GLU A 1 336 ? -34.089 -15.351 23.934 1.00 30.91 336 GLU A CA 1
ATOM 2457 C C . GLU A 1 336 ? -33.844 -16.548 22.958 1.00 30.91 336 GLU A C 1
ATOM 2459 O O . GLU A 1 336 ? -34.768 -16.962 22.268 1.00 30.91 336 GLU A O 1
ATOM 2464 N N . GLN A 1 337 ? -32.632 -17.137 22.984 1.00 37.12 337 GLN A N 1
ATOM 2465 C CA . GLN A 1 337 ? -32.183 -18.429 22.395 1.00 37.12 337 GLN A CA 1
ATOM 2466 C C . GLN A 1 337 ? -32.024 -18.490 20.852 1.00 37.12 337 GLN A C 1
ATOM 2468 O O . GLN A 1 337 ? -32.930 -18.136 20.111 1.00 37.12 337 GLN A O 1
ATOM 2473 N N . VAL A 1 338 ? -30.871 -18.807 20.231 1.00 37.09 338 VAL A N 1
ATOM 2474 C CA . VAL A 1 338 ? -29.690 -19.682 20.502 1.00 37.09 338 VAL A CA 1
ATOM 2475 C C . VAL A 1 338 ? -29.875 -21.146 20.052 1.00 37.09 338 VAL A C 1
ATOM 2477 O O . VAL A 1 338 ? -30.904 -21.756 20.294 1.00 37.09 338 VAL A O 1
ATOM 2480 N N . ALA A 1 339 ? -28.807 -21.685 19.439 1.00 38.84 339 ALA A N 1
ATOM 2481 C CA . ALA A 1 339 ? -28.564 -23.072 19.004 1.00 38.84 339 ALA A CA 1
ATOM 2482 C C . ALA A 1 339 ? -29.278 -23.584 17.728 1.00 38.84 339 ALA A C 1
ATOM 2484 O O . ALA A 1 339 ? -30.425 -24.009 17.763 1.00 38.84 339 ALA A O 1
ATOM 2485 N N . THR A 1 340 ? -28.529 -23.631 16.608 1.00 37.53 340 THR A N 1
ATOM 2486 C CA . THR A 1 340 ? -28.356 -24.800 15.685 1.00 37.53 340 THR A CA 1
ATOM 2487 C C . THR A 1 340 ? -27.581 -24.422 14.397 1.00 37.53 340 THR A C 1
ATOM 2489 O O . THR A 1 340 ? -28.077 -24.587 13.288 1.00 37.53 340 THR A O 1
ATOM 2492 N N . LYS A 1 341 ? -26.339 -23.906 14.503 1.00 40.62 341 LYS A N 1
ATOM 2493 C CA . LYS A 1 341 ? -25.447 -23.704 13.324 1.00 40.62 341 LYS A CA 1
ATOM 2494 C C . LYS A 1 341 ? -23.945 -24.002 13.531 1.00 40.62 341 LYS A C 1
ATOM 2496 O O . LYS A 1 341 ? -23.171 -23.822 12.597 1.00 40.62 341 LYS A O 1
ATOM 2501 N N . SER A 1 342 ? -23.494 -24.462 14.705 1.00 45.72 342 SER A N 1
ATOM 2502 C CA . SER A 1 342 ? -22.057 -24.724 14.952 1.00 45.72 342 SER A CA 1
ATOM 2503 C C . SER A 1 342 ? -21.563 -26.095 14.465 1.00 45.72 342 SER A C 1
ATOM 2505 O O . SER A 1 342 ? -20.401 -26.223 14.085 1.00 45.72 342 SER A O 1
ATOM 2507 N N . THR A 1 343 ? -22.433 -27.108 14.416 1.00 45.81 343 THR A N 1
ATOM 2508 C CA . THR A 1 343 ? -22.055 -28.521 14.209 1.00 45.81 343 THR A CA 1
ATOM 2509 C C . THR A 1 343 ? -21.542 -28.864 12.806 1.00 45.81 343 THR A C 1
ATOM 2511 O O . THR A 1 343 ? -20.863 -29.876 12.631 1.00 45.81 343 THR A O 1
ATOM 2514 N N . GLU A 1 344 ? -21.824 -28.041 11.795 1.00 44.59 344 GLU A N 1
ATOM 2515 C CA . GLU A 1 344 ? -21.368 -28.285 10.419 1.00 44.59 344 GLU A CA 1
ATOM 2516 C C . GLU A 1 344 ? -19.938 -27.771 10.173 1.00 44.59 344 GLU A C 1
ATOM 2518 O O . GLU A 1 344 ? -19.137 -28.428 9.504 1.00 44.59 344 GLU A O 1
ATOM 2523 N N . ARG A 1 345 ? -19.570 -26.637 10.786 1.00 48.00 345 ARG A N 1
ATOM 2524 C CA . ARG A 1 345 ? -18.239 -26.026 10.624 1.00 48.00 345 ARG A CA 1
ATOM 2525 C C . ARG A 1 345 ? -17.141 -26.844 11.312 1.00 48.00 345 ARG A C 1
ATOM 2527 O O . ARG A 1 345 ? -16.043 -26.982 10.778 1.00 48.00 345 ARG A O 1
ATOM 2534 N N . GLU A 1 346 ? -17.467 -27.447 12.451 1.00 50.88 346 GLU A N 1
ATOM 2535 C CA . GLU A 1 346 ? -16.560 -28.294 13.234 1.00 50.88 346 GLU A CA 1
ATOM 2536 C C . GLU A 1 346 ? -16.252 -29.629 12.521 1.00 50.88 346 GLU A C 1
ATOM 2538 O O . GLU A 1 346 ? -15.105 -30.081 12.485 1.00 50.88 346 GLU A O 1
ATOM 2543 N N . ARG A 1 347 ? -17.243 -30.206 11.821 1.00 52.06 347 ARG A N 1
ATOM 2544 C CA . ARG A 1 347 ? -17.071 -31.420 10.999 1.00 52.06 347 ARG A CA 1
ATOM 2545 C C . ARG A 1 347 ? -16.155 -31.216 9.786 1.00 52.06 347 ARG A C 1
ATOM 2547 O O . ARG A 1 347 ? -15.458 -32.150 9.386 1.00 52.06 347 ARG A O 1
ATOM 2554 N N . LEU A 1 348 ? -16.142 -30.015 9.205 1.00 52.19 348 LEU A N 1
ATOM 2555 C CA . LEU A 1 348 ? -15.250 -29.666 8.092 1.00 52.19 348 LEU A CA 1
ATOM 2556 C C . LEU A 1 348 ? -13.813 -29.396 8.569 1.00 52.19 348 LEU A C 1
ATOM 2558 O O . LEU A 1 348 ? -12.865 -29.828 7.911 1.00 52.19 348 LEU A O 1
ATOM 2562 N N . ALA A 1 349 ? -13.641 -28.771 9.739 1.00 53.62 349 ALA A N 1
ATOM 2563 C CA . ALA A 1 349 ? -12.326 -28.579 10.354 1.00 53.62 349 ALA A CA 1
ATOM 2564 C C . ALA A 1 349 ? -11.638 -29.921 10.683 1.00 53.62 349 ALA A C 1
ATOM 2566 O O . ALA A 1 349 ? -10.471 -30.118 10.335 1.00 53.62 349 ALA A O 1
ATOM 2567 N N . ALA A 1 350 ? -12.377 -30.878 11.260 1.00 54.19 350 ALA A N 1
ATOM 2568 C CA . ALA A 1 350 ? -11.856 -32.206 11.596 1.00 54.19 350 ALA A CA 1
ATOM 2569 C C . ALA A 1 350 ? -11.320 -32.974 10.368 1.00 54.19 350 ALA A C 1
ATOM 2571 O O . ALA A 1 350 ? -10.208 -33.504 10.409 1.00 54.19 350 ALA A O 1
ATOM 2572 N N . LYS A 1 351 ? -12.055 -32.968 9.243 1.00 56.88 351 LYS A N 1
ATOM 2573 C CA . LYS A 1 351 ? -11.612 -33.611 7.989 1.00 56.88 351 LYS A CA 1
ATOM 2574 C C . LYS A 1 351 ? -10.361 -32.969 7.381 1.00 56.88 351 LYS A C 1
ATOM 2576 O O . LYS A 1 351 ? -9.550 -33.670 6.778 1.00 56.88 351 LYS A O 1
ATOM 2581 N N . SER A 1 352 ? -10.181 -31.656 7.535 1.00 54.75 352 SER A N 1
ATOM 2582 C CA . SER A 1 352 ? -8.985 -30.967 7.030 1.00 54.75 352 SER A CA 1
ATOM 2583 C C . SER A 1 352 ? -7.732 -31.337 7.840 1.00 54.75 352 SER A C 1
ATOM 2585 O O . SER A 1 352 ? -6.684 -31.653 7.271 1.00 54.75 352 SER A O 1
ATOM 2587 N N . ALA A 1 353 ? -7.858 -31.407 9.171 1.00 60.44 353 ALA A N 1
ATOM 2588 C CA . ALA A 1 353 ? -6.769 -31.798 10.068 1.00 60.44 353 ALA A CA 1
ATOM 2589 C C . ALA A 1 353 ? -6.301 -33.253 9.858 1.00 60.44 353 ALA A C 1
ATOM 2591 O O . ALA A 1 353 ? -5.107 -33.544 9.957 1.00 60.44 353 ALA A O 1
ATOM 2592 N N . GLU A 1 354 ? -7.217 -34.169 9.534 1.00 62.00 354 GLU A N 1
ATOM 2593 C CA . GLU A 1 354 ? -6.881 -35.562 9.216 1.00 62.00 354 GLU A CA 1
ATOM 2594 C C . GLU A 1 354 ? -6.107 -35.673 7.890 1.00 62.00 354 GLU A C 1
ATOM 2596 O O . GLU A 1 354 ? -5.066 -36.334 7.829 1.00 62.00 354 GLU A O 1
ATOM 2601 N N . ARG A 1 355 ? -6.523 -34.920 6.859 1.00 59.69 355 ARG A N 1
ATOM 2602 C CA . ARG A 1 355 ? -5.827 -34.878 5.562 1.00 59.69 355 ARG A CA 1
ATOM 2603 C C . ARG A 1 355 ? -4.404 -34.312 5.686 1.00 59.69 355 ARG A C 1
ATOM 2605 O O . ARG A 1 355 ? -3.476 -34.846 5.073 1.00 59.69 355 ARG A O 1
ATOM 2612 N N . ALA A 1 356 ? -4.205 -33.303 6.538 1.00 54.59 356 ALA A N 1
ATOM 2613 C CA . ALA A 1 356 ? -2.882 -32.755 6.848 1.00 54.59 356 ALA A CA 1
ATOM 2614 C C . ALA A 1 356 ? -1.956 -33.775 7.547 1.00 54.59 356 ALA A C 1
ATOM 2616 O O . ALA A 1 356 ? -0.766 -33.847 7.232 1.00 54.59 356 ALA A O 1
ATOM 2617 N N . LYS A 1 357 ? -2.489 -34.617 8.448 1.00 62.22 357 LYS A N 1
ATOM 2618 C CA . LYS A 1 357 ? -1.716 -35.694 9.096 1.00 62.22 357 LYS A CA 1
ATOM 2619 C C . LYS A 1 357 ? -1.272 -36.770 8.100 1.00 62.22 357 LYS A C 1
ATOM 2621 O O . LYS A 1 357 ? -0.113 -37.180 8.148 1.00 62.22 357 LYS A O 1
ATOM 2626 N N . SER A 1 358 ? -2.137 -37.178 7.168 1.00 59.25 358 SER A N 1
ATOM 2627 C CA . SER A 1 358 ? -1.779 -38.175 6.143 1.00 59.25 358 SER A CA 1
ATOM 2628 C C . SER A 1 358 ? -0.671 -37.702 5.189 1.00 59.25 358 SER A C 1
ATOM 2630 O O . SER A 1 358 ? 0.248 -38.467 4.902 1.00 59.25 358 SER A O 1
ATOM 2632 N N . VAL A 1 359 ? -0.678 -36.430 4.767 1.00 61.47 359 VAL A N 1
ATOM 2633 C CA . VAL A 1 359 ? 0.397 -35.866 3.923 1.00 61.47 359 VAL A CA 1
ATOM 2634 C C . VAL A 1 359 ? 1.734 -35.820 4.678 1.00 61.47 359 VAL A C 1
ATOM 2636 O O . VAL A 1 359 ? 2.779 -36.145 4.113 1.00 61.47 359 VAL A O 1
ATOM 2639 N N . ARG A 1 360 ? 1.716 -35.491 5.977 1.00 54.75 360 ARG A N 1
ATOM 2640 C CA . ARG A 1 360 ? 2.933 -35.415 6.804 1.00 54.75 360 ARG A CA 1
ATOM 2641 C C . ARG A 1 360 ? 3.578 -36.784 7.065 1.00 54.75 360 ARG A C 1
ATOM 2643 O O . ARG A 1 360 ? 4.793 -36.851 7.235 1.00 54.75 360 ARG A O 1
ATOM 2650 N N . LEU A 1 361 ? 2.796 -37.867 7.064 1.00 53.19 361 LEU A N 1
ATOM 2651 C CA . LEU A 1 361 ? 3.312 -39.241 7.149 1.00 53.19 361 LEU A CA 1
ATOM 2652 C C . LEU A 1 361 ? 3.933 -39.710 5.824 1.00 53.19 361 LEU A C 1
ATOM 2654 O O . LEU A 1 361 ? 5.011 -40.302 5.843 1.00 53.19 361 LEU A O 1
ATOM 2658 N N . ALA A 1 362 ? 3.323 -39.376 4.681 1.00 54.97 362 ALA A N 1
ATOM 2659 C CA . ALA A 1 362 ? 3.888 -39.683 3.364 1.00 54.97 362 ALA A CA 1
ATOM 2660 C C . ALA A 1 362 ? 5.251 -38.998 3.141 1.00 54.97 362 ALA A C 1
ATOM 2662 O O . ALA A 1 362 ? 6.201 -39.642 2.701 1.00 54.97 362 ALA A O 1
ATOM 2663 N N . ALA A 1 363 ? 5.381 -37.722 3.528 1.00 52.66 363 ALA A N 1
ATOM 2664 C CA . ALA A 1 363 ? 6.641 -36.982 3.425 1.00 52.66 363 ALA A CA 1
ATOM 2665 C C . ALA A 1 363 ? 7.770 -37.583 4.286 1.00 52.66 363 ALA A C 1
ATOM 2667 O O . ALA A 1 363 ? 8.929 -37.570 3.876 1.00 52.66 363 ALA A O 1
ATOM 2668 N N . LYS A 1 364 ? 7.445 -38.147 5.460 1.00 51.88 364 LYS A N 1
ATOM 2669 C CA . LYS A 1 364 ? 8.447 -38.761 6.344 1.00 51.88 364 LYS A CA 1
ATOM 2670 C C . LYS A 1 364 ? 8.953 -40.107 5.812 1.00 51.88 364 LYS A C 1
ATOM 2672 O O . LYS A 1 364 ? 10.133 -40.398 5.951 1.00 51.88 364 LYS A O 1
ATOM 2677 N N . SER A 1 365 ? 8.106 -40.877 5.123 1.00 49.16 365 SER A N 1
ATOM 2678 C CA . SER A 1 365 ? 8.505 -42.150 4.498 1.00 49.16 365 SER A CA 1
ATOM 2679 C C . SER A 1 365 ? 9.481 -41.997 3.320 1.00 49.16 365 SER A C 1
ATOM 2681 O O . SER A 1 365 ? 10.063 -42.992 2.894 1.00 49.16 365 SER A O 1
ATOM 2683 N N . ALA A 1 366 ? 9.654 -40.788 2.774 1.00 52.62 366 ALA A N 1
ATOM 2684 C CA . ALA A 1 366 ? 10.548 -40.529 1.644 1.00 52.62 366 ALA A CA 1
ATOM 2685 C C . ALA A 1 366 ? 12.000 -40.208 2.059 1.00 52.62 366 ALA A C 1
ATOM 2687 O O . ALA A 1 366 ? 12.885 -40.221 1.207 1.00 52.62 366 ALA A O 1
ATOM 2688 N N . GLN A 1 367 ? 12.263 -39.920 3.342 1.00 51.81 367 GLN A N 1
ATOM 2689 C CA . GLN A 1 367 ? 13.589 -39.484 3.812 1.00 51.81 367 GLN A CA 1
ATOM 2690 C C . GLN A 1 367 ? 14.517 -40.630 4.263 1.00 51.81 367 GLN A C 1
ATOM 2692 O O . GLN A 1 367 ? 15.723 -40.420 4.341 1.00 51.81 367 GLN A O 1
ATOM 2697 N N . ASP A 1 368 ? 13.998 -41.845 4.476 1.00 48.66 368 ASP A N 1
ATOM 2698 C CA . ASP A 1 368 ? 14.795 -43.018 4.888 1.00 48.66 368 ASP A CA 1
ATOM 2699 C C . ASP A 1 368 ? 15.364 -43.846 3.706 1.00 48.66 368 ASP A C 1
ATOM 2701 O O . ASP A 1 368 ? 16.026 -44.870 3.899 1.00 48.66 368 ASP A O 1
ATOM 2705 N N . ALA A 1 369 ? 15.159 -43.407 2.457 1.00 47.09 369 ALA A N 1
ATOM 2706 C CA . ALA A 1 369 ? 15.643 -44.087 1.250 1.00 47.09 369 ALA A CA 1
ATOM 2707 C C . ALA A 1 369 ? 17.144 -43.828 0.979 1.00 47.09 369 ALA A C 1
ATOM 2709 O O . ALA A 1 369 ? 17.529 -43.080 0.080 1.00 47.09 369 ALA A O 1
ATOM 2710 N N . LYS A 1 370 ? 18.012 -44.473 1.765 1.00 51.66 370 LYS A N 1
ATOM 2711 C CA . LYS A 1 370 ? 19.480 -44.392 1.648 1.00 51.66 370 LYS A CA 1
ATOM 2712 C C . LYS A 1 370 ? 19.991 -45.022 0.330 1.00 51.66 370 LYS A C 1
ATOM 2714 O O . LYS A 1 370 ? 19.769 -46.216 0.121 1.00 51.66 370 LYS A O 1
ATOM 2719 N N . PRO A 1 371 ? 20.725 -44.298 -0.540 1.00 45.34 371 PRO A N 1
ATOM 2720 C CA . PRO A 1 371 ? 21.259 -44.868 -1.778 1.00 45.34 371 PRO A CA 1
ATOM 2721 C C . PRO A 1 371 ? 22.456 -45.796 -1.509 1.00 45.34 371 PRO A C 1
ATOM 2723 O O . PRO A 1 371 ? 23.366 -45.466 -0.745 1.00 45.34 371 PRO A O 1
ATOM 2726 N N . ALA A 1 372 ? 22.468 -46.962 -2.158 1.00 51.16 372 ALA A N 1
ATOM 2727 C CA . ALA A 1 372 ? 23.550 -47.943 -2.055 1.00 51.16 372 ALA A CA 1
ATOM 2728 C C . ALA A 1 372 ? 24.751 -47.586 -2.964 1.00 51.16 372 ALA A C 1
ATOM 2730 O O . ALA A 1 372 ? 24.553 -47.061 -4.064 1.00 51.16 372 ALA A O 1
ATOM 2731 N N . PRO A 1 373 ? 26.000 -47.897 -2.564 1.00 45.91 373 PRO A N 1
ATOM 2732 C CA . PRO A 1 373 ? 27.185 -47.553 -3.345 1.00 45.91 373 PRO A CA 1
ATOM 2733 C C . PRO A 1 373 ? 27.348 -48.463 -4.572 1.00 45.91 373 PRO A C 1
ATOM 2735 O O . PRO A 1 373 ? 27.422 -49.690 -4.458 1.00 45.91 373 PRO A O 1
ATOM 2738 N N . ARG A 1 374 ? 27.474 -47.865 -5.763 1.00 46.16 374 ARG A N 1
ATOM 2739 C CA . ARG A 1 374 ? 27.847 -48.590 -6.988 1.00 46.16 374 ARG A CA 1
ATOM 2740 C C . ARG A 1 374 ? 29.315 -49.024 -6.913 1.00 46.16 374 ARG A C 1
ATOM 2742 O O . ARG A 1 374 ? 30.213 -48.188 -6.924 1.00 46.16 374 ARG A O 1
ATOM 2749 N N . LYS A 1 375 ? 29.553 -50.341 -6.876 1.00 44.84 375 LYS A N 1
ATOM 2750 C CA . LYS A 1 375 ? 30.891 -50.932 -7.051 1.00 44.84 375 LYS A CA 1
ATOM 2751 C C . LYS A 1 375 ? 31.459 -50.564 -8.424 1.00 44.84 375 LYS A C 1
ATOM 2753 O O . LYS A 1 375 ? 30.756 -50.653 -9.429 1.00 44.84 375 LYS A O 1
ATOM 2758 N N . GLY A 1 376 ? 32.737 -50.194 -8.447 1.00 41.88 376 GLY A N 1
ATOM 2759 C CA . GLY A 1 376 ? 33.477 -49.950 -9.681 1.00 41.88 376 GLY A CA 1
ATOM 2760 C C . GLY A 1 376 ? 33.781 -51.233 -10.455 1.00 41.88 376 GLY A C 1
ATOM 2761 O O . GLY A 1 376 ? 33.677 -52.345 -9.931 1.00 41.88 376 GLY A O 1
ATOM 2762 N N . ARG A 1 377 ? 34.198 -51.058 -11.710 1.00 39.91 377 ARG A N 1
ATOM 2763 C CA . ARG A 1 377 ? 34.753 -52.121 -12.545 1.00 39.91 377 ARG A CA 1
ATOM 2764 C C . ARG A 1 377 ? 35.803 -51.508 -13.471 1.00 39.91 377 ARG A C 1
ATOM 2766 O O . ARG A 1 377 ? 35.491 -50.604 -14.237 1.00 39.91 377 ARG A O 1
ATOM 2773 N N . SER A 1 378 ? 37.041 -51.961 -13.326 1.00 43.59 378 SER A N 1
ATOM 2774 C CA . SER A 1 378 ? 38.203 -51.590 -14.137 1.00 43.59 378 SER A CA 1
ATOM 2775 C C . SER A 1 378 ? 38.614 -52.758 -15.051 1.00 43.59 378 SER A C 1
ATOM 2777 O O . SER A 1 378 ? 37.990 -53.820 -15.006 1.00 43.59 378 SER A O 1
ATOM 2779 N N . ALA A 1 379 ? 39.683 -52.543 -15.830 1.00 40.94 379 ALA A N 1
ATOM 2780 C CA . ALA A 1 379 ? 40.205 -53.366 -16.931 1.00 40.94 379 ALA A CA 1
ATOM 2781 C C . ALA A 1 379 ? 39.413 -53.244 -18.257 1.00 40.94 379 ALA A C 1
ATOM 2783 O O . ALA A 1 379 ? 38.189 -53.166 -18.242 1.00 40.94 379 ALA A O 1
ATOM 2784 N N . GLY A 1 380 ? 40.060 -53.205 -19.428 1.00 34.25 380 GLY A N 1
ATOM 2785 C CA . GLY A 1 380 ? 41.497 -53.362 -19.712 1.00 34.25 380 GLY A CA 1
ATOM 2786 C C . GLY A 1 380 ? 41.946 -52.603 -20.966 1.00 34.25 380 GLY A C 1
ATOM 2787 O O . GLY A 1 380 ? 41.141 -51.944 -21.618 1.00 34.25 380 GLY A O 1
ATOM 2788 N N . ALA A 1 381 ? 43.248 -52.655 -21.244 1.00 43.38 381 ALA A N 1
ATOM 2789 C CA . ALA A 1 381 ? 43.894 -51.945 -22.345 1.00 43.38 381 ALA A CA 1
ATOM 2790 C C . ALA A 1 381 ? 43.620 -52.585 -23.714 1.00 43.38 381 ALA A C 1
ATOM 2792 O O . ALA A 1 381 ? 43.439 -53.797 -23.790 1.00 43.38 381 ALA A O 1
ATOM 2793 N N . GLU A 1 382 ? 43.771 -51.801 -24.785 1.00 41.38 382 GLU A N 1
ATOM 2794 C CA . GLU A 1 382 ? 44.555 -52.288 -25.921 1.00 41.38 382 GLU A CA 1
ATOM 2795 C C . GLU A 1 382 ? 45.348 -51.159 -26.592 1.00 41.38 382 GLU A C 1
ATOM 2797 O O . GLU A 1 382 ? 44.976 -49.985 -26.571 1.00 41.38 382 GLU A O 1
ATOM 2802 N N . GLU A 1 383 ? 46.502 -51.545 -27.117 1.00 41.84 383 GLU A N 1
ATOM 2803 C CA . GLU A 1 383 ? 47.579 -50.710 -27.627 1.00 41.84 383 GLU A CA 1
ATOM 2804 C C . GLU A 1 383 ? 47.584 -50.785 -29.156 1.00 41.84 383 GLU A C 1
ATOM 2806 O O . GLU A 1 383 ? 47.542 -51.873 -29.725 1.00 41.84 383 GLU A O 1
ATOM 2811 N N . SER A 1 384 ? 47.672 -49.652 -29.855 1.00 48.66 384 SER A N 1
ATOM 2812 C CA . SER A 1 384 ? 48.071 -49.675 -31.267 1.00 48.66 384 SER A CA 1
ATOM 2813 C C . SER A 1 384 ? 48.775 -48.391 -31.696 1.00 48.66 384 SER A C 1
ATOM 2815 O O . SER A 1 384 ? 48.226 -47.290 -31.706 1.00 48.66 384 SER A O 1
ATOM 2817 N N . HIS A 1 385 ? 50.038 -48.559 -32.082 1.00 46.22 385 HIS A N 1
ATOM 2818 C CA . HIS A 1 385 ? 50.806 -47.571 -32.823 1.00 46.22 385 HIS A CA 1
ATOM 2819 C C . HIS A 1 385 ? 50.107 -47.170 -34.130 1.00 46.22 385 HIS A C 1
ATOM 2821 O O . HIS A 1 385 ? 49.698 -48.046 -34.889 1.00 46.22 385 HIS A O 1
ATOM 2827 N N . GLN A 1 386 ? 50.223 -45.897 -34.523 1.00 50.03 386 GLN A N 1
ATOM 2828 C CA . GLN A 1 386 ? 50.735 -45.597 -35.865 1.00 50.03 386 GLN A CA 1
ATOM 2829 C C . GLN A 1 386 ? 51.407 -44.222 -35.968 1.00 50.03 386 GLN A C 1
ATOM 2831 O O . GLN A 1 386 ? 51.103 -43.282 -35.239 1.00 50.03 386 GLN A O 1
ATOM 2836 N N . LYS A 1 387 ? 52.398 -44.148 -36.863 1.00 47.12 387 LYS A N 1
ATOM 2837 C CA . LYS A 1 387 ? 53.375 -43.061 -37.004 1.00 47.12 387 LYS A CA 1
ATOM 2838 C C . LYS A 1 387 ? 53.568 -42.746 -38.488 1.00 47.12 387 LYS A C 1
ATOM 2840 O O . LYS A 1 387 ? 54.173 -43.543 -39.198 1.00 47.12 387 LYS A O 1
ATOM 2845 N N . ALA A 1 388 ? 53.154 -41.559 -38.927 1.00 52.72 388 ALA A N 1
ATOM 2846 C CA . ALA A 1 388 ? 53.587 -40.933 -40.182 1.00 52.72 388 ALA A CA 1
ATOM 2847 C C . ALA A 1 388 ? 53.503 -39.403 -40.007 1.00 52.72 388 ALA A C 1
ATOM 2849 O O . ALA A 1 388 ? 52.458 -38.889 -39.638 1.00 52.72 388 ALA A O 1
ATOM 2850 N N . LYS A 1 389 ? 54.612 -38.653 -39.973 1.00 48.19 389 LYS A N 1
ATOM 2851 C CA . LYS A 1 389 ? 55.497 -38.229 -41.083 1.00 48.19 389 LYS A CA 1
ATOM 2852 C C . LYS A 1 389 ? 54.877 -37.217 -42.069 1.00 48.19 389 LYS A C 1
ATOM 2854 O O . LYS A 1 389 ? 54.288 -37.594 -43.070 1.00 48.19 389 LYS A O 1
ATOM 2859 N N . SER A 1 390 ? 55.228 -35.949 -41.826 1.00 47.81 390 SER A N 1
ATOM 2860 C CA . SER A 1 390 ? 55.790 -34.978 -42.790 1.00 47.81 390 SER A CA 1
ATOM 2861 C C . SER A 1 390 ? 55.056 -34.656 -44.103 1.00 47.81 390 SER A C 1
ATOM 2863 O O . SER A 1 390 ? 55.081 -35.457 -45.037 1.00 47.81 390 SER A O 1
ATOM 2865 N N . LYS A 1 391 ? 54.651 -33.387 -44.244 1.00 47.09 391 LYS A N 1
ATOM 2866 C CA . LYS A 1 391 ? 55.177 -32.360 -45.185 1.00 47.09 391 LYS A CA 1
ATOM 2867 C C . LYS A 1 391 ? 54.323 -31.082 -45.005 1.00 47.09 391 LYS A C 1
ATOM 2869 O O . LYS A 1 391 ? 53.141 -31.210 -44.729 1.00 47.09 391 LYS A O 1
ATOM 2874 N N . GLY A 1 392 ? 54.826 -29.852 -45.096 1.00 55.28 392 GLY A N 1
ATOM 2875 C CA . GLY A 1 392 ? 56.167 -29.409 -45.484 1.00 55.28 392 GLY A CA 1
ATOM 2876 C C . GLY A 1 392 ? 56.170 -28.715 -46.846 1.00 55.28 392 GLY A C 1
ATOM 2877 O O . GLY A 1 392 ? 56.609 -29.330 -47.817 1.00 55.28 392 GLY A O 1
ATOM 2878 N N . ALA A 1 393 ? 55.681 -27.473 -46.874 1.00 57.09 393 ALA A N 1
ATOM 2879 C CA . ALA A 1 393 ? 55.966 -26.409 -47.840 1.00 57.09 393 ALA A CA 1
ATOM 2880 C C . ALA A 1 393 ? 55.558 -25.078 -47.184 1.00 57.09 393 ALA A C 1
ATOM 2882 O O . ALA A 1 393 ? 54.403 -25.033 -46.705 1.00 57.09 393 ALA A O 1
#

Sequence (393 aa):
MRRFLAGISTCAAALPPLAAAFIALPSVPEVALSDASGSDASLHAAPPVPACGLDDIVVHPSDPSAPSANETPCIETPSGEASKTLAEIAEARAYLVETASPGYTMTLQGPEVAIGRLHPEFAVRLEHAIREARSAGLPSASVFSAYRPPAFGVGGFSNKFNSLHTYGLAVDMRGIGEPGSAEAELWHRIAAKNGVVCPYGPRDRAEWNHCQPTSVKMIVAQNPLRETVSSAGPYDLDSMFEAGNAMIQDMASAADSLSRAAPTPVRALEASAKSVDAVARVAVFPRTKRISRTALTRSADKPKHNAKAVRVAAKSASPAKAERLAAKSGRHPKAEQVATKSTERERLAAKSAERAKSVRLAAKSAQDAKPAPRKGRSAGAEESHQKAKSKGA

Radius of gyration: 38.45 Å; chains: 1; bounding box: 116×101×79 Å

Foldseek 3Di:
DDDDDDDDDDDDDDDDDDDDDDDDDDDDDDDDDDDDDDDDDDDDDDDDDDDDDDDDDDDDDDDDDDDDDDDDDDPDDPPVPVVVLVVLLVVLLVQQLVLAPEDDQCVVPPSSVQSVLAQSLFSNLVSQLQVVLCVVPLVSKHFHGFAHQQLVVDDDDPRSLFACSLLNFKTFIPSQDAQPDPSLVSSLQSSLQSQKAQQQARNARPRSRMIGQANRGTDAPPQCLSVQADSRGGPDSVSSNVSCVVRGDDSVVSNVSNVVNHHDDPVNVVVVSVVVVVVVVVVPDPPDDDDDDDDDDDDDDDDDDDDDDDDDDDDDDDDDDDDDDDDDDDDDDDDDDDDDDPVVVVVVVVVVVVVVVVVVVVVVVVPPPDDDDDDDDDDDDDDDDDDDDDDDD

pLDDT: mean 70.12, std 25.41, range [29.97, 98.88]